Protein 2XT2 (pdb70)

Radius of gyration: 32.08 Å; Cα contacts (8 Å, |Δi|>4): 1287; chains: 2; bounding box: 48×105×35 Å

Secondary structure (DSSP, 8-state):
-PPP--SEEES-EEES-B-TT-EEES-EEES-EEES-B-TT-EEES-EEEEEEEES-B-TT-B-TT-EEEEEEEES-B-TT-BGGGS---SS--TTSEEEES-B-TT-B-TT-B-TT-EEES-B-TT-B-TT-B-TT-B-TT-B-TT-B-SS-B-TT-B-TT-BS----TTSSB-TT-EE-TTGGGGGGGGS--EE-/---SEEES-EEES-B-TT-EEES-EEES-EEES-B-TT-EEES-EEEEEEEES-B-TT-B-TT-EEEEEEEES-B-TT-BGGGSB--SS--TT-EEEES-B-TT-B-TT-B-TT-EEET-B--S-B-TT-B-TT-B-TT-B-TT-BBSS-B-TT-B-TT-BS--B-TTSSB-TT-EE-TTGGGGGGGGGT-EE-

Sequence (391 aa):
AKTLESKDYCGESFVSEDRSGQSLESIRFEDCTFRQCNFTEAELNRCKFRECEFVDCNLSLISIPQTSFMEVRFVDCKMLGVNWTSAQWPSVKMEGALSFERCILNDSLFYGLYLAGVKMVECRIHDANFTEADCEDADFTQSDLKGSTFHNTKLTGASFIDAVNYHIDIFHNDIKRARFSLPEAASLLNSLDIELSLESKDYCGESFVSEDRSGQSLESIRFEDCTFRQCNFTEAELNRCKFRECEFVDCNLSLISIPQTSFMEVRFVDCKMLGVNWTSAQWPSVKMEGALSFERRCILNDSLFYGLYLAGVKMVECRIHDANFTEADCEDADFTQSDLKGSTFHNTKLTGASFIDAVNYHIDIFHNDIKRARFSLPEAASLLNSLDIELS

B-factor: mean 30.06, std 14.11, range [6.53, 158.41]

Structure (mmCIF, N/CA/C/O backbone):
data_2XT2
#
_entry.id   2XT2
#
_cell.length_a   88.710
_cell.length_b   90.242
_cell.length_c   55.983
_cell.angle_alpha   90.00
_cell.angle_beta   100.94
_cell.angle_gamma   90.00
#
_symmetry.space_group_name_H-M   'C 1 2 1'
#
loop_
_entity.id
_entity.type
_entity.pdbx_description
1 polymer 'MCBG-LIKE PROTEIN'
2 non-polymer 'SULFATE ION'
3 water water
#
loop_
_atom_site.group_PDB
_atom_site.id
_atom_site.type_symbol
_atom_site.label_atom_id
_atom_site.label_alt_id
_atom_site.label_comp_id
_atom_site.label_asym_id
_atom_site.label_entity_id
_atom_site.label_seq_id
_atom_site.pdbx_PDB_ins_code
_atom_site.Cartn_x
_atom_site.Cartn_y
_atom_site.Cartn_z
_atom_site.occupancy
_atom_site.B_iso_or_equiv
_atom_site.auth_seq_id
_atom_site.auth_comp_id
_atom_site.auth_asym_id
_atom_site.auth_atom_id
_atom_site.pdbx_PDB_model_num
ATOM 1 N N . ALA A 1 3 ? 13.538 31.556 10.357 1.00 55.32 3 ALA A N 1
ATOM 2 C CA . ALA A 1 3 ? 14.614 31.033 11.202 1.00 52.24 3 ALA A CA 1
ATOM 3 C C . ALA A 1 3 ? 14.098 30.488 12.540 1.00 50.73 3 ALA A C 1
ATOM 4 O O . ALA A 1 3 ? 13.258 31.115 13.207 1.00 43.24 3 ALA A O 1
ATOM 6 N N . LYS A 1 4 ? 14.633 29.328 12.923 1.00 51.95 4 LYS A N 1
ATOM 7 C CA . LYS A 1 4 ? 14.162 28.539 14.069 1.00 50.00 4 LYS A CA 1
ATOM 8 C C . LYS A 1 4 ? 14.076 29.327 15.367 1.00 43.60 4 LYS A C 1
ATOM 9 O O . LYS A 1 4 ? 14.988 30.081 15.709 1.00 39.42 4 LYS A O 1
ATOM 15 N N . THR A 1 5 ? 12.985 29.122 16.096 1.00 42.19 5 THR A N 1
ATOM 16 C CA . THR A 1 5 ? 12.747 29.787 17.370 1.00 42.90 5 THR A CA 1
ATOM 17 C C . THR A 1 5 ? 13.917 29.633 18.345 1.00 43.33 5 THR A C 1
ATOM 18 O O . THR A 1 5 ? 14.434 28.525 18.559 1.00 38.33 5 THR A O 1
ATOM 22 N N . LEU A 1 6 ? 14.347 30.753 18.921 1.00 39.21 6 LEU A N 1
ATOM 23 C CA . LEU A 1 6 ? 15.341 30.713 19.982 1.00 36.46 6 LEU A CA 1
ATOM 24 C C . LEU A 1 6 ? 14.648 30.123 21.199 1.00 37.38 6 LEU A C 1
ATOM 25 O O . LEU A 1 6 ? 13.606 30.634 21.631 1.00 31.23 6 LEU A O 1
ATOM 30 N N . GLU A 1 7 ? 15.198 29.031 21.731 1.00 31.01 7 GLU A N 1
ATOM 31 C CA . GLU A 1 7 ? 14.517 28.298 22.789 1.00 42.61 7 GLU A CA 1
ATOM 32 C C . GLU A 1 7 ? 15.172 28.527 24.147 1.00 42.96 7 GLU A C 1
ATOM 33 O O . GLU A 1 7 ? 14.579 28.242 25.194 1.00 47.88 7 GLU A O 1
ATOM 39 N N . SER A 1 8 ? 16.399 29.034 24.134 1.00 29.60 8 SER A N 1
ATOM 40 C CA . SER A 1 8 ? 17.080 29.327 25.383 1.00 29.84 8 SER A CA 1
ATOM 41 C C . SER A 1 8 ? 16.912 30.805 25.767 1.00 33.61 8 SER A C 1
ATOM 42 O O . SER A 1 8 ? 16.613 31.653 24.911 1.00 35.04 8 SER A O 1
ATOM 45 N N . LYS A 1 9 ? 17.102 31.096 27.053 1.00 42.06 9 LYS A N 1
ATOM 46 C CA . LYS A 1 9 ? 17.050 32.464 27.555 1.00 34.57 9 LYS A CA 1
ATOM 47 C C . LYS A 1 9 ? 18.450 33.050 27.768 1.00 34.28 9 LYS A C 1
ATOM 48 O O . LYS A 1 9 ? 18.587 34.151 28.279 1.00 31.23 9 LYS A O 1
ATOM 54 N N . ASP A 1 10 ? 19.494 32.314 27.391 1.00 30.39 10 ASP A N 1
ATOM 55 C CA . ASP A 1 10 ? 20.829 32.879 27.448 1.00 30.37 10 ASP A CA 1
ATOM 56 C C . ASP A 1 10 ? 21.721 32.345 26.328 1.00 32.39 10 ASP A C 1
ATOM 57 O O . ASP A 1 10 ? 21.672 31.165 25.986 1.00 29.03 10 ASP A O 1
ATOM 62 N N . TYR A 1 11 ? 22.487 33.244 25.722 1.00 27.08 11 TYR A N 1
ATOM 63 C CA . TYR A 1 11 ? 23.403 32.894 24.645 1.00 32.41 11 TYR A CA 1
ATOM 64 C C . TYR A 1 11 ? 24.693 33.645 24.894 1.00 35.83 11 TYR A C 1
ATOM 65 O O . TYR A 1 11 ? 24.666 34.861 25.089 1.00 37.37 11 TYR A O 1
ATOM 74 N N . CYS A 1 12 ? 25.819 32.933 24.904 1.00 33.25 12 CYS A N 1
ATOM 75 C CA . CYS A 1 12 ? 27.113 33.568 25.113 1.00 31.14 12 CYS A CA 1
ATOM 76 C C . CYS A 1 12 ? 28.136 33.090 24.086 1.00 36.84 12 CYS A C 1
ATOM 77 O O . CYS A 1 12 ? 28.267 31.890 23.853 1.00 34.15 12 CYS A O 1
ATOM 80 N N . GLY A 1 13 ? 28.861 34.026 23.484 1.00 39.57 13 GLY A N 1
ATOM 81 C CA . GLY A 1 13 ? 29.901 33.681 22.531 1.00 43.43 13 GLY A CA 1
ATOM 82 C C . GLY A 1 13 ? 29.354 33.149 21.219 1.00 47.23 13 GLY A C 1
ATOM 83 O O . GLY A 1 13 ? 30.035 32.434 20.491 1.00 57.64 13 GLY A O 1
ATOM 84 N N . GLU A 1 14 ? 28.118 33.510 20.899 1.00 39.59 14 GLU A N 1
ATOM 85 C CA . GLU A 1 14 ? 27.444 32.910 19.758 1.00 36.23 14 GLU A CA 1
ATOM 86 C C . GLU A 1 14 ? 27.361 33.843 18.542 1.00 36.64 14 GLU A C 1
ATOM 87 O O . GLU A 1 14 ? 27.242 35.055 18.699 1.00 32.12 14 GLU A O 1
ATOM 93 N N . SER A 1 15 ? 27.417 33.280 17.335 1.00 30.25 15 SER A N 1
ATOM 94 C CA . SER A 1 15 ? 27.207 34.064 16.112 1.00 35.27 15 SER A CA 1
ATOM 95 C C . SER A 1 15 ? 25.929 33.628 15.398 1.00 39.21 15 SER A C 1
ATOM 96 O O . SER A 1 15 ? 25.724 32.436 15.158 1.00 40.83 15 SER A O 1
ATOM 99 N N . PHE A 1 16 ? 25.059 34.590 15.096 1.00 31.68 16 PHE A N 1
ATOM 100 C CA . PHE A 1 16 ? 23.818 34.340 14.367 1.00 31.06 16 PHE A CA 1
ATOM 101 C C . PHE A 1 16 ? 23.977 34.908 12.970 1.00 34.84 16 PHE A C 1
ATOM 102 O O . PHE A 1 16 ? 24.202 36.106 12.810 1.00 35.87 16 PHE A O 1
ATOM 110 N N . VAL A 1 17 ? 23.883 34.066 11.949 1.00 24.00 17 VAL A N 1
ATOM 111 C CA . VAL A 1 17 ? 24.224 34.532 10.608 1.00 29.50 17 VAL A CA 1
ATOM 112 C C . VAL A 1 17 ? 23.090 34.277 9.622 1.00 33.57 17 VAL A C 1
ATOM 113 O O . VAL A 1 17 ? 22.533 33.186 9.582 1.00 33.76 17 VAL A O 1
ATOM 117 N N . SER A 1 18 ? 22.737 35.305 8.853 1.00 38.08 18 SER A N 1
ATOM 118 C CA . SER A 1 18 ? 21.753 35.183 7.779 1.00 38.81 18 SER A CA 1
ATOM 119 C C . SER A 1 18 ? 20.400 34.635 8.238 1.00 39.96 18 SER A C 1
ATOM 120 O O . SER A 1 18 ? 19.762 33.866 7.521 1.00 39.78 18 SER A O 1
ATOM 123 N N . GLU A 1 19 ? 19.960 35.043 9.425 1.00 37.23 19 GLU A N 1
ATOM 124 C CA . GLU A 1 19 ? 18.726 34.530 9.978 1.00 33.63 19 GLU A CA 1
ATOM 125 C C . GLU A 1 19 ? 17.619 35.567 9.830 1.00 36.01 19 GLU A C 1
ATOM 126 O O . GLU A 1 19 ? 17.779 36.727 10.231 1.00 30.70 19 GLU A O 1
ATOM 132 N N . ASP A 1 20 ? 16.495 35.154 9.251 1.00 31.37 20 ASP A N 1
ATOM 133 C CA . ASP A 1 20 ? 15.345 36.047 9.139 1.00 34.22 20 ASP A CA 1
ATOM 134 C C . ASP A 1 20 ? 14.461 35.866 10.367 1.00 34.41 20 ASP A C 1
ATOM 135 O O . ASP A 1 20 ? 13.705 34.896 10.472 1.00 36.26 20 ASP A O 1
ATOM 140 N N . ARG A 1 21 ? 14.588 36.795 11.308 1.00 27.17 21 ARG A N 1
ATOM 141 C CA . ARG A 1 21 ? 13.763 36.803 12.505 1.00 28.19 21 ARG A CA 1
ATOM 142 C C . ARG A 1 21 ? 12.760 37.940 12.477 1.00 28.90 21 ARG A C 1
ATOM 143 O O . ARG A 1 21 ? 12.250 38.366 13.520 1.00 28.48 21 ARG A O 1
ATOM 151 N N . SER A 1 22 ? 12.441 38.413 11.279 1.00 27.30 22 SER A N 1
ATOM 152 C CA . SER A 1 22 ? 11.451 39.480 11.152 1.00 28.11 22 SER A CA 1
ATOM 153 C C . SER A 1 22 ? 10.112 39.096 11.815 1.00 33.28 22 SER A C 1
ATOM 154 O O . SER A 1 22 ? 9.677 37.947 11.757 1.00 26.64 22 SER A O 1
ATOM 157 N N . GLY A 1 23 ? 9.488 40.054 12.488 1.00 25.81 23 GLY A N 1
ATOM 158 C CA . GLY A 1 23 ? 8.220 39.819 13.164 1.00 25.37 23 GLY A CA 1
ATOM 159 C C . GLY A 1 23 ? 8.257 38.908 14.381 1.00 29.59 23 GLY A C 1
ATOM 160 O O . GLY A 1 23 ? 7.234 38.744 15.035 1.00 35.04 23 GLY A O 1
ATOM 161 N N . GLN A 1 24 ? 9.414 38.320 14.693 1.00 28.23 24 GLN A N 1
ATOM 162 C CA . GLN A 1 24 ? 9.540 37.423 15.855 1.00 29.12 24 GLN A CA 1
ATOM 163 C C . GLN A 1 24 ? 9.548 38.170 17.190 1.00 29.96 24 GLN A C 1
ATOM 164 O O . GLN A 1 24 ? 10.085 39.294 17.296 1.00 27.97 24 GLN A O 1
ATOM 170 N N . SER A 1 25 ? 8.921 37.562 18.195 1.00 21.66 25 SER A N 1
ATOM 171 C CA . SER A 1 25 ? 8.950 38.082 19.560 1.00 25.24 25 SER A CA 1
ATOM 172 C C . SER A 1 25 ? 9.984 37.334 20.381 1.00 29.62 25 SER A C 1
ATOM 173 O O . SER A 1 25 ? 9.927 36.116 20.494 1.00 30.96 25 SER A O 1
ATOM 176 N N . LEU A 1 26 ? 10.935 38.064 20.949 1.00 25.83 26 LEU A N 1
ATOM 177 C CA . LEU A 1 26 ? 11.944 37.478 21.814 1.00 21.57 26 LEU A CA 1
ATOM 178 C C . LEU A 1 26 ? 11.785 38.026 23.230 1.00 29.99 26 LEU A C 1
ATOM 179 O O . LEU A 1 26 ? 11.802 39.236 23.436 1.00 23.36 26 LEU A O 1
ATOM 184 N N . GLU A 1 27 ? 11.629 37.148 24.214 1.00 30.21 27 GLU A N 1
ATOM 185 C CA . GLU A 1 27 ? 11.346 37.605 25.572 1.00 30.08 27 GLU A CA 1
ATOM 186 C C . GLU A 1 27 ? 12.365 37.121 26.589 1.00 32.42 27 GLU A C 1
ATOM 187 O O . GLU A 1 27 ? 12.617 35.916 26.705 1.00 30.35 27 GLU A O 1
ATOM 193 N N . SER A 1 28 ? 12.922 38.088 27.319 1.00 22.01 28 SER A N 1
ATOM 194 C CA . SER A 1 28 ? 13.957 37.900 28.338 1.00 27.07 28 SER A CA 1
ATOM 195 C C . SER A 1 28 ? 15.073 36.969 27.911 1.00 32.38 28 SER A C 1
ATOM 196 O O . SER A 1 28 ? 15.486 36.101 28.670 1.00 34.78 28 SER A O 1
ATOM 199 N N . ILE A 1 29 ? 15.593 37.181 26.707 1.00 28.12 29 ILE A N 1
ATOM 200 C CA . ILE A 1 29 ? 16.784 36.449 26.296 1.00 25.13 29 ILE A CA 1
ATOM 201 C C . ILE A 1 29 ? 17.976 37.341 26.597 1.00 28.51 29 ILE A C 1
ATOM 202 O O . ILE A 1 29 ? 17.998 38.539 26.246 1.00 24.93 29 ILE A O 1
ATOM 207 N N . ARG A 1 30 ? 18.938 36.780 27.312 1.00 27.53 30 ARG A N 1
ATOM 208 C CA . ARG A 1 30 ? 20.175 37.472 27.577 1.00 24.88 30 ARG A CA 1
ATOM 209 C C . ARG A 1 30 ? 21.239 37.035 26.562 1.00 30.78 30 ARG A C 1
ATOM 210 O O . ARG A 1 30 ? 21.588 35.860 26.490 1.00 29.48 30 ARG A O 1
ATOM 218 N N . PHE A 1 31 ? 21.741 37.980 25.774 1.00 27.71 31 PHE A N 1
ATOM 219 C CA . PHE A 1 31 ? 22.807 37.698 24.825 1.00 29.96 31 PHE A CA 1
ATOM 220 C C . PHE A 1 31 ? 24.081 38.378 25.313 1.00 31.47 31 PHE A C 1
ATOM 221 O O . PHE A 1 31 ? 24.098 39.592 25.530 1.00 25.72 31 PHE A O 1
ATOM 229 N N . GLU A 1 32 ? 25.152 37.613 25.476 1.00 28.02 32 GLU A N 1
ATOM 230 C CA . GLU A 1 32 ? 26.425 38.205 25.874 1.00 29.75 32 GLU A CA 1
ATOM 231 C C . GLU A 1 32 ? 27.521 37.821 24.877 1.00 32.64 32 GLU A C 1
ATOM 232 O O . GLU A 1 32 ? 27.587 36.678 24.450 1.00 29.10 32 GLU A O 1
ATOM 238 N N . ASP A 1 33 ? 28.364 38.779 24.501 1.00 30.86 33 ASP A N 1
ATOM 239 C CA . ASP A 1 33 ? 29.451 38.487 23.563 1.00 35.87 33 ASP A CA 1
ATOM 240 C C . ASP A 1 33 ? 28.888 37.674 22.382 1.00 35.14 33 ASP A C 1
ATOM 241 O O . ASP A 1 33 ? 29.447 36.648 21.984 1.00 32.67 33 ASP A O 1
ATOM 246 N N . CYS A 1 34 ? 27.740 38.099 21.855 1.00 25.99 34 CYS A N 1
ATOM 247 C CA . CYS A 1 34 ? 27.255 37.539 20.583 1.00 26.52 34 CYS A CA 1
ATOM 248 C C . CYS A 1 34 ? 27.418 38.494 19.397 1.00 30.38 34 CYS A C 1
ATOM 249 O O . CYS A 1 34 ? 27.483 39.721 19.563 1.00 31.48 34 CYS A O 1
ATOM 252 N N . THR A 1 35 ? 27.413 37.930 18.196 1.00 24.81 35 THR A N 1
ATOM 253 C CA . THR A 1 35 ? 27.414 38.744 16.988 1.00 29.44 35 THR A CA 1
ATOM 254 C C . THR A 1 35 ? 26.260 38.341 16.096 1.00 30.87 35 THR A C 1
ATOM 255 O O . THR A 1 35 ? 25.939 37.147 16.018 1.00 28.55 35 THR A O 1
ATOM 259 N N . PHE A 1 36 ? 25.598 39.334 15.491 1.00 27.49 36 PHE A N 1
ATOM 260 C CA . PHE A 1 36 ? 24.505 39.094 14.546 1.00 23.83 36 PHE A CA 1
ATOM 261 C C . PHE A 1 36 ? 24.927 39.688 13.221 1.00 26.22 36 PHE A C 1
ATOM 262 O O . PHE A 1 36 ? 25.249 40.864 13.134 1.00 32.03 36 PHE A O 1
ATOM 270 N N . ARG A 1 37 ? 24.914 38.875 12.178 1.00 24.10 37 ARG A N 1
ATOM 271 C CA . ARG A 1 37 ? 25.497 39.277 10.922 1.00 26.84 37 ARG A CA 1
ATOM 272 C C . ARG A 1 37 ? 24.492 38.941 9.824 1.00 31.67 37 ARG A C 1
ATOM 273 O O . ARG A 1 37 ? 24.065 37.794 9.694 1.00 28.12 37 ARG A O 1
ATOM 281 N N . GLN A 1 38 ? 24.089 39.939 9.051 1.00 28.20 38 GLN A N 1
ATOM 282 C CA . GLN A 1 38 ? 23.130 39.711 7.972 1.00 31.75 38 GLN A CA 1
ATOM 283 C C . GLN A 1 38 ? 21.813 39.116 8.460 1.00 33.37 38 GLN A C 1
ATOM 284 O O . GLN A 1 38 ? 21.217 38.275 7.791 1.00 35.76 38 GLN A O 1
ATOM 290 N N . CYS A 1 39 ? 21.353 39.572 9.624 1.00 24.91 39 CYS A N 1
ATOM 291 C CA . CYS A 1 39 ? 20.086 39.101 10.189 1.00 26.20 39 CYS A CA 1
ATOM 292 C C . CYS A 1 39 ? 18.971 40.103 9.959 1.00 27.23 39 CYS A C 1
ATOM 293 O O . CYS A 1 39 ? 19.175 41.313 10.068 1.00 29.56 39 CYS A O 1
ATOM 296 N N . ASN A 1 40 ? 17.788 39.607 9.639 1.00 23.17 40 ASN A N 1
ATOM 297 C CA . ASN A 1 40 ? 16.645 40.482 9.474 1.00 26.44 40 ASN A CA 1
ATOM 298 C C . ASN A 1 40 ? 15.818 40.462 10.762 1.00 30.03 40 ASN A C 1
ATOM 299 O O . ASN A 1 40 ? 15.296 39.404 11.144 1.00 30.47 40 ASN A O 1
ATOM 304 N N . PHE A 1 41 ? 15.737 41.604 11.458 1.00 20.11 41 PHE A N 1
ATOM 305 C CA . PHE A 1 41 ? 14.866 41.731 12.637 1.00 21.56 41 PHE A CA 1
ATOM 306 C C . PHE A 1 41 ? 13.723 42.722 12.410 1.00 20.58 41 PHE A C 1
ATOM 307 O O . PHE A 1 41 ? 13.163 43.260 13.364 1.00 22.72 41 PHE A O 1
ATOM 315 N N . THR A 1 42 ? 13.371 42.961 11.151 1.00 25.02 42 THR A N 1
ATOM 316 C CA . THR A 1 42 ? 12.326 43.931 10.840 1.00 23.77 42 THR A CA 1
ATOM 317 C C . THR A 1 42 ? 11.076 43.672 11.674 1.00 27.24 42 THR A C 1
ATOM 318 O O . THR A 1 42 ? 10.498 42.600 11.603 1.00 26.79 42 THR A O 1
ATOM 322 N N . GLU A 1 43 ? 10.681 44.664 12.465 1.00 21.13 43 GLU A N 1
ATOM 323 C CA . GLU A 1 43 ? 9.477 44.608 13.292 1.00 25.94 43 GLU A CA 1
ATOM 324 C C . GLU A 1 43 ? 9.448 43.489 14.329 1.00 25.80 43 GLU A C 1
ATOM 325 O O . GLU A 1 43 ? 8.377 43.114 14.809 1.00 20.66 43 GLU A O 1
ATOM 331 N N . ALA A 1 44 ? 10.615 42.969 14.686 1.00 25.54 44 ALA A N 1
ATOM 332 C CA . ALA A 1 44 ? 10.687 42.031 15.803 1.00 24.06 44 ALA A CA 1
ATOM 333 C C . ALA A 1 44 ? 10.411 42.791 17.103 1.00 26.96 44 ALA A C 1
ATOM 334 O O . ALA A 1 44 ? 10.502 44.030 17.158 1.00 26.43 44 ALA A O 1
ATOM 336 N N . GLU A 1 45 ? 10.061 42.051 18.145 1.00 17.83 45 GLU A N 1
ATOM 337 C CA . GLU A 1 45 ? 9.902 42.613 19.464 1.00 21.93 45 GLU A CA 1
ATOM 338 C C . GLU A 1 45 ? 10.936 41.977 20.351 1.00 28.08 45 GLU A C 1
ATOM 339 O O . GLU A 1 45 ? 11.022 40.750 20.440 1.00 35.42 45 GLU A O 1
ATOM 345 N N . LEU A 1 46 ? 11.768 42.804 20.966 1.00 20.58 46 LEU A N 1
ATOM 346 C CA . LEU A 1 46 ? 12.749 42.305 21.924 1.00 18.20 46 LEU A CA 1
ATOM 347 C C . LEU A 1 46 ? 12.228 42.790 23.250 1.00 24.67 46 LEU A C 1
ATOM 348 O O . LEU A 1 46 ? 12.433 43.960 23.602 1.00 22.49 46 LEU A O 1
ATOM 353 N N . ASN A 1 47 ? 11.525 41.906 23.964 1.00 21.32 47 ASN A N 1
ATOM 354 C CA . ASN A 1 47 ? 10.834 42.280 25.202 1.00 19.28 47 ASN A CA 1
ATOM 355 C C . ASN A 1 47 ? 11.622 41.883 26.438 1.00 20.80 47 ASN A C 1
ATOM 356 O O . ASN A 1 47 ? 11.769 40.691 26.734 1.00 26.73 47 ASN A O 1
ATOM 361 N N . ARG A 1 48 ? 12.144 42.882 27.139 1.00 17.75 48 ARG A N 1
ATOM 362 C CA . ARG A 1 48 ? 12.925 42.662 28.350 1.00 20.21 48 ARG A CA 1
ATOM 363 C C . ARG A 1 48 ? 14.090 41.708 28.079 1.00 23.38 48 ARG A C 1
ATOM 364 O O . ARG A 1 48 ? 14.390 40.831 28.899 1.00 24.79 48 ARG A O 1
ATOM 372 N N . CYS A 1 49 ? 14.743 41.870 26.928 1.00 25.16 49 CYS A N 1
ATOM 373 C CA . CYS A 1 49 ? 15.993 41.149 26.667 1.00 25.31 49 CYS A CA 1
ATOM 374 C C . CYS A 1 49 ? 17.178 41.930 27.207 1.00 26.16 49 CYS A C 1
ATOM 375 O O . CYS A 1 49 ? 17.021 43.053 27.699 1.00 25.29 49 CYS A O 1
ATOM 378 N N . LYS A 1 50 ? 18.367 41.338 27.107 1.00 18.34 50 LYS A N 1
ATOM 379 C CA . LYS A 1 50 ? 19.594 42.025 27.477 1.00 24.58 50 LYS A CA 1
ATOM 380 C C . LYS A 1 50 ? 20.694 41.698 26.492 1.00 27.67 50 LYS A C 1
ATOM 381 O O . LYS A 1 50 ? 20.864 40.546 26.065 1.00 25.76 50 LYS A O 1
ATOM 387 N N . PHE A 1 51 ? 21.422 42.735 26.119 1.00 24.18 51 PHE A N 1
ATOM 388 C CA . PHE A 1 51 ? 22.555 42.608 25.227 1.00 27.91 51 PHE A CA 1
ATOM 389 C C . PHE A 1 51 ? 23.750 43.233 25.925 1.00 29.98 51 PHE A C 1
ATOM 390 O O . PHE A 1 51 ? 23.698 44.394 26.349 1.00 30.27 51 PHE A O 1
ATOM 398 N N . ARG A 1 52 ? 24.806 42.443 26.067 1.00 29.25 52 ARG A N 1
ATOM 399 C CA . ARG A 1 52 ? 26.066 42.885 26.657 1.00 27.69 52 ARG A CA 1
ATOM 400 C C . ARG A 1 52 ? 27.199 42.505 25.713 1.00 26.61 52 ARG A C 1
ATOM 401 O O . ARG A 1 52 ? 27.328 41.337 25.340 1.00 27.14 52 ARG A O 1
ATOM 409 N N . GLU A 1 53 ? 28.023 43.477 25.338 1.00 31.18 53 GLU A N 1
ATOM 410 C CA . GLU A 1 53 ? 29.184 43.205 24.487 1.00 36.66 53 GLU A CA 1
ATOM 411 C C . GLU A 1 53 ? 28.745 42.496 23.235 1.00 36.11 53 GLU A C 1
ATOM 412 O O . GLU A 1 53 ? 29.284 41.446 22.905 1.00 35.45 53 GLU A O 1
ATOM 418 N N . CYS A 1 54 ? 27.743 43.035 22.551 1.00 33.51 54 CYS A N 1
ATOM 419 C CA . CYS A 1 54 ? 27.309 42.421 21.303 1.00 32.76 54 CYS A CA 1
ATOM 420 C C . CYS A 1 54 ? 27.583 43.304 20.105 1.00 29.28 54 CYS A C 1
ATOM 421 O O . CYS A 1 54 ? 27.694 44.524 20.236 1.00 27.61 54 CYS A O 1
ATOM 424 N N . GLU A 1 55 ? 27.687 42.687 18.931 1.00 24.52 55 GLU A N 1
ATOM 425 C CA . GLU A 1 55 ? 27.797 43.448 17.695 1.00 27.55 55 GLU A CA 1
ATOM 426 C C . GLU A 1 55 ? 26.755 42.982 16.689 1.00 28.75 55 GLU A C 1
ATOM 427 O O . GLU A 1 55 ? 26.496 41.781 16.562 1.00 27.82 55 GLU A O 1
ATOM 433 N N . PHE A 1 56 ? 26.155 43.945 15.999 1.00 22.98 56 PHE A N 1
ATOM 434 C CA . PHE A 1 56 ? 25.239 43.710 14.885 1.00 24.39 56 PHE A CA 1
ATOM 435 C C . PHE A 1 56 ? 25.910 44.283 13.631 1.00 25.48 56 PHE A C 1
ATOM 436 O O . PHE A 1 56 ? 26.180 45.480 13.551 1.00 24.71 56 PHE A O 1
ATOM 444 N N . VAL A 1 57 ? 26.143 43.430 12.645 1.00 23.97 57 VAL A N 1
ATOM 445 C CA . VAL A 1 57 ? 26.789 43.832 11.402 1.00 26.00 57 VAL A CA 1
ATOM 446 C C . VAL A 1 57 ? 25.878 43.551 10.227 1.00 26.81 57 VAL A C 1
ATOM 447 O O . VAL A 1 57 ? 25.430 42.423 10.038 1.00 32.72 57 VAL A O 1
ATOM 451 N N . ASP A 1 58 ? 25.615 44.570 9.420 1.00 22.55 58 ASP A N 1
ATOM 452 C CA . ASP A 1 58 ? 24.796 44.376 8.229 1.00 26.73 58 ASP A CA 1
ATOM 453 C C . ASP A 1 58 ? 23.443 43.709 8.551 1.00 29.75 58 ASP A C 1
ATOM 454 O O . ASP A 1 58 ? 23.025 42.782 7.849 1.00 28.81 58 ASP A O 1
ATOM 459 N N . CYS A 1 59 ? 22.771 44.190 9.603 1.00 25.97 59 CYS A N 1
ATOM 460 C CA . CYS A 1 59 ? 21.432 43.720 9.983 1.00 25.76 59 CYS A CA 1
ATOM 461 C C . CYS A 1 59 ? 20.330 44.722 9.666 1.00 31.30 59 CYS A C 1
ATOM 462 O O . CYS A 1 59 ? 20.555 45.934 9.657 1.00 24.75 59 CYS A O 1
ATOM 465 N N . ASN A 1 60 ? 19.133 44.219 9.394 1.00 30.30 60 ASN A N 1
ATOM 466 C CA . ASN A 1 60 ? 17.993 45.110 9.266 1.00 28.60 60 ASN A CA 1
ATOM 467 C C . ASN A 1 60 ? 17.217 45.096 10.580 1.00 30.60 60 ASN A C 1
ATOM 468 O O . ASN A 1 60 ? 16.582 44.107 10.902 1.00 27.84 60 ASN A O 1
ATOM 473 N N . LEU A 1 61 ? 17.273 46.179 11.351 1.00 23.93 61 LEU A N 1
ATOM 474 C CA . LEU A 1 61 ? 16.523 46.226 12.601 1.00 17.98 61 LEU A CA 1
ATOM 475 C C . LEU A 1 61 ? 15.423 47.269 12.523 1.00 20.91 61 LEU A C 1
ATOM 476 O O . LEU A 1 61 ? 14.972 47.786 13.557 1.00 20.51 61 LEU A O 1
ATOM 481 N N . SER A 1 62 ? 14.951 47.539 11.309 1.00 18.95 62 SER A N 1
ATOM 482 C CA . SER A 1 62 ? 13.910 48.557 11.126 1.00 22.67 62 SER A CA 1
ATOM 483 C C . SER A 1 62 ? 12.634 48.269 11.906 1.00 26.02 62 SER A C 1
ATOM 484 O O . SER A 1 62 ? 12.117 47.147 11.907 1.00 22.21 62 SER A O 1
ATOM 487 N N . LEU A 1 63 ? 12.148 49.305 12.578 1.00 22.10 63 LEU A N 1
ATOM 488 C CA . LEU A 1 63 ? 10.889 49.264 13.313 1.00 19.27 63 LEU A CA 1
ATOM 489 C C . LEU A 1 63 ? 10.843 48.184 14.405 1.00 22.48 63 LEU A C 1
ATOM 490 O O . LEU A 1 63 ? 9.772 47.741 14.786 1.00 20.35 63 LEU A O 1
ATOM 495 N N . ILE A 1 64 ? 12.003 47.778 14.909 1.00 19.38 64 ILE A N 1
ATOM 496 C CA . ILE A 1 64 ? 12.063 46.857 16.051 1.00 20.16 64 ILE A CA 1
ATOM 497 C C . ILE A 1 64 ? 11.519 47.539 17.315 1.00 24.32 64 ILE A C 1
ATOM 498 O O . ILE A 1 64 ? 11.686 48.756 17.487 1.00 25.69 64 ILE A O 1
ATOM 503 N N . SER A 1 65 ? 10.811 46.779 18.157 1.00 17.72 65 SER A N 1
ATOM 504 C CA . SER A 1 65 ? 10.287 47.279 19.448 1.00 17.47 65 SER A CA 1
ATOM 505 C C . SER A 1 65 ? 11.178 46.735 20.535 1.00 19.77 65 SER A C 1
ATOM 506 O O . SER A 1 65 ? 11.492 45.543 20.522 1.00 22.04 65 SER A O 1
ATOM 509 N N . ILE A 1 66 ? 11.564 47.562 21.501 1.00 15.47 66 ILE A N 1
ATOM 510 C CA . ILE A 1 66 ? 12.546 47.111 22.499 1.00 15.15 66 ILE A CA 1
ATOM 511 C C . ILE A 1 66 ? 12.170 47.437 23.949 1.00 18.73 66 ILE A C 1
ATOM 512 O O . ILE A 1 66 ? 13.033 47.767 24.758 1.00 19.74 66 ILE A O 1
ATOM 517 N N . PRO A 1 67 ? 10.874 47.293 24.298 1.00 22.35 67 PRO A N 1
ATOM 518 C CA . PRO A 1 67 ? 10.446 47.641 25.662 1.00 18.86 67 PRO A CA 1
ATOM 519 C C . PRO A 1 67 ? 11.216 46.898 26.755 1.00 18.29 67 PRO A C 1
ATOM 520 O O . PRO A 1 67 ? 11.356 45.663 26.703 1.00 19.89 67 PRO A O 1
ATOM 524 N N . GLN A 1 68 ? 11.691 47.652 27.747 1.00 15.96 68 GLN A N 1
ATOM 525 C CA . GLN A 1 68 ? 12.402 47.090 28.895 1.00 16.84 68 GLN A CA 1
ATOM 526 C C . GLN A 1 68 ? 13.641 46.284 28.517 1.00 18.35 68 GLN A C 1
ATOM 527 O O . GLN A 1 68 ? 14.178 45.555 29.358 1.00 18.74 68 GLN A O 1
ATOM 533 N N . THR A 1 69 ? 14.107 46.437 27.277 1.00 23.17 69 THR A N 1
ATOM 534 C CA . THR A 1 69 ? 15.360 45.789 26.831 1.00 21.66 69 THR A CA 1
ATOM 535 C C . THR A 1 69 ? 16.589 46.668 27.070 1.00 22.51 69 THR A C 1
ATOM 536 O O . THR A 1 69 ? 16.558 47.901 26.892 1.00 22.76 69 THR A O 1
ATOM 540 N N . SER A 1 70 ? 17.655 46.008 27.503 1.00 20.59 70 SER A N 1
ATOM 541 C CA . SER A 1 70 ? 18.879 46.653 27.925 1.00 28.07 70 SER A CA 1
ATOM 542 C C . SER A 1 70 ? 19.983 46.438 26.896 1.00 31.67 70 SER A C 1
ATOM 543 O O . SER A 1 70 ? 20.218 45.311 26.438 1.00 26.94 70 SER A O 1
ATOM 546 N N . PHE A 1 71 ? 20.664 47.519 26.523 1.00 31.74 71 PHE A N 1
ATOM 547 C CA . PHE A 1 71 ? 21.849 47.410 25.667 1.00 28.53 71 PHE A CA 1
ATOM 548 C C . PHE A 1 71 ? 23.045 48.049 26.354 1.00 35.46 71 PHE A C 1
ATOM 549 O O . PHE A 1 71 ? 23.010 49.238 26.665 1.00 26.88 71 PHE A O 1
ATOM 557 N N . MET A 1 72 ? 24.108 47.274 26.571 1.00 33.17 72 MET A N 1
ATOM 558 C CA . MET A 1 72 ? 25.325 47.813 27.161 1.00 30.79 72 MET A CA 1
ATOM 559 C C . MET A 1 72 ? 26.501 47.278 26.372 1.00 33.71 72 MET A C 1
ATOM 560 O O . MET A 1 72 ? 26.641 46.056 26.222 1.00 31.48 72 MET A O 1
ATOM 565 N N . GLU A 1 73 ? 27.335 48.179 25.858 1.00 32.30 73 GLU A N 1
ATOM 566 C CA . GLU A 1 73 ? 28.465 47.777 25.027 1.00 31.39 73 GLU A CA 1
ATOM 567 C C . GLU A 1 73 ? 27.943 47.053 23.803 1.00 30.15 73 GLU A C 1
ATOM 568 O O . GLU A 1 73 ? 28.336 45.905 23.492 1.00 26.07 73 GLU A O 1
ATOM 574 N N . VAL A 1 74 ? 27.023 47.718 23.118 1.00 27.10 74 VAL A N 1
ATOM 575 C CA . VAL A 1 74 ? 26.484 47.186 21.883 1.00 26.99 74 VAL A CA 1
ATOM 576 C C . VAL A 1 74 ? 26.906 48.089 20.726 1.00 33.74 74 VAL A C 1
ATOM 577 O O . VAL A 1 74 ? 26.790 49.327 20.780 1.00 29.66 74 VAL A O 1
ATOM 581 N N . ARG A 1 75 ? 27.441 47.448 19.696 1.00 26.93 75 ARG A N 1
ATOM 582 C CA . ARG A 1 75 ? 27.881 48.140 18.500 1.00 27.32 75 ARG A CA 1
ATOM 583 C C . ARG A 1 75 ? 27.033 47.681 17.322 1.00 30.83 75 ARG A C 1
ATOM 584 O O . ARG A 1 75 ? 26.798 46.478 17.128 1.00 24.11 75 ARG A O 1
ATOM 592 N N . PHE A 1 76 ? 26.550 48.657 16.569 1.00 19.06 76 PHE A N 1
ATOM 593 C CA . PHE A 1 76 ? 25.796 48.445 15.344 1.00 21.11 76 PHE A CA 1
ATOM 594 C C . PHE A 1 76 ? 26.623 49.012 14.182 1.00 28.75 76 PHE A C 1
ATOM 595 O O . PHE A 1 76 ? 27.002 50.187 14.193 1.00 27.49 76 PHE A O 1
ATOM 603 N N . VAL A 1 77 ? 26.894 48.180 13.185 1.00 22.98 77 VAL A N 1
ATOM 604 C CA . VAL A 1 77 ? 27.680 48.583 12.006 1.00 26.95 77 VAL A CA 1
ATOM 605 C C . VAL A 1 77 ? 26.966 48.221 10.706 1.00 22.23 77 VAL A C 1
ATOM 606 O O . VAL A 1 77 ? 26.557 47.079 10.530 1.00 25.77 77 VAL A O 1
ATOM 610 N N . ASP A 1 78 ? 26.796 49.191 9.814 1.00 19.74 78 ASP A N 1
ATOM 611 C CA . ASP A 1 78 ? 26.171 48.927 8.522 1.00 27.24 78 ASP A CA 1
ATOM 612 C C . ASP A 1 78 ? 24.747 48.401 8.682 1.00 29.52 78 ASP A C 1
ATOM 613 O O . ASP A 1 78 ? 24.299 47.576 7.890 1.00 31.73 78 ASP A O 1
ATOM 618 N N . CYS A 1 79 ? 24.029 48.887 9.691 1.00 23.31 79 CYS A N 1
ATOM 619 C CA . CYS A 1 79 ? 22.656 48.435 9.957 1.00 22.56 79 CYS A CA 1
ATOM 620 C C . CYS A 1 79 ? 21.560 49.415 9.531 1.00 24.94 79 CYS A C 1
ATOM 621 O O . CYS A 1 79 ? 21.707 50.627 9.692 1.00 27.33 79 CYS A O 1
ATOM 624 N N . LYS A 1 80 ? 20.455 48.893 9.004 1.00 26.83 80 LYS A N 1
ATOM 625 C CA . LYS A 1 80 ? 19.271 49.728 8.783 1.00 26.85 80 LYS A CA 1
ATOM 626 C C . LYS A 1 80 ? 18.478 49.661 10.076 1.00 27.15 80 LYS A C 1
ATOM 627 O O . LYS A 1 80 ? 18.101 48.566 10.510 1.00 24.74 80 LYS A O 1
ATOM 633 N N . MET A 1 81 ? 18.242 50.811 10.710 1.00 15.25 81 MET A N 1
ATOM 634 C CA . MET A 1 81 ? 17.545 50.827 11.991 1.00 14.52 81 MET A CA 1
ATOM 635 C C . MET A 1 81 ? 16.518 51.941 12.055 1.00 19.39 81 MET A C 1
ATOM 636 O O . MET A 1 81 ? 16.524 52.718 13.007 1.00 18.80 81 MET A O 1
ATOM 641 N N . LEU A 1 82 ? 15.619 51.987 11.072 1.00 15.18 82 LEU A N 1
ATOM 642 C CA . LEU A 1 82 ? 14.647 53.072 10.953 1.00 17.39 82 LEU A CA 1
ATOM 643 C C . LEU A 1 82 ? 13.593 53.055 12.057 1.00 16.14 82 LEU A C 1
ATOM 644 O O . LEU A 1 82 ? 13.120 51.986 12.444 1.00 17.12 82 LEU A O 1
ATOM 649 N N . GLY A 1 83 ? 13.204 54.241 12.526 1.00 18.01 83 GLY A N 1
ATOM 650 C CA . GLY A 1 83 ? 11.969 54.410 13.289 1.00 22.21 83 GLY A CA 1
ATOM 651 C C . GLY A 1 83 ? 11.932 53.749 14.665 1.00 26.54 83 GLY A C 1
ATOM 652 O O . GLY A 1 83 ? 10.867 53.518 15.208 1.00 26.87 83 GLY A O 1
ATOM 653 N N . VAL A 1 84 ? 13.089 53.446 15.238 1.00 22.56 84 VAL A N 1
ATOM 654 C CA . VAL A 1 84 ? 13.120 52.737 16.522 1.00 23.04 84 VAL A CA 1
ATOM 655 C C . VAL A 1 84 ? 12.819 53.686 17.678 1.00 22.94 84 VAL A C 1
ATOM 656 O O . VAL A 1 84 ? 13.397 54.770 17.760 1.00 20.61 84 VAL A O 1
ATOM 660 N N . ASN A 1 85 ? 11.911 53.278 18.565 1.00 20.00 85 ASN A N 1
ATOM 661 C CA . ASN A 1 85 ? 11.639 54.043 19.771 1.00 17.46 85 ASN A CA 1
ATOM 662 C C . ASN A 1 85 ? 12.569 53.610 20.893 1.00 20.18 85 ASN A C 1
ATOM 663 O O . ASN A 1 85 ? 12.262 52.692 21.635 1.00 19.31 85 ASN A O 1
ATOM 668 N N . TRP A 1 86 ? 13.715 54.272 21.017 1.00 17.68 86 TRP A N 1
ATOM 669 C CA . TRP A 1 86 ? 14.650 53.932 22.079 1.00 14.90 86 TRP A CA 1
ATOM 670 C C . TRP A 1 86 ? 14.156 54.306 23.477 1.00 14.69 86 TRP A C 1
ATOM 671 O O . TRP A 1 86 ? 14.726 53.869 24.486 1.00 16.25 86 TRP A O 1
ATOM 682 N N . THR A 1 87 ? 13.125 55.139 23.558 1.00 16.80 87 THR A N 1
ATOM 683 C CA . THR A 1 87 ? 12.708 55.645 24.873 1.00 14.32 87 THR A CA 1
ATOM 684 C C . THR A 1 87 ? 12.019 54.588 25.714 1.00 17.40 87 THR A C 1
ATOM 685 O O . THR A 1 87 ? 11.830 54.763 26.910 1.00 18.18 87 THR A O 1
ATOM 689 N N . SER A 1 88 ? 11.625 53.480 25.115 1.00 20.00 88 SER A N 1
ATOM 690 C CA . SER A 1 88 ? 10.923 52.484 25.944 1.00 24.18 88 SER A CA 1
ATOM 691 C C . SER A 1 88 ? 11.850 51.340 26.386 1.00 24.09 88 SER A C 1
ATOM 692 O O . SER A 1 88 ? 11.430 50.397 27.093 1.00 24.45 88 SER A O 1
ATOM 695 N N . ALA A 1 89 ? 13.116 51.438 25.968 1.00 20.75 89 ALA A N 1
ATOM 696 C CA . ALA A 1 89 ? 14.139 50.496 26.389 1.00 21.18 89 ALA A CA 1
ATOM 697 C C . ALA A 1 89 ? 14.447 50.713 27.874 1.00 28.67 89 ALA A C 1
ATOM 698 O O . ALA A 1 89 ? 14.108 51.769 28.458 1.00 23.07 89 ALA A O 1
ATOM 700 N N . GLN A 1 90 ? 15.059 49.707 28.496 1.00 27.96 90 GLN A N 1
ATOM 701 C CA . GLN A 1 90 ? 15.517 49.830 29.876 1.00 27.08 90 GLN A CA 1
ATOM 702 C C . GLN A 1 90 ? 16.866 50.528 29.885 1.00 31.81 90 GLN A C 1
ATOM 703 O O . GLN A 1 90 ? 17.802 50.091 29.203 1.00 35.33 90 GLN A O 1
ATOM 709 N N . TRP A 1 91 ? 16.960 51.623 30.636 1.00 31.72 91 TRP A N 1
ATOM 710 C CA . TRP A 1 91 ? 18.211 52.385 30.741 1.00 37.57 91 TRP A CA 1
ATOM 711 C C . TRP A 1 91 ? 18.722 52.351 32.190 1.00 46.47 91 TRP A C 1
ATOM 712 O O . TRP A 1 91 ? 17.975 52.644 33.132 1.00 44.86 91 TRP A O 1
ATOM 723 N N . PRO A 1 92 ? 19.998 51.983 32.370 1.00 49.61 92 PRO A N 1
ATOM 724 C CA . PRO A 1 92 ? 20.522 51.723 33.711 1.00 57.46 92 PRO A CA 1
ATOM 725 C C . PRO A 1 92 ? 20.536 52.977 34.577 1.00 63.99 92 PRO A C 1
ATOM 726 O O . PRO A 1 92 ? 20.528 54.100 34.061 1.00 63.37 92 PRO A O 1
ATOM 730 N N . SER A 1 93 ? 20.536 52.771 35.890 1.00 71.28 93 SER A N 1
ATOM 731 C CA . SER A 1 93 ? 20.735 53.844 36.851 1.00 79.66 93 SER A CA 1
ATOM 732 C C . SER A 1 93 ? 22.187 54.317 36.739 1.00 83.99 93 SER A C 1
ATOM 733 O O . SER A 1 93 ? 22.478 55.520 36.748 1.00 79.40 93 SER A O 1
ATOM 736 N N . VAL A 1 94 ? 23.090 53.347 36.622 1.00 90.17 94 VAL A N 1
ATOM 737 C CA . VAL A 1 94 ? 24.497 53.616 36.378 1.00 94.50 94 VAL A CA 1
ATOM 738 C C . VAL A 1 94 ? 24.616 54.481 35.134 1.00 91.05 94 VAL A C 1
ATOM 739 O O . VAL A 1 94 ? 24.132 54.119 34.065 1.00 91.81 94 VAL A O 1
ATOM 743 N N . LYS A 1 95 ? 25.261 55.629 35.276 1.00 88.03 95 LYS A N 1
ATOM 744 C CA . LYS A 1 95 ? 25.374 56.566 34.175 1.00 86.05 95 LYS A CA 1
ATOM 745 C C . LYS A 1 95 ? 26.756 56.465 33.542 1.00 82.66 95 LYS A C 1
ATOM 746 O O . LYS A 1 95 ? 27.675 57.185 33.928 1.00 83.19 95 LYS A O 1
ATOM 752 N N . MET A 1 96 ? 26.903 55.566 32.573 1.00 76.14 96 MET A N 1
ATOM 753 C CA . MET A 1 96 ? 28.191 55.380 31.912 1.00 73.15 96 MET A CA 1
ATOM 754 C C . MET A 1 96 ? 28.177 55.764 30.431 1.00 59.21 96 MET A C 1
ATOM 755 O O . MET A 1 96 ? 27.287 55.349 29.681 1.00 51.45 96 MET A O 1
ATOM 760 N N . GLU A 1 97 ? 29.171 56.561 30.030 1.00 51.99 97 GLU A N 1
ATOM 761 C CA . GLU A 1 97 ? 29.358 56.971 28.641 1.00 50.93 97 GLU A CA 1
ATOM 762 C C . GLU A 1 97 ? 29.679 55.789 27.732 1.00 51.54 97 GLU A C 1
ATOM 763 O O . GLU A 1 97 ? 30.199 54.775 28.188 1.00 55.03 97 GLU A O 1
ATOM 769 N N . GLY A 1 98 ? 29.375 55.926 26.445 1.00 47.00 98 GLY A N 1
ATOM 770 C CA . GLY A 1 98 ? 29.785 54.946 25.450 1.00 47.81 98 GLY A CA 1
ATOM 771 C C . GLY A 1 98 ? 29.014 53.629 25.403 1.00 48.60 98 GLY A C 1
ATOM 772 O O . GLY A 1 98 ? 29.486 52.667 24.801 1.00 50.19 98 GLY A O 1
ATOM 773 N N . ALA A 1 99 ? 27.830 53.582 26.006 1.00 40.00 99 ALA A N 1
ATOM 774 C CA . ALA A 1 99 ? 27.044 52.345 26.054 1.00 42.67 99 ALA A CA 1
ATOM 775 C C . ALA A 1 99 ? 26.681 51.807 24.669 1.00 43.62 99 ALA A C 1
ATOM 776 O O . ALA A 1 99 ? 26.560 50.587 24.475 1.00 38.35 99 ALA A O 1
ATOM 778 N N . LEU A 1 100 ? 26.491 52.722 23.721 1.00 30.52 100 LEU A N 1
ATOM 779 C CA . LEU A 1 100 ? 26.084 52.379 22.367 1.00 23.86 100 LEU A CA 1
ATOM 780 C C . LEU A 1 100 ? 26.998 53.020 21.337 1.00 30.27 100 LEU A C 1
ATOM 781 O O . LEU A 1 100 ? 27.516 54.130 21.524 1.00 33.47 100 LEU A O 1
ATOM 786 N N . SER A 1 101 ? 27.140 52.336 20.215 1.00 24.76 101 SER A N 1
ATOM 787 C CA . SER A 1 101 ? 27.915 52.844 19.112 1.00 25.98 101 SER A CA 1
ATOM 788 C C . SER A 1 101 ? 27.270 52.417 17.797 1.00 23.63 101 SER A C 1
ATOM 789 O O . SER A 1 101 ? 26.908 51.257 17.613 1.00 25.67 101 SER A O 1
ATOM 792 N N . PHE A 1 102 ? 27.120 53.360 16.888 1.00 21.84 102 PHE A N 1
ATOM 793 C CA . PHE A 1 102 ? 26.520 53.107 15.592 1.00 23.56 102 PHE A CA 1
ATOM 794 C C . PHE A 1 102 ? 27.504 53.605 14.557 1.00 29.97 102 PHE A C 1
ATOM 795 O O . PHE A 1 102 ? 27.990 54.751 14.652 1.00 27.92 102 PHE A O 1
ATOM 803 N N . GLU A 1 103 ? 27.798 52.783 13.561 1.00 23.94 103 GLU A N 1
ATOM 804 C CA . GLU A 1 103 ? 28.718 53.226 12.503 1.00 24.00 103 GLU A CA 1
ATOM 805 C C . GLU A 1 103 ? 28.107 52.852 11.161 1.00 27.06 103 GLU A C 1
ATOM 806 O O . GLU A 1 103 ? 27.688 51.707 10.962 1.00 20.73 103 GLU A O 1
ATOM 812 N N . ARG A 1 104 ? 28.008 53.831 10.261 1.00 24.10 104 ARG A N 1
ATOM 813 C CA . ARG A 1 104 ? 27.405 53.600 8.950 1.00 25.62 104 ARG A CA 1
ATOM 814 C C . ARG A 1 104 ? 26.027 52.924 9.028 1.00 28.03 104 ARG A C 1
ATOM 815 O O . ARG A 1 104 ? 25.723 52.022 8.235 1.00 26.88 104 ARG A O 1
ATOM 823 N N . CYS A 1 105 ? 25.203 53.385 9.979 1.00 21.07 105 CYS A N 1
ATOM 824 C CA . CYS A 1 105 ? 23.813 52.955 10.124 1.00 21.03 105 CYS A CA 1
ATOM 825 C C . CYS A 1 105 ? 22.810 53.950 9.576 1.00 26.34 105 CYS A C 1
ATOM 826 O O . CYS A 1 105 ? 23.077 55.160 9.516 1.00 26.78 105 CYS A O 1
ATOM 829 N N . ILE A 1 106 ? 21.650 53.442 9.180 1.00 24.88 106 ILE A N 1
ATOM 830 C CA . ILE A 1 106 ? 20.531 54.311 8.835 1.00 23.15 106 ILE A CA 1
ATOM 831 C C . ILE A 1 106 ? 19.636 54.451 10.046 1.00 23.30 106 ILE A C 1
ATOM 832 O O . ILE A 1 106 ? 18.957 53.505 10.446 1.00 24.41 106 ILE A O 1
ATOM 837 N N . LEU A 1 107 ? 19.661 55.634 10.656 1.00 19.80 107 LEU A N 1
ATOM 838 C CA . LEU A 1 107 ? 18.903 55.864 11.899 1.00 18.07 107 LEU A CA 1
ATOM 839 C C . LEU A 1 107 ? 17.644 56.726 11.729 1.00 20.88 107 LEU A C 1
ATOM 840 O O . LEU A 1 107 ? 17.069 57.213 12.724 1.00 19.04 107 LEU A O 1
ATOM 845 N N . ASN A 1 108 ? 17.205 56.908 10.485 1.00 18.69 108 ASN A N 1
ATOM 846 C CA . ASN A 1 108 ? 16.060 57.788 10.189 1.00 19.19 108 ASN A CA 1
ATOM 847 C C . ASN A 1 108 ? 14.865 57.535 11.127 1.00 20.23 108 ASN A C 1
ATOM 848 O O . ASN A 1 108 ? 14.528 56.383 11.406 1.00 21.17 108 ASN A O 1
ATOM 853 N N . ASP A 1 109 ? 14.230 58.611 11.607 1.00 17.28 109 ASP A N 1
ATOM 854 C CA . ASP A 1 109 ? 12.971 58.520 12.369 1.00 19.22 109 ASP A CA 1
ATOM 855 C C . ASP A 1 109 ? 13.118 57.944 13.777 1.00 19.32 109 ASP A C 1
ATOM 856 O O . ASP A 1 109 ? 12.124 57.706 14.463 1.00 21.69 109 ASP A O 1
ATOM 861 N N . SER A 1 110 ? 14.350 57.794 14.243 1.00 17.83 110 SER A N 1
ATOM 862 C CA . SER A 1 110 ? 14.555 57.307 15.608 1.00 18.08 110 SER A CA 1
ATOM 863 C C . SER A 1 110 ? 14.081 58.264 16.670 1.00 22.80 110 SER A C 1
ATOM 864 O O . SER A 1 110 ? 14.194 59.497 16.523 1.00 18.43 110 SER A O 1
ATOM 867 N N . LEU A 1 111 ? 13.595 57.688 17.771 1.00 15.87 111 LEU A N 1
ATOM 868 C CA . LEU A 1 111 ? 13.183 58.483 18.895 1.00 15.27 111 LEU A CA 1
ATOM 869 C C . LEU A 1 111 ? 14.241 58.354 19.976 1.00 16.45 111 LEU A C 1
ATOM 870 O O . LEU A 1 111 ? 14.403 57.285 20.563 1.00 20.77 111 LEU A O 1
ATOM 875 N N . PHE A 1 112 ? 14.952 59.458 20.233 1.00 16.46 112 PHE A N 1
ATOM 876 C CA . PHE A 1 112 ? 16.020 59.502 21.222 1.00 17.13 112 PHE A CA 1
ATOM 877 C C . PHE A 1 112 ? 15.708 60.498 22.337 1.00 17.11 112 PHE A C 1
ATOM 878 O O . PHE A 1 112 ? 16.542 60.766 23.202 1.00 20.97 112 PHE A O 1
ATOM 886 N N . TYR A 1 113 ? 14.507 61.045 22.329 1.00 17.97 113 TYR A N 1
ATOM 887 C CA . TYR A 1 113 ? 14.249 62.192 23.202 1.00 18.35 113 TYR A CA 1
ATOM 888 C C . TYR A 1 113 ? 14.372 61.877 24.694 1.00 22.01 113 TYR A C 1
ATOM 889 O O . TYR A 1 113 ? 13.972 60.798 25.156 1.00 20.12 113 TYR A O 1
ATOM 898 N N . GLY A 1 114 ? 14.978 62.807 25.423 1.00 18.16 114 GLY A N 1
ATOM 899 C CA . GLY A 1 114 ? 15.165 62.688 26.862 1.00 25.21 114 GLY A CA 1
ATOM 900 C C . GLY A 1 114 ? 16.090 61.588 27.368 1.00 28.45 114 GLY A C 1
ATOM 901 O O . GLY A 1 114 ? 16.215 61.395 28.578 1.00 27.91 114 GLY A O 1
ATOM 902 N N . LEU A 1 115 ? 16.785 60.902 26.466 1.00 20.34 115 LEU A N 1
ATOM 903 C CA . LEU A 1 115 ? 17.639 59.782 26.867 1.00 23.09 115 LEU A CA 1
ATOM 904 C C . LEU A 1 115 ? 19.065 60.167 27.199 1.00 28.73 115 LEU A C 1
ATOM 905 O O . LEU A 1 115 ? 19.632 61.106 26.632 1.00 25.24 115 LEU A O 1
ATOM 910 N N . TYR A 1 116 ? 19.655 59.400 28.105 1.00 24.71 116 TYR A N 1
ATOM 911 C CA . TYR A 1 116 ? 21.067 59.534 28.396 1.00 25.05 116 TYR A CA 1
ATOM 912 C C . TYR A 1 116 ? 21.904 58.835 27.335 1.00 26.87 116 TYR A C 1
ATOM 913 O O . TYR A 1 116 ? 21.908 57.600 27.236 1.00 24.60 116 TYR A O 1
ATOM 922 N N . LEU A 1 117 ? 22.600 59.643 26.537 1.00 25.22 117 LEU A N 1
ATOM 923 C CA . LEU A 1 117 ? 23.398 59.171 25.406 1.00 27.19 117 LEU A CA 1
ATOM 924 C C . LEU A 1 117 ? 24.825 59.718 25.438 1.00 24.01 117 LEU A C 1
ATOM 925 O O . LEU A 1 117 ? 25.475 59.851 24.395 1.00 26.34 117 LEU A O 1
ATOM 930 N N . ALA A 1 118 ? 25.335 60.006 26.630 1.00 26.35 118 ALA A N 1
ATOM 931 C CA . ALA A 1 118 ? 26.682 60.578 26.726 1.00 23.46 118 ALA A CA 1
ATOM 932 C C . ALA A 1 118 ? 27.697 59.658 26.074 1.00 30.77 118 ALA A C 1
ATOM 933 O O . ALA A 1 118 ? 27.643 58.434 26.246 1.00 33.94 118 ALA A O 1
ATOM 935 N N . GLY A 1 119 ? 28.616 60.246 25.319 1.00 31.65 119 GLY A N 1
ATOM 936 C CA . GLY A 1 119 ? 29.672 59.492 24.674 1.00 30.81 119 GLY A CA 1
ATOM 937 C C . GLY A 1 119 ? 29.220 58.532 23.587 1.00 31.79 119 GLY A C 1
ATOM 938 O O . GLY A 1 119 ? 30.012 57.707 23.139 1.00 35.46 119 GLY A O 1
ATOM 939 N N . VAL A 1 120 ? 27.971 58.626 23.138 1.00 29.70 120 VAL A N 1
ATOM 940 C CA . VAL A 1 120 ? 27.509 57.701 22.104 1.00 32.18 120 VAL A CA 1
ATOM 941 C C . VAL A 1 120 ? 28.079 58.105 20.753 1.00 32.21 120 VAL A C 1
ATOM 942 O O . VAL A 1 120 ? 28.159 59.287 20.444 1.00 26.63 120 VAL A O 1
ATOM 946 N N . LYS A 1 121 ? 28.521 57.113 19.983 1.00 27.65 121 LYS A N 1
ATOM 947 C CA . LYS A 1 121 ? 28.972 57.312 18.611 1.00 26.06 121 LYS A CA 1
ATOM 948 C C . LYS A 1 121 ? 27.827 57.073 17.633 1.00 22.42 121 LYS A C 1
ATOM 949 O O . LYS A 1 121 ? 27.178 56.009 17.655 1.00 22.88 121 LYS A O 1
ATOM 955 N N . MET A 1 122 ? 27.587 58.045 16.767 1.00 23.64 122 MET A N 1
ATOM 956 C CA . MET A 1 122 ? 26.732 57.862 15.604 1.00 22.68 122 MET A CA 1
ATOM 957 C C . MET A 1 122 ? 27.498 58.452 14.436 1.00 25.62 122 MET A C 1
ATOM 958 O O . MET A 1 122 ? 27.244 59.586 14.018 1.00 30.40 122 MET A O 1
ATOM 963 N N . VAL A 1 123 ? 28.447 57.665 13.927 1.00 20.43 123 VAL A N 1
ATOM 964 C CA . VAL A 1 123 ? 29.455 58.117 12.973 1.00 24.45 123 VAL A CA 1
ATOM 965 C C . VAL A 1 123 ? 29.175 57.624 11.550 1.00 27.44 123 VAL A C 1
ATOM 966 O O . VAL A 1 123 ? 28.912 56.439 11.332 1.00 27.90 123 VAL A O 1
ATOM 970 N N . GLU A 1 124 ? 29.252 58.528 10.578 1.00 25.21 124 GLU A N 1
ATOM 971 C CA . GLU A 1 124 ? 28.944 58.179 9.195 1.00 21.63 124 GLU A CA 1
ATOM 972 C C . GLU A 1 124 ? 27.569 57.552 9.053 1.00 25.92 124 GLU A C 1
ATOM 973 O O . GLU A 1 124 ? 27.387 56.614 8.275 1.00 21.64 124 GLU A O 1
ATOM 979 N N . CYS A 1 125 ? 26.611 58.051 9.830 1.00 23.44 125 CYS A N 1
ATOM 980 C CA . CYS A 1 125 ? 25.246 57.560 9.786 1.00 20.79 125 CYS A CA 1
ATOM 981 C C . CYS A 1 125 ? 24.358 58.483 8.976 1.00 23.33 125 CYS A C 1
ATOM 982 O O . CYS A 1 125 ? 24.621 59.689 8.865 1.00 22.99 125 CYS A O 1
ATOM 985 N N . ARG A 1 126 ? 23.324 57.909 8.381 1.00 19.45 126 ARG A N 1
ATOM 986 C CA . ARG A 1 126 ? 22.225 58.702 7.885 1.00 19.38 126 ARG A CA 1
ATOM 987 C C . ARG A 1 126 ? 21.248 58.839 9.052 1.00 19.15 126 ARG A C 1
ATOM 988 O O . ARG A 1 126 ? 20.739 57.841 9.565 1.00 21.20 126 ARG A O 1
ATOM 996 N N . ILE A 1 127 ? 20.998 60.063 9.487 1.00 19.29 127 ILE A N 1
ATOM 997 C CA . ILE A 1 127 ? 20.136 60.282 10.642 1.00 14.00 127 ILE A CA 1
ATOM 998 C C . ILE A 1 127 ? 19.077 61.316 10.261 1.00 19.54 127 ILE A C 1
ATOM 999 O O . ILE A 1 127 ? 19.103 62.440 10.743 1.00 18.47 127 ILE A O 1
ATOM 1004 N N . HIS A 1 128 ? 18.169 60.952 9.368 1.00 20.10 128 HIS A N 1
ATOM 1005 C CA . HIS A 1 128 ? 17.171 61.912 8.908 1.00 15.39 128 HIS A CA 1
ATOM 1006 C C . HIS A 1 128 ? 15.974 61.901 9.857 1.00 19.60 128 HIS A C 1
ATOM 1007 O O . HIS A 1 128 ? 15.527 60.849 10.281 1.00 18.48 128 HIS A O 1
ATOM 1014 N N . ASP A 1 129 ? 15.467 63.078 10.192 1.00 16.62 129 ASP A N 1
ATOM 1015 C CA . ASP A 1 129 ? 14.198 63.185 10.883 1.00 17.72 129 ASP A CA 1
ATOM 1016 C C . ASP A 1 129 ? 14.133 62.474 12.229 1.00 19.05 129 ASP A C 1
ATOM 1017 O O . ASP A 1 129 ? 13.065 62.026 12.615 1.00 18.85 129 ASP A O 1
ATOM 1022 N N . ALA A 1 130 ? 15.247 62.404 12.950 1.00 13.88 130 ALA A N 1
ATOM 1023 C CA . ALA A 1 130 ? 15.251 61.797 14.284 1.00 15.20 130 ALA A CA 1
ATOM 1024 C C . ALA A 1 130 ? 15.041 62.855 15.343 1.00 18.96 130 ALA A C 1
ATOM 1025 O O . ALA A 1 130 ? 15.254 64.027 15.094 1.00 22.65 130 ALA A O 1
ATOM 1027 N N . ASN A 1 131 ? 14.599 62.452 16.534 1.00 18.74 131 ASN A N 1
ATOM 1028 C CA . ASN A 1 131 ? 14.294 63.430 17.555 1.00 15.60 131 ASN A CA 1
ATOM 1029 C C . ASN A 1 131 ? 15.226 63.311 18.745 1.00 18.43 131 ASN A C 1
ATOM 1030 O O . ASN A 1 131 ? 15.179 62.316 19.472 1.00 16.78 131 ASN A O 1
ATOM 1035 N N . PHE A 1 132 ? 16.082 64.314 18.942 1.00 11.96 132 PHE A N 1
ATOM 1036 C CA . PHE A 1 132 ? 17.026 64.316 20.075 1.00 13.13 132 PHE A CA 1
ATOM 1037 C C . PHE A 1 132 ? 16.610 65.303 21.175 1.00 14.28 132 PHE A C 1
ATOM 1038 O O . PHE A 1 132 ? 17.426 65.622 22.049 1.00 15.45 132 PHE A O 1
ATOM 1046 N N . THR A 1 133 ? 15.379 65.806 21.121 1.00 13.84 133 THR A N 1
ATOM 1047 C CA . THR A 1 133 ? 14.932 66.825 22.107 1.00 12.29 133 THR A CA 1
ATOM 1048 C C . THR A 1 133 ? 15.263 66.353 23.521 1.00 21.11 133 THR A C 1
ATOM 1049 O O . THR A 1 133 ? 14.993 65.215 23.876 1.00 23.45 133 THR A O 1
ATOM 1053 N N . GLU A 1 134 ? 15.899 67.215 24.304 1.00 17.87 134 GLU A N 1
ATOM 1054 C CA . GLU A 1 134 ? 16.170 66.940 25.711 1.00 20.25 134 GLU A CA 1
ATOM 1055 C C . GLU A 1 134 ? 17.111 65.762 26.014 1.00 24.53 134 GLU A C 1
ATOM 1056 O O . GLU A 1 134 ? 17.291 65.399 27.178 1.00 23.59 134 GLU A O 1
ATOM 1062 N N . ALA A 1 135 ? 17.748 65.190 24.992 1.00 16.93 135 ALA A N 1
ATOM 1063 C CA . ALA A 1 135 ? 18.679 64.085 25.256 1.00 16.95 135 ALA A CA 1
ATOM 1064 C C . ALA A 1 135 ? 19.991 64.654 25.784 1.00 23.65 135 ALA A C 1
ATOM 1065 O O . ALA A 1 135 ? 20.354 65.791 25.471 1.00 24.65 135 ALA A O 1
ATOM 1067 N N . ASP A 1 136 ? 20.675 63.883 26.619 1.00 19.14 136 ASP A N 1
ATOM 1068 C CA . ASP A 1 136 ? 22.033 64.217 27.024 1.00 22.54 136 ASP A CA 1
ATOM 1069 C C . ASP A 1 136 ? 23.023 63.564 26.069 1.00 27.13 136 ASP A C 1
ATOM 1070 O O . ASP A 1 136 ? 23.300 62.3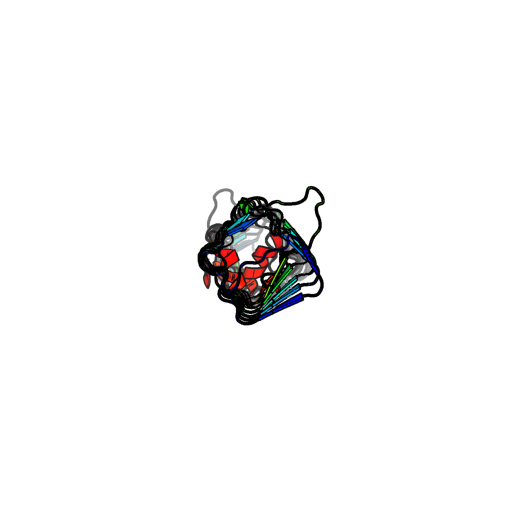80 26.191 1.00 23.92 136 ASP A O 1
ATOM 1075 N N . CYS A 1 137 ? 23.544 64.337 25.115 1.00 28.72 137 CYS A N 1
ATOM 1076 C CA . CYS A 1 137 ? 24.526 63.844 24.159 1.00 23.24 137 CYS A CA 1
ATOM 1077 C C . CYS A 1 137 ? 25.915 64.415 24.445 1.00 25.91 137 CYS A C 1
ATOM 1078 O O . CYS A 1 137 ? 26.728 64.602 23.528 1.00 23.10 137 CYS A O 1
ATOM 1081 N N . GLU A 1 138 ? 26.190 64.699 25.714 1.00 25.68 138 GLU A N 1
ATOM 1082 C CA . GLU A 1 138 ? 27.522 65.187 26.072 1.00 28.27 138 GLU A CA 1
ATOM 1083 C C . GLU A 1 138 ? 28.593 64.224 25.546 1.00 28.54 138 GLU A C 1
ATOM 1084 O O . GLU A 1 138 ? 28.502 63.005 25.748 1.00 33.40 138 GLU A O 1
ATOM 1090 N N . ASP A 1 139 ? 29.601 64.769 24.866 1.00 31.67 139 ASP A N 1
ATOM 1091 C CA . ASP A 1 139 ? 30.699 63.965 24.311 1.00 32.61 139 ASP A CA 1
ATOM 1092 C C . ASP A 1 139 ? 30.279 62.973 23.215 1.00 30.63 139 ASP A C 1
ATOM 1093 O O . ASP A 1 139 ? 31.023 62.045 22.911 1.00 33.66 139 ASP A O 1
ATOM 1098 N N . ALA A 1 140 ? 29.090 63.130 22.645 1.00 29.74 140 ALA A N 1
ATOM 1099 C CA . ALA A 1 140 ? 28.662 62.226 21.585 1.00 27.52 140 ALA A CA 1
ATOM 1100 C C . ALA A 1 140 ? 29.531 62.496 20.374 1.00 30.84 140 ALA A C 1
ATOM 1101 O O . ALA A 1 140 ? 30.154 63.541 20.291 1.00 31.42 140 ALA A O 1
ATOM 1103 N N . ASP A 1 141 ? 29.561 61.556 19.438 1.00 27.98 141 ASP A N 1
ATOM 1104 C CA . ASP A 1 141 ? 30.298 61.706 18.197 1.00 29.61 141 ASP A CA 1
ATOM 1105 C C . ASP A 1 141 ? 29.372 61.523 17.002 1.00 29.80 141 ASP A C 1
ATOM 1106 O O . ASP A 1 141 ? 28.922 60.409 16.731 1.00 29.34 141 ASP A O 1
ATOM 1111 N N . PHE A 1 142 ? 29.092 62.621 16.298 1.00 23.16 142 PHE A N 1
ATOM 1112 C CA . PHE A 1 142 ? 28.293 62.623 15.072 1.00 21.48 142 PHE A CA 1
ATOM 1113 C C . PHE A 1 142 ? 29.167 62.793 13.803 1.00 27.79 142 PHE A C 1
ATOM 1114 O O . PHE A 1 142 ? 28.655 63.117 12.727 1.00 24.97 142 PHE A O 1
ATOM 1122 N N . THR A 1 143 ? 30.476 62.554 13.918 1.00 28.51 143 THR A N 1
ATOM 1123 C CA . THR A 1 143 ? 31.390 62.763 12.772 1.00 30.20 143 THR A CA 1
ATOM 1124 C C . THR A 1 143 ? 30.864 62.175 11.466 1.00 28.57 143 THR A C 1
ATOM 1125 O O . THR A 1 143 ? 30.488 61.011 11.413 1.00 30.88 143 THR A O 1
ATOM 1129 N N . GLN A 1 144 ? 30.847 62.990 10.422 1.00 24.94 144 GLN A N 1
ATOM 1130 C CA . GLN A 1 144 ? 30.432 62.574 9.084 1.00 28.42 144 GLN A CA 1
ATOM 1131 C C . GLN A 1 144 ? 28.967 62.152 8.926 1.00 29.90 144 GLN A C 1
ATOM 1132 O O . GLN A 1 144 ? 28.583 61.634 7.876 1.00 25.36 144 GLN A O 1
ATOM 1138 N N . SER A 1 145 ? 28.135 62.398 9.931 1.00 27.14 145 SER A N 1
ATOM 1139 C CA . SER A 1 145 ? 26.739 62.013 9.796 1.00 24.85 145 SER A CA 1
ATOM 1140 C C . SER A 1 145 ? 25.860 63.061 9.109 1.00 25.97 145 SER A C 1
ATOM 1141 O O . SER A 1 145 ? 26.130 64.275 9.182 1.00 24.29 145 SER A O 1
ATOM 1144 N N . ASP A 1 146 ? 24.818 62.572 8.431 1.00 20.34 146 ASP A N 1
ATOM 1145 C CA . ASP A 1 146 ? 23.806 63.398 7.758 1.00 18.46 146 ASP A CA 1
ATOM 1146 C C . ASP A 1 146 ? 22.571 63.521 8.656 1.00 23.41 146 ASP A C 1
ATOM 1147 O O . ASP A 1 146 ? 21.792 62.560 8.813 1.00 19.45 146 ASP A O 1
ATOM 1152 N N . LEU A 1 147 ? 22.402 64.703 9.251 1.00 21.50 147 LEU A N 1
ATOM 1153 C CA . LEU A 1 147 ? 21.379 64.933 10.275 1.00 20.69 147 LEU A CA 1
ATOM 1154 C C . LEU A 1 147 ? 20.123 65.631 9.748 1.00 23.20 147 LEU A C 1
ATOM 1155 O O . LEU A 1 147 ? 19.334 66.160 10.519 1.00 19.89 147 LEU A O 1
ATOM 1160 N N . LYS A 1 148 ? 19.928 65.619 8.433 1.00 23.25 148 LYS A N 1
ATOM 1161 C CA . LYS A 1 148 ? 18.828 66.369 7.824 1.00 19.71 148 LYS A CA 1
ATOM 1162 C C . LYS A 1 148 ? 17.455 66.142 8.479 1.00 19.70 148 LYS A C 1
ATOM 1163 O O . LYS A 1 148 ? 16.964 65.003 8.560 1.00 17.44 148 LYS A O 1
ATOM 1169 N N . GLY A 1 149 ? 16.841 67.225 8.938 1.00 15.94 149 GLY A N 1
ATOM 1170 C CA . GLY A 1 149 ? 15.513 67.155 9.542 1.00 16.57 149 GLY A CA 1
ATOM 1171 C C . GLY A 1 149 ? 15.493 66.648 10.981 1.00 18.51 149 GLY A C 1
ATOM 1172 O O . GLY A 1 149 ? 14.432 66.651 11.616 1.00 17.58 149 GLY A O 1
ATOM 1173 N N . SER A 1 150 ? 16.639 66.243 11.527 1.00 17.82 150 SER A N 1
ATOM 1174 C CA . SER A 1 150 ? 16.656 65.849 12.957 1.00 18.07 150 SER A CA 1
ATOM 1175 C C . SER A 1 150 ? 16.539 67.053 13.887 1.00 17.13 150 SER A C 1
ATOM 1176 O O . SER A 1 150 ? 17.036 68.137 13.581 1.00 18.18 150 SER A O 1
ATOM 1179 N N . THR A 1 151 ? 15.854 66.868 15.013 1.00 14.99 151 THR A N 1
ATOM 1180 C CA . THR A 1 151 ? 15.624 67.978 15.940 1.00 13.51 151 THR A CA 1
ATOM 1181 C C . THR A 1 151 ? 16.541 67.915 17.140 1.00 20.19 151 THR A C 1
ATOM 1182 O O . THR A 1 151 ? 16.584 66.888 17.849 1.00 18.30 151 THR A O 1
ATOM 1186 N N . PHE A 1 152 ? 17.277 69.011 17.337 1.00 17.67 152 PHE A N 1
ATOM 1187 C CA . PHE A 1 152 ? 18.055 69.267 18.527 1.00 15.79 152 PHE A CA 1
ATOM 1188 C C . PHE A 1 152 ? 17.351 70.418 19.229 1.00 23.32 152 PHE A C 1
ATOM 1189 O O . PHE A 1 152 ? 17.228 71.518 18.683 1.00 18.37 152 PHE A O 1
ATOM 1197 N N . HIS A 1 153 ? 16.854 70.156 20.429 1.00 20.89 153 HIS A N 1
ATOM 1198 C CA . HIS A 1 153 ? 16.077 71.165 21.143 1.00 20.10 153 HIS A CA 1
ATOM 1199 C C . HIS A 1 153 ? 16.243 70.930 22.633 1.00 22.50 153 HIS A C 1
ATOM 1200 O O . HIS A 1 153 ? 15.859 69.861 23.149 1.00 18.45 153 HIS A O 1
ATOM 1207 N N . ASN A 1 154 ? 16.848 71.905 23.312 1.00 18.16 154 ASN A N 1
ATOM 1208 C CA . ASN A 1 154 ? 17.332 71.709 24.681 1.00 18.28 154 ASN A CA 1
ATOM 1209 C C . ASN A 1 154 ? 18.100 70.391 24.791 1.00 23.24 154 ASN A C 1
ATOM 1210 O O . ASN A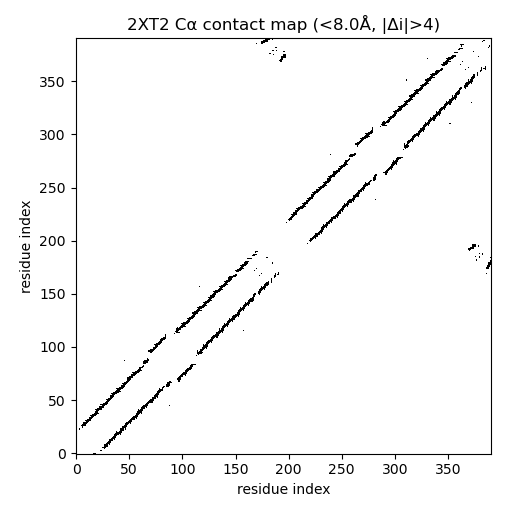 1 154 ? 18.025 69.671 25.788 1.00 24.45 154 ASN A O 1
ATOM 1215 N N . THR A 1 155 ? 18.854 70.078 23.748 1.00 18.40 155 THR A N 1
ATOM 1216 C CA . THR A 1 155 ? 19.693 68.906 23.776 1.00 19.41 155 THR A CA 1
ATOM 1217 C C . THR A 1 155 ? 21.054 69.260 24.360 1.00 24.52 155 THR A C 1
ATOM 1218 O O . THR A 1 155 ? 21.643 70.273 23.980 1.00 21.28 155 THR A O 1
ATOM 1222 N N . LYS A 1 156 ? 21.565 68.441 25.275 1.00 20.66 156 LYS A N 1
ATOM 1223 C CA . LYS A 1 156 ? 22.905 68.700 25.803 1.00 21.54 156 LYS A CA 1
ATOM 1224 C C . LYS A 1 156 ? 23.956 68.192 24.812 1.00 25.28 156 LYS A C 1
ATOM 1225 O O . LYS A 1 156 ? 24.061 66.989 24.584 1.00 23.17 156 LYS A O 1
ATOM 1231 N N . LEU A 1 157 ? 24.708 69.115 24.204 1.00 22.24 157 LEU A N 1
ATOM 1232 C CA . LEU A 1 157 ? 25.689 68.768 23.189 1.00 21.63 157 LEU A CA 1
ATOM 1233 C C . LEU A 1 157 ? 27.089 69.130 23.651 1.00 25.06 157 LEU A C 1
ATOM 1234 O O . LEU A 1 157 ? 28.028 69.193 22.858 1.00 25.31 157 LEU A O 1
ATOM 1239 N N . THR A 1 158 ? 27.226 69.349 24.947 1.00 26.70 158 THR A N 1
ATOM 1240 C CA . THR A 1 158 ? 28.508 69.716 25.523 1.00 27.19 158 THR A CA 1
ATOM 1241 C C . THR A 1 158 ? 29.630 68.801 25.049 1.00 34.57 158 THR A C 1
ATOM 1242 O O . THR A 1 158 ? 29.595 67.586 25.264 1.00 30.23 158 THR A O 1
ATOM 1246 N N . GLY A 1 159 ? 30.619 69.387 24.383 1.00 32.99 159 GLY A N 1
ATOM 1247 C CA . GLY A 1 159 ? 31.761 68.620 23.923 1.00 34.88 159 GLY A CA 1
ATOM 1248 C C . GLY A 1 159 ? 31.469 67.592 22.843 1.00 33.61 159 GLY A C 1
ATOM 1249 O O . GLY A 1 159 ? 32.311 66.748 22.565 1.00 31.83 159 GLY A O 1
ATOM 1250 N N . ALA A 1 160 ? 30.289 67.642 22.227 1.00 30.93 160 ALA A N 1
ATOM 1251 C CA . ALA A 1 160 ? 29.971 66.673 21.177 1.00 27.69 160 ALA A CA 1
ATOM 1252 C C . ALA A 1 160 ? 30.692 67.075 19.905 1.00 32.46 160 ALA A C 1
ATOM 1253 O O . ALA A 1 160 ? 31.034 68.237 19.726 1.00 33.18 160 ALA A O 1
ATOM 1255 N N . SER A 1 161 ? 30.896 66.122 19.006 1.00 26.27 161 SER A N 1
ATOM 1256 C CA . SER A 1 161 ? 31.586 66.416 17.760 1.00 29.67 161 SER A CA 1
ATOM 1257 C C . SER A 1 161 ? 30.687 66.321 16.531 1.00 28.82 161 SER A C 1
ATOM 1258 O O . SER A 1 161 ? 30.039 65.297 16.298 1.00 33.90 161 SER A O 1
ATOM 1261 N N . PHE A 1 162 ? 30.620 67.404 15.767 1.00 22.40 162 PHE A N 1
ATOM 1262 C CA . PHE A 1 162 ? 29.923 67.402 14.480 1.00 24.77 162 PHE A CA 1
ATOM 1263 C C . PHE A 1 162 ? 30.929 67.602 13.328 1.00 28.61 162 PHE A C 1
ATOM 1264 O O . PHE A 1 162 ? 30.566 68.049 12.240 1.00 29.10 162 PHE A O 1
ATOM 1272 N N . ILE A 1 163 ? 32.188 67.255 13.566 1.00 26.60 163 ILE A N 1
ATOM 1273 C CA . ILE A 1 163 ? 33.208 67.406 12.521 1.00 28.69 163 ILE A CA 1
ATOM 1274 C C . ILE A 1 163 ? 32.793 66.671 11.250 1.00 32.05 163 ILE A C 1
ATOM 1275 O O . ILE A 1 163 ? 32.495 65.467 11.265 1.00 29.13 163 ILE A O 1
ATOM 1280 N N . ASP A 1 164 ? 32.735 67.410 10.152 1.00 25.02 164 ASP A N 1
ATOM 1281 C CA . ASP A 1 164 ? 32.377 66.822 8.864 1.00 28.78 164 ASP A CA 1
ATOM 1282 C C . ASP A 1 164 ? 30.925 66.327 8.774 1.00 30.33 164 ASP A C 1
ATOM 1283 O O . ASP A 1 164 ? 30.553 65.742 7.762 1.00 34.59 164 ASP A O 1
ATOM 1288 N N . ALA A 1 165 ? 30.106 66.580 9.798 1.00 31.36 165 ALA A N 1
ATOM 1289 C CA . ALA A 1 165 ? 28.674 66.241 9.728 1.00 28.68 165 ALA A CA 1
ATOM 1290 C C . ALA A 1 165 ? 27.959 67.224 8.807 1.00 30.71 165 ALA A C 1
ATOM 1291 O O . ALA A 1 165 ? 28.426 68.356 8.620 1.00 29.44 165 ALA A O 1
ATOM 1293 N N . VAL A 1 166 ? 26.846 66.797 8.218 1.00 22.03 166 VAL A N 1
ATOM 1294 C CA . VAL A 1 166 ? 26.088 67.663 7.323 1.00 26.17 166 VAL A CA 1
ATOM 1295 C C . VAL A 1 166 ? 24.617 67.809 7.717 1.00 26.66 166 VAL A C 1
ATOM 1296 O O . VAL A 1 166 ? 24.035 66.924 8.346 1.00 28.96 166 VAL A O 1
ATOM 1300 N N . ASN A 1 167 ? 24.028 68.941 7.355 1.00 22.81 167 ASN A N 1
ATOM 1301 C CA . ASN A 1 167 ? 22.584 69.125 7.437 1.00 25.30 167 ASN A CA 1
ATOM 1302 C C . ASN A 1 167 ? 22.036 69.113 8.845 1.00 23.86 167 ASN A C 1
ATOM 1303 O O . ASN A 1 167 ? 20.883 68.726 9.062 1.00 25.53 167 ASN A O 1
ATOM 1308 N N . TYR A 1 168 ? 22.846 69.525 9.810 1.00 22.96 168 TYR A N 1
ATOM 1309 C CA . TYR A 1 168 ? 22.331 69.623 11.177 1.00 24.21 168 TYR A CA 1
ATOM 1310 C C . TYR A 1 168 ? 21.661 70.994 11.363 1.00 25.14 168 TYR A C 1
ATOM 1311 O O . TYR A 1 168 ? 22.161 72.019 10.890 1.00 23.50 168 TYR A O 1
ATOM 1320 N N . HIS A 1 169 ? 20.512 71.005 12.025 1.00 20.34 169 HIS A N 1
ATOM 1321 C CA . HIS A 1 169 ? 19.893 72.262 12.415 1.00 21.33 169 HIS A CA 1
ATOM 1322 C C . HIS A 1 169 ? 20.078 72.424 13.913 1.00 23.16 169 HIS A C 1
ATOM 1323 O O . HIS A 1 169 ? 19.435 71.725 14.699 1.00 19.23 169 HIS A O 1
ATOM 1330 N N . ILE A 1 170 ? 20.950 73.343 14.322 1.00 19.49 170 ILE A N 1
ATOM 1331 C CA . ILE A 1 170 ? 21.209 73.508 15.756 1.00 19.54 170 ILE A CA 1
ATOM 1332 C C . ILE A 1 170 ? 21.128 74.984 16.117 1.00 22.11 170 ILE A C 1
ATOM 1333 O O . ILE A 1 170 ? 21.938 75.788 15.651 1.00 22.87 170 ILE A O 1
ATOM 1338 N N . ASP A 1 171 ? 20.128 75.340 16.914 1.00 17.95 171 ASP A N 1
ATOM 1339 C CA . ASP A 1 171 ? 19.972 76.721 17.366 1.00 18.62 171 ASP A CA 1
ATOM 1340 C C . ASP A 1 171 ? 20.913 76.908 18.549 1.00 20.75 171 ASP A C 1
ATOM 1341 O O . ASP A 1 171 ? 20.728 76.302 19.586 1.00 22.31 171 ASP A O 1
ATOM 1346 N N . ILE A 1 172 ? 21.922 77.762 18.397 1.00 17.38 172 ILE A N 1
ATOM 1347 C CA . ILE A 1 172 ? 22.954 77.904 19.431 1.00 25.83 172 ILE A CA 1
ATOM 1348 C C . ILE A 1 172 ? 22.445 78.540 20.738 1.00 25.71 172 ILE A C 1
ATOM 1349 O O . ILE A 1 172 ? 23.125 78.486 21.764 1.00 29.58 172 ILE A O 1
ATOM 1354 N N . PHE A 1 173 ? 21.262 79.143 20.701 1.00 24.21 173 PHE A N 1
ATOM 1355 C CA . PHE A 1 173 ? 20.670 79.723 21.911 1.00 21.66 173 PHE A CA 1
ATOM 1356 C C . PHE A 1 173 ? 19.644 78.792 22.578 1.00 26.37 173 PHE A C 1
ATOM 1357 O O . PHE A 1 173 ? 19.018 79.165 23.580 1.00 28.46 173 PHE A O 1
ATOM 1365 N N . HIS A 1 174 ? 19.469 77.590 22.028 1.00 22.14 174 HIS A N 1
ATOM 1366 C CA . HIS A 1 174 ? 18.407 76.672 22.518 1.00 24.59 174 HIS A CA 1
ATOM 1367 C C . HIS A 1 174 ? 18.904 75.266 22.815 1.00 21.65 174 HIS A C 1
ATOM 1368 O O . HIS A 1 174 ? 18.107 74.337 23.048 1.00 22.58 174 HIS A O 1
ATOM 1375 N N . ASN A 1 175 ? 20.227 75.126 22.824 1.00 17.22 175 ASN A N 1
ATOM 1376 C CA . ASN A 1 175 ? 20.875 73.880 23.190 1.00 22.08 175 ASN A CA 1
ATOM 1377 C C . ASN A 1 175 ? 22.117 74.199 23.999 1.00 33.47 175 ASN A C 1
ATOM 1378 O O . ASN A 1 175 ? 22.556 75.357 24.045 1.00 34.20 175 ASN A O 1
ATOM 1383 N N . ASP A 1 176 ? 22.679 73.200 24.666 1.00 24.52 176 ASP A N 1
ATOM 1384 C CA . ASP A 1 176 ? 23.955 73.438 25.345 1.00 29.01 176 ASP A CA 1
ATOM 1385 C C . ASP A 1 176 ? 25.059 72.985 24.417 1.00 29.96 176 ASP A C 1
ATOM 1386 O O . ASP A 1 176 ? 25.144 71.789 24.133 1.00 26.19 176 ASP A O 1
ATOM 1391 N N . ILE A 1 177 ? 25.894 73.912 23.931 1.00 21.88 177 ILE A N 1
ATOM 1392 C CA . ILE A 1 177 ? 26.904 73.550 22.957 1.00 23.52 177 ILE A CA 1
ATOM 1393 C C . ILE A 1 177 ? 28.344 73.881 23.371 1.00 25.26 177 ILE A C 1
ATOM 1394 O O . ILE A 1 177 ? 29.245 73.878 22.534 1.00 30.14 177 ILE A O 1
ATOM 1399 N N . LYS A 1 178 ? 28.561 74.166 24.653 1.00 31.52 178 LYS A N 1
ATOM 1400 C CA . LYS A 1 178 ? 29.909 74.484 25.122 1.00 38.17 178 LYS A CA 1
ATOM 1401 C C . LYS A 1 178 ? 30.857 73.372 24.729 1.00 33.02 178 LYS A C 1
ATOM 1402 O O . LYS A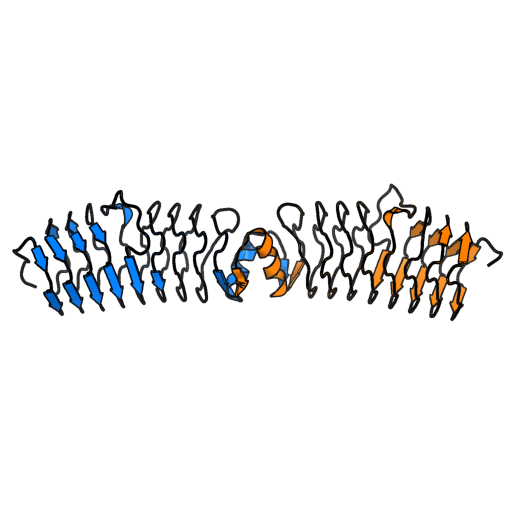 1 178 ? 30.596 72.207 25.031 1.00 30.46 178 LYS A O 1
ATOM 1408 N N . ARG A 1 179 ? 31.938 73.744 24.045 1.00 33.59 179 ARG A N 1
ATOM 1409 C CA . ARG A 1 179 ? 33.026 72.842 23.673 1.00 37.94 179 ARG A CA 1
ATOM 1410 C C . ARG A 1 179 ? 32.680 71.862 22.546 1.00 37.36 179 ARG A C 1
ATOM 1411 O O . ARG A 1 179 ? 33.482 70.996 22.207 1.00 39.35 179 ARG A O 1
ATOM 1419 N N . ALA A 1 180 ? 31.501 72.006 21.952 1.00 31.48 180 ALA A N 1
ATOM 1420 C CA . ALA A 1 180 ? 31.155 71.174 20.799 1.00 28.48 180 ALA A CA 1
ATOM 1421 C C . ALA A 1 180 ? 31.998 71.565 19.597 1.00 32.38 180 ALA A C 1
ATOM 1422 O O . ALA A 1 180 ? 32.367 72.736 19.433 1.00 34.42 180 ALA A O 1
ATOM 1424 N N . ARG A 1 181 ? 32.282 70.585 18.745 1.00 32.96 181 ARG A N 1
ATOM 1425 C CA . ARG A 1 181 ? 33.237 70.743 17.653 1.00 33.92 181 ARG A CA 1
ATOM 1426 C C . ARG A 1 181 ? 32.520 70.754 16.322 1.00 33.27 181 ARG A C 1
ATOM 1427 O O . ARG A 1 181 ? 31.707 69.859 16.038 1.00 30.98 181 ARG A O 1
ATOM 1435 N N . PHE A 1 182 ? 32.831 71.753 15.508 1.00 24.59 182 PHE A N 1
ATOM 1436 C CA . PHE A 1 182 ? 32.197 71.928 14.203 1.00 31.32 182 PHE A CA 1
ATOM 1437 C C . PHE A 1 182 ? 33.220 72.282 13.109 1.00 32.75 182 PHE A C 1
ATOM 1438 O O . PHE A 1 182 ? 34.283 72.813 13.404 1.00 43.61 182 PHE A O 1
ATOM 1446 N N . SER A 1 183 ? 32.866 72.013 11.850 1.00 37.27 183 SER A N 1
ATOM 1447 C CA . SER A 1 183 ? 33.712 72.273 10.688 1.00 39.28 183 SER A CA 1
ATOM 1448 C C . SER A 1 183 ? 33.034 73.195 9.694 1.00 35.73 183 SER A C 1
ATOM 1449 O O . SER A 1 183 ? 31.905 72.932 9.275 1.00 32.22 183 SER A O 1
ATOM 1452 N N . LEU A 1 184 ? 33.746 74.232 9.266 1.00 35.45 184 LEU A N 1
ATOM 1453 C CA . LEU A 1 184 ? 33.356 74.990 8.087 1.00 38.76 184 LEU A CA 1
ATOM 1454 C C . LEU A 1 184 ? 33.600 74.106 6.872 1.00 39.25 184 LEU A C 1
ATOM 1455 O O . LEU A 1 184 ? 34.547 73.313 6.851 1.00 34.97 184 LEU A O 1
ATOM 1460 N N . PRO A 1 185 ? 32.784 74.273 5.826 1.00 35.53 185 PRO A N 1
ATOM 1461 C CA . PRO A 1 185 ? 31.749 75.296 5.650 1.00 34.07 185 PRO A CA 1
ATOM 1462 C C . PRO A 1 185 ? 30.443 75.036 6.402 1.00 28.58 185 PRO A C 1
ATOM 1463 O O . PRO A 1 185 ? 29.674 75.976 6.616 1.00 29.63 185 PRO A O 1
ATOM 1467 N N . GLU A 1 186 ? 30.173 73.789 6.773 1.00 29.46 186 GLU A N 1
ATOM 1468 C CA . G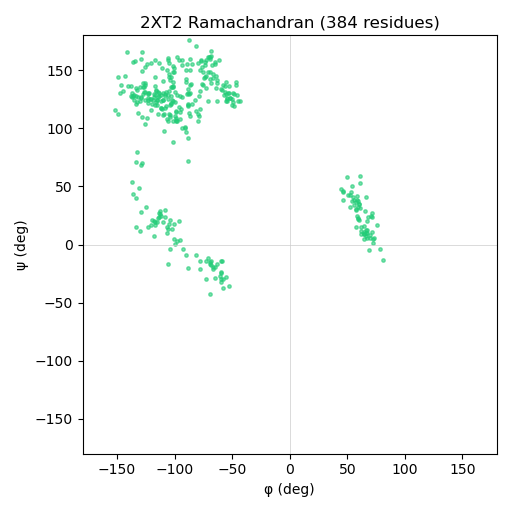LU A 1 186 ? 28.867 73.463 7.351 1.00 28.14 186 GLU A CA 1
ATOM 1469 C C . GLU A 1 186 ? 28.530 74.273 8.606 1.00 31.24 186 GLU A C 1
ATOM 1470 O O . GLU A 1 186 ? 27.373 74.632 8.818 1.00 32.19 186 GLU A O 1
ATOM 1476 N N . ALA A 1 187 ? 29.530 74.537 9.445 1.00 29.68 187 ALA A N 1
ATOM 1477 C CA . ALA A 1 187 ? 29.305 75.237 10.715 1.00 35.22 187 ALA A CA 1
ATOM 1478 C C . ALA A 1 187 ? 28.687 76.632 10.519 1.00 28.11 187 ALA A C 1
ATOM 1479 O O . ALA A 1 187 ? 28.191 77.236 11.454 1.00 26.16 187 ALA A O 1
ATOM 1481 N N . ALA A 1 188 ? 28.706 77.125 9.291 1.00 26.88 188 ALA A N 1
ATOM 1482 C CA . ALA A 1 188 ? 28.119 78.418 8.982 1.00 29.83 188 ALA A CA 1
ATOM 1483 C C . ALA A 1 188 ? 26.647 78.384 9.329 1.00 28.04 188 ALA A C 1
ATOM 1484 O O . ALA A 1 188 ? 26.060 79.415 9.680 1.00 25.92 188 ALA A O 1
ATOM 1486 N N . SER A 1 189 ? 26.043 77.191 9.240 1.00 28.53 189 SER A N 1
ATOM 1487 C CA . SER A 1 189 ? 24.622 77.049 9.560 1.00 30.17 189 SER A CA 1
ATOM 1488 C C . SER A 1 189 ? 24.325 77.468 10.999 1.00 30.95 189 SER A C 1
ATOM 1489 O O . SER A 1 189 ? 23.199 77.817 11.320 1.00 26.46 189 SER A O 1
ATOM 1492 N N . LEU A 1 190 ? 25.334 77.416 11.863 1.00 26.84 190 LEU A N 1
ATOM 1493 C CA . LEU A 1 190 ? 25.159 77.821 13.252 1.00 28.63 190 LEU A CA 1
ATOM 1494 C C . LEU A 1 190 ? 24.832 79.321 13.353 1.00 28.62 190 LEU A C 1
ATOM 1495 O O . LEU A 1 190 ? 24.140 79.764 14.284 1.00 23.38 190 LEU A O 1
ATOM 1500 N N . LEU A 1 191 ? 25.320 80.100 12.388 1.00 19.24 191 LEU A N 1
ATOM 1501 C CA . LEU A 1 191 ? 25.084 81.547 12.377 1.00 23.45 191 LEU A CA 1
ATOM 1502 C C . LEU A 1 191 ? 23.629 81.927 12.056 1.00 24.88 191 LEU A C 1
ATOM 1503 O O . LEU A 1 191 ? 23.236 83.090 12.223 1.00 30.90 191 LEU A O 1
ATOM 1508 N N . ASN A 1 192 ? 22.837 80.955 11.609 1.00 26.28 192 ASN A N 1
ATOM 1509 C CA . ASN A 1 192 ? 21.421 81.203 11.331 1.00 35.09 192 ASN A CA 1
ATOM 1510 C C . ASN A 1 192 ? 20.657 81.562 12.606 1.00 38.73 192 ASN A C 1
ATOM 1511 O O . ASN A 1 192 ? 19.584 82.149 12.541 1.00 43.34 192 ASN A O 1
ATOM 1516 N N . SER A 1 193 ? 21.226 81.225 13.761 1.00 29.45 193 SER A N 1
ATOM 1517 C CA . SER A 1 193 ? 20.643 81.593 15.054 1.00 30.26 193 SER A CA 1
ATOM 1518 C C . SER A 1 193 ? 20.722 83.110 15.296 1.00 33.84 193 SER A C 1
ATOM 1519 O O . SER A 1 193 ? 20.019 83.654 16.155 1.00 32.16 193 SER A O 1
ATOM 1522 N N . LEU A 1 194 ? 21.586 83.791 14.545 1.00 28.11 194 LEU A N 1
ATOM 1523 C CA . LEU A 1 194 ? 21.786 85.228 14.705 1.00 26.16 194 LEU A CA 1
ATOM 1524 C C . LEU A 1 194 ? 21.066 85.983 13.595 1.00 34.36 194 LEU A C 1
ATOM 1525 O O . LEU A 1 194 ? 21.012 85.526 12.459 1.00 39.05 194 LEU A O 1
ATOM 1530 N N . ASP A 1 195 ? 20.514 87.143 13.924 1.00 34.20 195 ASP A N 1
ATOM 1531 C CA . ASP A 1 195 ? 19.850 87.954 12.925 1.00 34.12 195 ASP A CA 1
ATOM 1532 C C . ASP A 1 195 ? 20.884 88.877 12.281 1.00 29.24 195 ASP A C 1
ATOM 1533 O O . ASP A 1 195 ? 20.894 90.074 12.536 1.00 32.15 195 ASP A O 1
ATOM 1538 N N . ILE A 1 196 ? 21.760 88.300 11.461 1.00 31.83 196 ILE A N 1
ATOM 1539 C CA . ILE A 1 196 ? 22.797 89.055 10.760 1.00 32.38 196 ILE A CA 1
ATOM 1540 C C . ILE A 1 196 ? 22.726 88.726 9.283 1.00 34.76 196 ILE A C 1
ATOM 1541 O O . ILE A 1 196 ? 22.078 87.755 8.883 1.00 35.72 196 ILE A O 1
ATOM 1546 N N . GLU A 1 197 ? 23.396 89.539 8.478 1.00 27.18 197 GLU A N 1
ATOM 1547 C CA . GLU A 1 197 ? 23.502 89.278 7.057 1.00 37.63 197 GLU A CA 1
ATOM 1548 C C . GLU A 1 197 ? 24.877 88.716 6.772 1.00 36.15 197 GLU A C 1
ATOM 1549 O O . GLU A 1 197 ? 25.900 89.348 7.044 1.00 34.32 197 GLU A O 1
ATOM 1555 N N . LEU A 1 198 ? 24.890 87.517 6.218 1.00 32.79 198 LEU A N 1
ATOM 1556 C CA . LEU A 1 198 ? 26.125 86.811 5.933 1.00 42.57 198 LEU A CA 1
ATOM 1557 C C . LEU A 1 198 ? 26.360 86.866 4.420 1.00 54.04 198 LEU A C 1
ATOM 1558 O O . LEU A 1 198 ? 25.431 87.133 3.660 1.00 59.36 198 LEU A O 1
ATOM 1563 N N . SER A 1 199 ? 27.592 86.638 3.975 1.00 57.36 199 SER A N 1
ATOM 1564 C CA . SER A 1 199 ? 27.870 86.549 2.536 1.00 57.18 199 SER A CA 1
ATOM 1565 C C . SER A 1 199 ? 29.172 85.810 2.217 1.00 56.72 199 SER A C 1
ATOM 1566 O O . SER A 1 199 ? 29.874 85.346 3.118 1.00 55.49 199 SER A O 1
ATOM 1569 N N . LEU B 1 6 ? 51.041 129.368 13.049 1.00 50.09 6 LEU B N 1
ATOM 1570 C CA . LEU B 1 6 ? 49.788 129.801 12.438 1.00 52.23 6 LEU B CA 1
ATOM 1571 C C . LEU B 1 6 ? 49.145 130.905 13.271 1.00 56.87 6 LEU B C 1
ATOM 1572 O O . LEU B 1 6 ? 48.484 130.633 14.279 1.00 56.32 6 LEU B O 1
ATOM 1577 N N . GLU B 1 7 ? 49.327 132.151 12.844 1.00 59.69 7 GLU B N 1
ATOM 1578 C CA . GLU B 1 7 ? 48.906 133.296 13.653 1.00 65.69 7 GLU B CA 1
ATOM 1579 C C . GLU B 1 7 ? 47.542 133.849 13.275 1.00 58.86 7 GLU B C 1
ATOM 1580 O O . GLU B 1 7 ? 47.214 134.995 13.588 1.00 62.92 7 GLU B O 1
ATOM 1586 N N . SER B 1 8 ? 46.746 133.033 12.603 1.00 46.53 8 SER B N 1
ATOM 1587 C CA . SER B 1 8 ? 45.375 133.409 12.307 1.00 44.23 8 SER B CA 1
ATOM 1588 C C . SER B 1 8 ? 44.413 132.384 12.932 1.00 44.39 8 SER B C 1
ATOM 1589 O O . SER B 1 8 ? 44.785 131.231 13.204 1.00 41.49 8 SER B O 1
ATOM 1592 N N . LYS B 1 9 ? 43.181 132.805 13.179 1.00 41.64 9 LYS B N 1
ATOM 1593 C CA . LYS B 1 9 ? 42.244 131.930 13.858 1.00 40.09 9 LYS B CA 1
ATOM 1594 C C . LYS B 1 9 ? 41.210 131.333 12.895 1.00 28.67 9 LYS B C 1
ATOM 1595 O O . LYS B 1 9 ? 40.386 130.501 13.286 1.00 27.92 9 LYS B O 1
ATOM 1601 N N . ASP B 1 10 ? 41.262 131.757 11.640 1.00 25.71 10 ASP B N 1
ATOM 1602 C CA . ASP B 1 10 ? 40.402 131.199 10.599 1.00 28.52 10 ASP B CA 1
ATOM 1603 C C . ASP B 1 10 ? 41.171 130.931 9.303 1.00 28.13 10 ASP B C 1
ATOM 1604 O O . ASP B 1 10 ? 41.839 131.809 8.779 1.00 25.74 10 ASP B O 1
ATOM 1609 N N . TYR B 1 11 ? 41.054 129.704 8.805 1.00 21.12 11 TYR B N 1
ATOM 1610 C CA . TYR B 1 11 ? 41.608 129.322 7.515 1.00 22.21 11 TYR B CA 1
ATOM 1611 C C . TYR B 1 11 ? 40.491 128.702 6.697 1.00 23.76 11 TYR B C 1
ATOM 1612 O O . TYR B 1 11 ? 39.725 127.880 7.206 1.00 26.97 11 TYR B O 1
ATOM 1621 N N . CYS B 1 12 ? 40.394 129.083 5.435 1.00 21.58 12 CYS B N 1
ATOM 1622 C CA . CYS B 1 12 ? 39.375 128.523 4.548 1.00 20.08 12 CYS B CA 1
ATOM 1623 C C . CYS B 1 12 ? 39.978 128.213 3.189 1.00 21.86 12 CYS B C 1
ATOM 1624 O O . CYS B 1 12 ? 40.601 129.079 2.551 1.00 22.63 12 CYS B O 1
ATOM 1627 N N . GLY B 1 13 ? 39.800 126.977 2.745 1.00 19.30 13 GLY B N 1
ATOM 1628 C CA . GLY B 1 13 ? 40.206 126.584 1.403 1.00 20.18 13 GLY B CA 1
ATOM 1629 C C . GLY B 1 13 ? 41.704 126.492 1.192 1.00 21.34 13 GLY B C 1
ATOM 1630 O O . GLY B 1 13 ? 42.180 126.644 0.060 1.00 17.08 13 GLY B O 1
ATOM 1631 N N . GLU B 1 14 ? 42.442 126.221 2.263 1.00 17.53 14 GLU B N 1
ATOM 1632 C CA . GLU B 1 14 ? 43.889 126.122 2.165 1.00 20.10 14 GLU B CA 1
ATOM 1633 C C . GLU B 1 14 ? 44.413 124.691 2.133 1.00 21.78 14 GLU B C 1
ATOM 1634 O O . GLU B 1 14 ? 43.816 123.812 2.730 1.00 17.92 14 GLU B O 1
ATOM 1640 N N . SER B 1 15 ? 45.535 124.473 1.436 1.00 15.70 15 SER B N 1
ATOM 1641 C CA . SER B 1 15 ? 46.284 123.212 1.547 1.00 18.28 15 SER B CA 1
ATOM 1642 C C . SER B 1 15 ? 47.538 123.464 2.357 1.00 25.21 15 SER B C 1
ATOM 1643 O O . SER B 1 15 ? 48.345 124.347 2.023 1.00 26.30 15 SER B O 1
ATOM 1646 N N . PHE B 1 16 ? 47.710 122.685 3.408 1.00 14.08 16 PHE B N 1
ATOM 1647 C CA . PHE B 1 16 ? 48.932 122.726 4.186 1.00 14.88 16 PHE B CA 1
ATOM 1648 C C . PHE B 1 16 ? 49.736 121.495 3.794 1.00 20.00 16 PHE B C 1
ATOM 1649 O O . PHE B 1 16 ? 49.274 120.338 3.945 1.00 16.63 16 PHE B O 1
ATOM 1657 N N . VAL B 1 17 ? 50.928 121.745 3.271 1.00 11.19 17 VAL B N 1
ATOM 1658 C CA . VAL B 1 17 ? 51.749 120.694 2.654 1.00 14.56 17 VAL B CA 1
ATOM 1659 C C . VAL B 1 17 ? 53.135 120.555 3.278 1.00 19.44 17 VAL B C 1
ATOM 1660 O O . VAL B 1 17 ? 53.890 121.534 3.369 1.00 17.07 17 VAL B O 1
ATOM 1664 N N . SER B 1 18 ? 53.495 119.324 3.629 1.00 15.61 18 SER B N 1
ATOM 1665 C CA . SER B 1 18 ? 54.805 119.001 4.190 1.00 17.79 18 SER B CA 1
ATOM 1666 C C . SER B 1 18 ? 55.188 119.856 5.370 1.00 20.40 18 SER B C 1
ATOM 1667 O O . SER B 1 18 ? 56.331 120.299 5.463 1.00 23.63 18 SER B O 1
ATOM 1670 N N . GLU B 1 19 ? 54.252 120.108 6.277 1.00 15.12 19 GLU B N 1
ATOM 1671 C CA . GLU B 1 19 ? 54.597 120.906 7.447 1.00 18.11 19 GLU B CA 1
ATOM 1672 C C . GLU B 1 19 ? 54.847 119.992 8.643 1.00 23.15 19 GLU B C 1
ATOM 1673 O O . GLU B 1 19 ? 54.048 119.083 8.919 1.00 20.23 19 GLU B O 1
ATOM 1679 N N . ASP B 1 20 ? 55.961 120.221 9.333 1.00 23.18 20 ASP B N 1
ATOM 1680 C CA . ASP B 1 20 ? 56.260 119.527 10.586 1.00 26.87 20 ASP B CA 1
ATOM 1681 C C . ASP B 1 20 ? 55.776 120.349 11.755 1.00 22.82 20 ASP B C 1
ATOM 1682 O O . ASP B 1 20 ? 56.428 121.308 12.155 1.00 23.79 20 ASP B O 1
ATOM 1687 N N . ARG B 1 21 ? 54.620 119.984 12.301 1.00 19.34 21 ARG B N 1
ATOM 1688 C CA . ARG B 1 21 ? 54.085 120.655 13.481 1.00 22.70 21 ARG B CA 1
ATOM 1689 C C . ARG B 1 21 ? 54.099 119.711 14.692 1.00 23.05 21 ARG B C 1
ATOM 1690 O O . ARG B 1 21 ? 53.338 119.888 15.664 1.00 17.41 21 ARG B O 1
ATOM 1698 N N . SER B 1 22 ? 54.993 118.719 14.639 1.00 21.84 22 SER B N 1
ATOM 1699 C CA . SER B 1 22 ? 55.107 117.768 15.745 1.00 21.99 22 SER B CA 1
ATOM 1700 C C . SER B 1 22 ? 55.383 118.510 17.056 1.00 24.67 22 SER B C 1
ATOM 1701 O O . SER B 1 22 ? 56.157 119.474 17.091 1.00 21.43 22 SER B O 1
ATOM 1704 N N . GLY B 1 23 ? 54.695 118.103 18.119 1.00 24.56 23 GLY B N 1
ATOM 1705 C CA . GLY B 1 23 ? 54.898 118.684 19.434 1.00 23.08 23 GLY B CA 1
ATOM 1706 C C . GLY B 1 23 ? 54.367 120.087 19.633 1.00 25.76 23 GLY B C 1
ATOM 1707 O O . GLY B 1 23 ? 54.588 120.686 20.692 1.00 29.42 23 GLY B O 1
ATOM 1708 N N . GLN B 1 24 ? 53.679 120.627 18.630 1.00 29.33 24 GLN B N 1
ATOM 1709 C CA . GLN B 1 24 ? 53.183 122.006 18.722 1.00 29.57 24 GLN B CA 1
ATOM 1710 C C . GLN B 1 24 ? 51.748 122.096 19.250 1.00 31.75 24 GLN B C 1
ATOM 1711 O O . GLN B 1 24 ? 50.972 121.158 19.104 1.00 26.76 24 GLN B O 1
ATOM 1717 N N . SER B 1 25 ? 51.408 123.242 19.846 1.00 28.53 25 SER B N 1
ATOM 1718 C CA . SER B 1 25 ? 50.041 123.534 20.281 1.00 26.08 25 SER B CA 1
ATOM 1719 C C . SER B 1 25 ? 49.383 124.462 19.274 1.00 28.04 25 SER B C 1
ATOM 1720 O O . SER B 1 25 ? 49.922 125.519 18.984 1.00 28.43 25 SER B O 1
ATOM 1723 N N . LEU B 1 26 ? 48.241 124.055 18.726 1.00 28.02 26 LEU B N 1
ATOM 1724 C CA . LEU B 1 26 ? 47.407 124.943 17.925 1.00 27.70 26 LEU B CA 1
ATOM 1725 C C . LEU B 1 26 ? 46.162 125.212 18.750 1.00 32.07 26 LEU B C 1
ATOM 1726 O O . LEU B 1 26 ? 45.448 124.275 19.146 1.00 28.02 26 LEU B O 1
ATOM 1731 N N . GLU B 1 27 ? 45.884 126.484 18.984 1.00 27.14 27 GLU B N 1
ATOM 1732 C CA . GLU B 1 27 ? 44.816 126.849 19.904 1.00 28.68 27 GLU B CA 1
ATOM 1733 C C . GLU B 1 27 ? 43.739 127.707 19.261 1.00 26.00 27 GLU B C 1
ATOM 1734 O O . GLU B 1 27 ? 44.033 128.735 18.686 1.00 22.77 27 GLU B O 1
ATOM 1740 N N . SER B 1 28 ? 42.494 127.254 19.360 1.00 30.96 28 SER B N 1
ATOM 1741 C CA . SER B 1 28 ? 41.325 128.029 18.969 1.00 30.08 28 SER B CA 1
ATOM 1742 C C . SER B 1 28 ? 41.348 128.436 17.506 1.00 27.60 28 SER B C 1
ATOM 1743 O O . SER B 1 28 ? 40.935 129.541 17.156 1.00 28.00 28 SER B O 1
ATOM 1746 N N . ILE B 1 29 ? 41.835 127.544 16.647 1.00 22.89 29 ILE B N 1
ATOM 1747 C CA . ILE B 1 29 ? 41.841 127.827 15.220 1.00 24.76 29 ILE B CA 1
ATOM 1748 C C . ILE B 1 29 ? 40.692 127.085 14.533 1.00 26.85 29 ILE B C 1
ATOM 1749 O O . ILE B 1 29 ? 40.492 125.903 14.782 1.00 20.92 29 ILE B O 1
ATOM 1754 N N . ARG B 1 30 ? 39.979 127.759 13.639 1.00 23.91 30 ARG B N 1
ATOM 1755 C CA . ARG B 1 30 ? 38.949 127.106 12.835 1.00 20.09 30 ARG B CA 1
ATOM 1756 C C . ARG B 1 30 ? 39.432 126.921 11.401 1.00 26.68 30 ARG B C 1
ATOM 1757 O O . ARG B 1 30 ? 39.900 127.871 10.767 1.00 23.57 30 ARG B O 1
ATOM 1765 N N . PHE B 1 31 ? 39.321 125.689 10.906 1.00 23.28 31 PHE B N 1
ATOM 1766 C CA . PHE B 1 31 ? 39.686 125.340 9.545 1.00 20.18 31 PHE B CA 1
ATOM 1767 C C . PHE B 1 31 ? 38.460 124.838 8.800 1.00 24.20 31 PHE B C 1
ATOM 1768 O O . PHE B 1 31 ? 37.816 123.901 9.268 1.00 19.08 31 PHE B O 1
ATOM 1776 N N . GLU B 1 32 ? 38.169 125.423 7.633 1.00 19.62 32 GLU B N 1
ATOM 1777 C CA . GLU B 1 32 ? 37.080 124.960 6.781 1.00 18.71 32 GLU B CA 1
ATOM 1778 C C . GLU B 1 32 ? 37.546 124.706 5.344 1.00 20.96 32 GLU B C 1
ATOM 1779 O O . GLU B 1 32 ? 38.260 125.533 4.767 1.00 19.80 32 GLU B O 1
ATOM 1785 N N . ASP B 1 33 ? 37.117 123.585 4.756 1.00 15.15 33 ASP B N 1
ATOM 1786 C CA . ASP B 1 33 ? 37.505 123.240 3.384 1.00 14.78 33 ASP B CA 1
ATOM 1787 C C . ASP B 1 33 ? 39.011 123.171 3.236 1.00 18.49 33 ASP B C 1
ATOM 1788 O O . ASP B 1 33 ? 39.530 123.431 2.145 1.00 20.88 33 ASP B O 1
ATOM 1793 N N . CYS B 1 34 ? 39.723 122.815 4.308 1.00 16.48 34 CYS B N 1
ATOM 1794 C CA . CYS B 1 34 ? 41.190 122.700 4.190 1.00 12.91 34 CYS B CA 1
ATOM 1795 C C . CYS B 1 34 ? 41.669 121.275 3.983 1.00 15.91 34 CYS B C 1
ATOM 1796 O O . CYS B 1 34 ? 40.964 120.318 4.290 1.00 15.15 34 CYS B O 1
ATOM 1799 N N . THR B 1 35 ? 42.893 121.134 3.489 1.00 16.60 35 THR B N 1
ATOM 1800 C CA . THR B 1 35 ? 43.498 119.817 3.366 1.00 12.05 35 THR B CA 1
ATOM 1801 C C . THR B 1 35 ? 44.889 119.852 3.975 1.00 16.78 35 THR B C 1
ATOM 1802 O O . THR B 1 35 ? 45.647 120.804 3.744 1.00 18.49 35 THR B O 1
ATOM 1806 N N . PHE B 1 36 ? 45.226 118.836 4.768 1.00 12.62 36 PHE B N 1
ATOM 1807 C CA . PHE B 1 36 ? 46.575 118.704 5.317 1.00 12.93 36 PHE B CA 1
ATOM 1808 C C . PHE B 1 36 ? 47.184 117.458 4.698 1.00 15.24 36 PHE B C 1
ATOM 1809 O O . PHE B 1 36 ? 46.580 116.373 4.723 1.00 14.00 36 PHE B O 1
ATOM 1817 N N . ARG B 1 37 ? 48.367 117.591 4.115 1.00 12.52 37 ARG B N 1
ATOM 1818 C CA . ARG B 1 37 ? 49.010 116.412 3.529 1.00 16.58 37 ARG B CA 1
ATOM 1819 C C . ARG B 1 37 ? 50.518 116.409 3.702 1.00 17.53 37 ARG B C 1
ATOM 1820 O O . ARG B 1 37 ? 51.165 117.454 3.659 1.00 14.05 37 ARG B O 1
ATOM 1828 N N . GLN B 1 38 ? 51.059 115.213 3.893 1.00 12.53 38 GLN B N 1
ATOM 1829 C CA . GLN B 1 38 ? 52.470 115.042 4.235 1.00 13.54 38 GLN B CA 1
ATOM 1830 C C . GLN B 1 38 ? 52.888 115.889 5.433 1.00 18.54 38 GLN B C 1
ATOM 1831 O O . GLN B 1 38 ?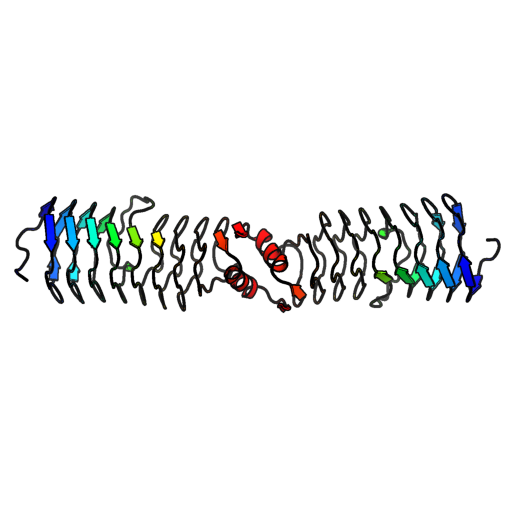 54.041 116.331 5.524 1.00 19.04 38 GLN B O 1
ATOM 1837 N N . CYS B 1 39 ? 51.957 116.094 6.367 1.00 13.23 39 CYS B N 1
ATOM 1838 C CA . CYS B 1 39 ? 52.256 116.861 7.583 1.00 15.03 39 CYS B CA 1
ATOM 1839 C C . CYS B 1 39 ? 52.513 115.972 8.791 1.00 18.10 39 CYS B C 1
ATOM 1840 O O . CYS B 1 39 ? 51.913 114.895 8.938 1.00 19.03 39 CYS B O 1
ATOM 1843 N N . ASN B 1 40 ? 53.366 116.447 9.686 1.00 17.08 40 ASN B N 1
ATOM 1844 C CA . ASN B 1 40 ? 53.641 115.721 10.915 1.00 17.97 40 ASN B CA 1
ATOM 1845 C C . ASN B 1 40 ? 52.999 116.452 12.087 1.00 19.27 40 ASN B C 1
ATOM 1846 O O . ASN B 1 40 ? 53.325 117.610 12.352 1.00 18.56 40 ASN B O 1
ATOM 1851 N N . PHE B 1 41 ? 52.052 115.802 12.765 1.00 15.15 41 PHE B N 1
ATOM 1852 C CA . PHE B 1 41 ? 51.415 116.387 13.952 1.00 15.47 41 PHE B CA 1
ATOM 1853 C C . PHE B 1 41 ? 51.680 115.483 15.156 1.00 17.90 41 PHE B C 1
ATOM 1854 O O . PHE B 1 41 ? 50.948 115.517 16.144 1.00 20.74 41 PHE B O 1
ATOM 1862 N N . THR B 1 42 ? 52.720 114.652 15.065 1.00 16.39 42 THR B N 1
ATOM 1863 C CA . THR B 1 42 ? 53.018 113.720 16.155 1.00 15.40 42 THR B CA 1
ATOM 1864 C C . THR B 1 42 ? 53.102 114.461 17.468 1.00 19.02 42 THR B C 1
ATOM 1865 O O . THR B 1 42 ? 53.857 115.406 17.567 1.00 22.00 42 THR B O 1
ATOM 1869 N N . GLU B 1 43 ? 52.331 114.028 18.470 1.00 17.85 43 GLU B N 1
ATOM 1870 C CA . GLU B 1 43 ? 52.357 114.635 19.803 1.00 22.71 43 GLU B CA 1
ATOM 1871 C C . GLU B 1 43 ? 51.948 116.107 19.831 1.00 26.60 43 GLU B C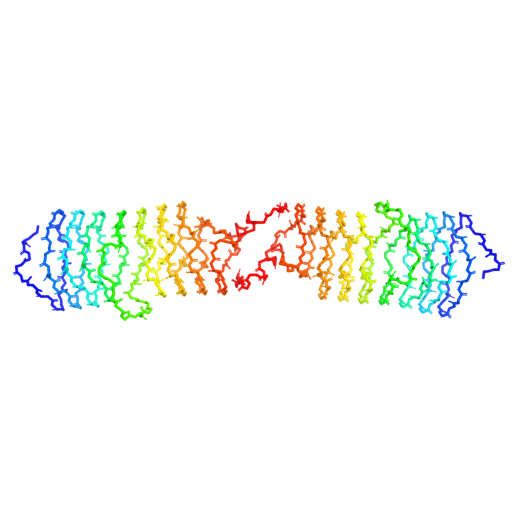 1
ATOM 1872 O O . GLU B 1 43 ? 52.200 116.789 20.808 1.00 21.69 43 GLU B O 1
ATOM 1878 N N . ALA B 1 44 ? 51.325 116.593 18.762 1.00 21.96 44 ALA B N 1
ATOM 1879 C CA . ALA B 1 44 ? 50.785 117.936 18.769 1.00 21.49 44 ALA B CA 1
ATOM 1880 C C . ALA B 1 44 ? 49.543 118.036 19.679 1.00 24.72 44 ALA B C 1
ATOM 1881 O O . ALA B 1 44 ? 48.921 117.030 20.036 1.00 24.98 44 ALA B O 1
ATOM 1883 N N . GLU B 1 45 ? 49.192 119.247 20.075 1.00 22.79 45 GLU B N 1
ATOM 1884 C CA . GLU B 1 45 ? 47.950 119.448 20.796 1.00 24.97 45 GLU B CA 1
ATOM 1885 C C . GLU B 1 45 ? 47.073 120.380 19.995 1.00 28.90 45 GLU B C 1
ATOM 1886 O O . GLU B 1 45 ? 47.477 121.506 19.686 1.00 31.77 45 GLU B O 1
ATOM 1892 N N . LEU B 1 46 ? 45.886 119.903 19.639 1.00 21.99 46 LEU B N 1
ATOM 1893 C CA . LEU B 1 46 ? 44.866 120.760 19.037 1.00 22.00 46 LEU B CA 1
ATOM 1894 C C . LEU B 1 46 ? 43.860 121.109 20.137 1.00 21.75 46 LEU B C 1
ATOM 1895 O O . LEU B 1 46 ? 43.090 120.270 20.560 1.00 23.86 46 LEU B O 1
ATOM 1900 N N . ASN B 1 47 ? 43.912 122.342 20.614 1.00 20.57 47 ASN B N 1
ATOM 1901 C CA . ASN B 1 47 ? 43.164 122.747 21.796 1.00 25.16 47 ASN B CA 1
ATOM 1902 C C . ASN B 1 47 ? 42.036 123.681 21.377 1.00 28.36 47 ASN B C 1
ATOM 1903 O O . ASN B 1 47 ? 42.272 124.797 20.897 1.00 28.13 47 ASN B O 1
ATOM 1908 N N . ARG B 1 48 ? 40.807 123.210 21.522 1.00 25.82 48 ARG B N 1
ATOM 1909 C CA . ARG B 1 48 ? 39.651 124.014 21.156 1.00 26.31 48 ARG B CA 1
ATOM 1910 C C . ARG B 1 48 ? 39.667 124.472 19.699 1.00 27.91 48 ARG B C 1
ATOM 1911 O O . ARG B 1 48 ? 39.134 125.521 19.378 1.00 25.11 48 ARG B O 1
ATOM 1919 N N . CYS B 1 49 ? 40.257 123.682 18.805 1.00 25.22 49 CYS B N 1
ATOM 1920 C CA . CYS B 1 49 ? 40.180 123.999 17.386 1.00 18.06 49 CYS B CA 1
ATOM 1921 C C . CYS B 1 49 ? 38.850 123.533 16.810 1.00 16.04 49 CYS B C 1
ATOM 1922 O O . CYS B 1 49 ? 38.085 122.828 17.466 1.00 18.65 49 CYS B O 1
ATOM 1925 N N . LYS B 1 50 ? 38.565 123.925 15.585 1.00 18.74 50 LYS B N 1
ATOM 1926 C CA . LYS B 1 50 ? 37.382 123.420 14.908 1.00 20.95 50 LYS B CA 1
ATOM 1927 C C . LYS B 1 50 ? 37.805 123.014 13.520 1.00 22.68 50 LYS B C 1
ATOM 1928 O O . LYS B 1 50 ? 38.535 123.742 12.870 1.00 19.35 50 LYS B O 1
ATOM 1934 N N . PHE B 1 51 ? 37.352 121.842 13.086 1.00 20.88 51 PHE B N 1
ATOM 1935 C CA . PHE B 1 51 ? 37.577 121.385 11.728 1.00 17.88 51 PHE B CA 1
ATOM 1936 C C . PHE B 1 51 ? 36.224 121.095 11.084 1.00 17.66 51 PHE B C 1
ATOM 1937 O O . PHE B 1 51 ? 35.437 120.298 11.606 1.00 19.56 51 PHE B O 1
ATOM 1945 N N . ARG B 1 52 ? 35.978 121.737 9.950 1.00 17.25 52 ARG B N 1
ATOM 1946 C CA . ARG B 1 52 ? 34.743 121.582 9.188 1.00 17.03 52 ARG B CA 1
ATOM 1947 C C . ARG B 1 52 ? 35.097 121.301 7.732 1.00 19.72 52 ARG B C 1
ATOM 1948 O O . ARG B 1 52 ? 35.778 122.104 7.099 1.00 20.08 52 ARG B O 1
ATOM 1956 N N . GLU B 1 53 ? 34.605 120.182 7.207 1.00 17.39 53 GLU B N 1
ATOM 1957 C CA . GLU B 1 53 ? 34.867 119.782 5.848 1.00 12.72 53 GLU B CA 1
ATOM 1958 C C . GLU B 1 53 ? 36.382 119.867 5.629 1.00 18.47 53 GLU B C 1
ATOM 1959 O O . GLU B 1 53 ? 36.848 120.603 4.760 1.00 16.44 53 GLU B O 1
ATOM 1965 N N . CYS B 1 54 ? 37.133 119.131 6.441 1.00 15.88 54 CYS B N 1
ATOM 1966 C CA . CYS B 1 54 ? 38.578 119.047 6.278 1.00 15.14 54 CYS B CA 1
ATOM 1967 C C . CYS B 1 54 ? 39.022 117.634 5.960 1.00 17.40 54 CYS B C 1
ATOM 1968 O O . CYS B 1 54 ? 38.316 116.657 6.255 1.00 16.91 54 CYS B O 1
ATOM 1971 N N . GLU B 1 55 ? 40.206 117.524 5.370 1.00 15.37 55 GLU B N 1
ATOM 1972 C CA . GLU B 1 55 ? 40.777 116.214 5.078 1.00 11.29 55 GLU B CA 1
ATOM 1973 C C . GLU B 1 55 ? 42.262 116.181 5.408 1.00 14.65 55 GLU B C 1
ATOM 1974 O O . GLU B 1 55 ? 42.999 117.153 5.140 1.00 14.32 55 GLU B O 1
ATOM 1980 N N . PHE B 1 56 ? 42.680 115.088 6.041 1.00 12.43 56 PHE B N 1
ATOM 1981 C CA . PHE B 1 56 ? 44.089 114.810 6.293 1.00 12.56 56 PHE B CA 1
ATOM 1982 C C . PHE B 1 56 ? 44.478 113.606 5.440 1.00 13.44 56 PHE B C 1
ATOM 1983 O O . PHE B 1 56 ? 43.796 112.554 5.455 1.00 13.92 56 PHE B O 1
ATOM 1991 N N . VAL B 1 57 ? 45.560 113.743 4.684 1.00 13.36 57 VAL B N 1
ATOM 1992 C CA . VAL B 1 57 ? 45.997 112.659 3.818 1.00 8.75 57 VAL B CA 1
ATOM 1993 C C . VAL B 1 57 ? 47.484 112.449 4.026 1.00 14.46 57 VAL B C 1
ATOM 1994 O O . VAL B 1 57 ? 48.254 113.409 3.896 1.00 12.18 57 VAL B O 1
ATOM 1998 N N . ASP B 1 58 ? 47.898 111.218 4.310 1.00 15.89 58 ASP B N 1
ATOM 1999 C CA . ASP B 1 58 ? 49.344 110.928 4.440 1.00 13.54 58 ASP B CA 1
ATOM 2000 C C . ASP B 1 58 ? 49.974 111.802 5.531 1.00 17.47 58 ASP B C 1
ATOM 2001 O O . ASP B 1 58 ? 51.064 112.351 5.337 1.00 19.04 58 ASP B O 1
ATOM 2006 N N . CYS B 1 59 ? 49.271 111.958 6.661 1.00 15.34 59 CYS B N 1
ATOM 2007 C CA . CYS B 1 59 ? 49.803 112.709 7.796 1.00 16.40 59 CYS B CA 1
ATOM 2008 C C . CYS B 1 59 ? 50.105 111.800 8.965 1.00 18.53 59 CYS B C 1
ATOM 2009 O O . CYS B 1 59 ? 49.472 110.758 9.137 1.00 14.05 59 CYS B O 1
ATOM 2012 N N . ASN B 1 60 ? 51.067 112.203 9.780 1.00 18.71 60 ASN B N 1
ATOM 2013 C CA . ASN B 1 60 ? 51.339 111.496 11.024 1.00 18.92 60 ASN B CA 1
ATOM 2014 C C . ASN B 1 60 ? 50.657 112.212 12.173 1.00 18.19 60 ASN B C 1
ATOM 2015 O O . ASN B 1 60 ? 51.108 113.282 12.604 1.00 17.12 60 ASN B O 1
ATOM 2020 N N . LEU B 1 61 ? 49.569 111.623 12.693 1.00 12.20 61 LEU B N 1
ATOM 2021 C CA . LEU B 1 61 ? 48.880 112.226 13.831 1.00 16.15 61 LEU B CA 1
ATOM 2022 C C . LEU B 1 61 ? 49.016 111.371 15.110 1.00 20.14 61 LEU B C 1
ATOM 2023 O O . LEU B 1 61 ? 48.177 111.432 16.028 1.00 19.54 61 LEU B O 1
ATOM 2028 N N . SER B 1 62 ? 50.085 110.591 15.175 1.00 17.50 62 SER B N 1
ATOM 2029 C CA . SER B 1 62 ? 50.307 109.710 16.316 1.00 21.18 62 SER B CA 1
ATOM 2030 C C . SER B 1 62 ? 50.330 110.460 17.629 1.00 21.66 62 SER B C 1
ATOM 2031 O O . SER B 1 62 ? 51.061 111.428 17.777 1.00 20.95 62 SER B O 1
ATOM 2034 N N . LEU B 1 63 ? 49.529 109.983 18.575 1.00 20.37 63 LEU B N 1
ATOM 2035 C CA . LEU B 1 63 ? 49.504 110.536 19.933 1.00 20.92 63 LEU B CA 1
ATOM 2036 C C . LEU B 1 63 ? 49.136 111.994 19.952 1.00 21.68 63 LEU B C 1
ATOM 2037 O O . LEU B 1 63 ? 49.454 112.706 20.894 1.00 22.08 63 LEU B O 1
ATOM 2042 N N . ILE B 1 64 ? 48.451 112.453 18.918 1.00 16.60 64 ILE B N 1
ATOM 2043 C CA . ILE B 1 64 ? 47.959 113.816 18.964 1.00 14.92 64 ILE B CA 1
ATOM 2044 C C . ILE B 1 64 ? 46.945 113.968 20.109 1.00 18.71 64 ILE B C 1
ATOM 2045 O O . ILE B 1 64 ? 46.188 113.048 20.376 1.00 21.31 64 ILE B O 1
ATOM 2050 N N . SER B 1 65 ? 46.970 115.110 20.799 1.00 20.36 65 SER B N 1
ATOM 2051 C CA . SER B 1 65 ? 45.960 115.429 21.818 1.00 25.19 65 SER B CA 1
ATOM 2052 C C . SER B 1 65 ? 44.952 116.389 21.237 1.00 24.52 65 SER B C 1
ATOM 2053 O O . SER B 1 65 ? 45.338 117.376 20.597 1.00 21.22 65 SER B O 1
ATOM 2056 N N . ILE B 1 66 ? 43.672 116.154 21.488 1.00 20.04 66 ILE B N 1
ATOM 2057 C CA . ILE B 1 66 ? 42.634 117.009 20.889 1.00 19.15 66 ILE B CA 1
ATOM 2058 C C . ILE B 1 66 ? 41.570 117.543 21.855 1.00 26.36 66 ILE B C 1
ATOM 2059 O O . ILE B 1 66 ? 40.384 117.521 21.547 1.00 21.67 66 ILE B O 1
ATOM 2064 N N . PRO B 1 67 ? 41.999 118.100 22.994 1.00 27.38 67 PRO B N 1
ATOM 2065 C CA . PRO B 1 67 ? 41.020 118.495 24.015 1.00 27.12 67 PRO B CA 1
ATOM 2066 C C . PRO B 1 67 ? 40.040 119.594 23.557 1.00 26.61 67 PRO B C 1
ATOM 2067 O O . PRO B 1 67 ? 40.434 120.691 23.132 1.00 27.11 67 PRO B O 1
ATOM 2071 N N . GLN B 1 68 ? 38.753 119.282 23.653 1.00 22.66 68 GLN B N 1
ATOM 2072 C CA . GLN B 1 68 ? 37.704 120.242 23.315 1.00 25.96 68 GLN B CA 1
ATOM 2073 C C . GLN B 1 68 ? 37.796 120.724 21.861 1.00 25.81 68 GLN B C 1
ATOM 2074 O O . GLN B 1 68 ? 37.271 121.776 21.500 1.00 23.93 68 GLN B O 1
ATOM 2080 N N . THR B 1 69 ? 38.456 119.939 21.017 1.00 22.68 69 THR B N 1
ATOM 2081 C CA . THR B 1 69 ? 38.469 120.233 19.592 1.00 16.70 69 THR B CA 1
ATOM 2082 C C . THR B 1 69 ? 37.305 119.534 18.900 1.00 20.27 69 THR B C 1
ATOM 2083 O O . THR B 1 69 ? 36.965 118.381 19.217 1.00 24.96 69 THR B O 1
ATOM 2087 N N . SER B 1 70 ? 36.722 120.215 17.923 1.00 19.43 70 SER B N 1
ATOM 2088 C CA . SER B 1 70 ? 35.524 119.730 17.228 1.00 17.44 70 SER B CA 1
ATOM 2089 C C . SER B 1 70 ? 35.834 119.277 15.778 1.00 21.39 70 SER B C 1
ATOM 2090 O O . SER B 1 70 ? 36.466 120.012 15.015 1.00 18.13 70 SER B O 1
ATOM 2093 N N . PHE B 1 71 ? 35.394 118.074 15.402 1.00 22.98 71 PHE B N 1
ATOM 2094 C CA . PHE B 1 71 ? 35.550 117.579 14.029 1.00 23.64 71 PHE B CA 1
ATOM 2095 C C . PHE B 1 71 ? 34.181 117.353 13.415 1.00 24.54 71 PHE B C 1
ATOM 2096 O O . PHE B 1 71 ? 33.407 116.548 13.918 1.00 23.62 71 PHE B O 1
ATOM 2104 N N . MET B 1 72 ? 33.882 118.041 12.323 1.00 20.86 72 MET B N 1
ATOM 2105 C CA . MET B 1 72 ? 32.628 117.797 11.605 1.00 22.50 72 MET B CA 1
ATOM 2106 C C . MET B 1 72 ? 32.905 117.679 10.113 1.00 23.42 72 MET B C 1
ATOM 2107 O O . MET B 1 72 ? 33.431 118.617 9.506 1.00 22.61 72 MET B O 1
ATOM 2112 N N . GLU B 1 73 ? 32.547 116.531 9.539 1.00 14.94 73 GLU B N 1
ATOM 2113 C CA . GLU B 1 73 ? 32.835 116.224 8.145 1.00 15.11 73 GLU B CA 1
ATOM 2114 C C . GLU B 1 73 ? 34.348 116.237 7.937 1.00 22.25 73 GLU B C 1
ATOM 2115 O O . GLU B 1 73 ? 34.878 117.032 7.151 1.00 19.22 73 GLU B O 1
ATOM 2121 N N . VAL B 1 74 ? 35.047 115.383 8.672 1.00 16.09 74 VAL B N 1
ATOM 2122 C CA . VAL B 1 74 ? 36.504 115.321 8.541 1.00 16.10 74 VAL B CA 1
ATOM 2123 C C . VAL B 1 74 ? 36.895 113.943 8.065 1.00 20.70 74 VAL B C 1
ATOM 2124 O O . VAL B 1 74 ? 36.435 112.933 8.622 1.00 19.43 74 VAL B O 1
ATOM 2128 N N . ARG B 1 75 ? 37.712 113.899 7.020 1.00 13.76 75 ARG B N 1
ATOM 2129 C CA . ARG B 1 75 ? 38.202 112.643 6.466 1.00 12.63 75 ARG B CA 1
ATOM 2130 C C . ARG B 1 75 ? 39.684 112.448 6.741 1.00 20.23 75 ARG B C 1
ATOM 2131 O O . ARG B 1 75 ? 40.472 113.404 6.644 1.00 16.47 75 ARG B O 1
ATOM 2139 N N . PHE B 1 76 ? 40.067 111.214 7.056 1.00 14.44 76 PHE B N 1
ATOM 2140 C CA . PHE B 1 76 ? 41.466 110.855 7.225 1.00 15.22 76 PHE B CA 1
ATOM 2141 C C . PHE B 1 76 ? 41.777 109.718 6.275 1.00 15.87 76 PHE B C 1
ATOM 2142 O O . PHE B 1 76 ? 41.065 108.710 6.264 1.00 13.37 76 PHE B O 1
ATOM 2150 N N . VAL B 1 77 ? 42.856 109.856 5.512 1.00 11.98 77 VAL B N 1
ATOM 2151 C CA . VAL B 1 77 ? 43.231 108.835 4.547 1.00 10.91 77 VAL B CA 1
ATOM 2152 C C . VAL B 1 77 ? 44.731 108.637 4.640 1.00 17.10 77 VAL B C 1
ATOM 2153 O O . VAL B 1 77 ? 45.491 109.616 4.609 1.00 11.44 77 VAL B O 1
ATOM 2157 N N . ASP B 1 78 ? 45.162 107.386 4.756 1.00 13.47 78 ASP B N 1
ATOM 2158 C CA . ASP B 1 78 ? 46.586 107.075 4.777 1.00 12.46 78 ASP B CA 1
ATOM 2159 C C . ASP B 1 78 ? 47.269 107.776 5.959 1.00 13.88 78 ASP B C 1
ATOM 2160 O O . ASP B 1 78 ? 48.416 108.186 5.849 1.00 16.72 78 ASP B O 1
ATOM 2165 N N . CYS B 1 79 ? 46.582 107.912 7.095 1.00 14.95 79 CYS B N 1
ATOM 2166 C CA . CYS B 1 79 ? 47.207 108.563 8.254 1.00 15.18 79 CYS B CA 1
ATOM 2167 C C . CYS B 1 79 ? 47.613 107.591 9.329 1.00 16.21 79 CYS B C 1
ATOM 2168 O O . CYS B 1 79 ? 46.889 106.623 9.625 1.00 18.16 79 CYS B O 1
ATOM 2171 N N . LYS B 1 80 ? 48.736 107.889 9.977 1.00 13.52 80 LYS B N 1
ATOM 2172 C CA . LYS B 1 80 ? 49.065 107.221 11.241 1.00 18.50 80 LYS B CA 1
ATOM 2173 C C . LYS B 1 80 ? 48.387 107.943 12.394 1.00 17.17 80 LYS B C 1
ATOM 2174 O O . LYS B 1 80 ? 48.603 109.146 12.603 1.00 15.83 80 LYS B O 1
ATOM 2180 N N . MET B 1 81 ? 47.545 107.232 13.137 1.00 13.95 81 MET B N 1
ATOM 2181 C CA . MET B 1 81 ? 46.736 107.902 14.165 1.00 15.55 81 MET B CA 1
ATOM 2182 C C . MET B 1 81 ? 46.728 107.085 15.461 1.00 16.82 81 MET B C 1
ATOM 2183 O O . MET B 1 81 ? 45.692 106.913 16.111 1.00 18.52 81 MET B O 1
ATOM 2188 N N . LEU B 1 82 ? 47.906 106.589 15.823 1.00 13.38 82 LEU B N 1
ATOM 2189 C CA . LEU B 1 82 ? 48.051 105.712 16.964 1.00 20.45 82 LEU B CA 1
ATOM 2190 C C . LEU B 1 82 ? 47.792 106.450 18.264 1.00 20.83 82 LEU B C 1
ATOM 2191 O O . LEU B 1 82 ? 48.208 107.602 18.425 1.00 21.07 82 LEU B O 1
ATOM 2196 N N . GLY B 1 83 ? 47.089 105.776 19.169 1.00 20.67 83 GLY B N 1
ATOM 2197 C CA . GLY B 1 83 ? 46.972 106.192 20.567 1.00 22.37 83 GLY B CA 1
ATOM 2198 C C . GLY B 1 83 ? 46.189 107.473 20.789 1.00 27.14 83 GLY B C 1
ATOM 2199 O O . GLY B 1 83 ? 46.381 108.165 21.780 1.00 31.05 83 GLY B O 1
ATOM 2200 N N . VAL B 1 84 ? 45.316 107.812 19.854 1.00 23.20 84 VAL B N 1
ATOM 2201 C CA . VAL B 1 84 ? 44.531 109.042 19.983 1.00 15.42 84 VAL B CA 1
ATOM 2202 C C . VAL B 1 84 ? 43.344 108.851 20.954 1.00 24.55 84 VAL B C 1
ATOM 2203 O O . VAL B 1 84 ? 42.560 107.907 20.823 1.00 20.59 84 VAL B O 1
ATOM 2207 N N . ASN B 1 85 ? 43.228 109.732 21.942 1.00 19.68 85 ASN B N 1
ATOM 2208 C CA . ASN B 1 85 ? 42.078 109.673 22.866 1.00 21.30 85 ASN B CA 1
ATOM 2209 C C . ASN B 1 85 ? 40.942 110.520 22.328 1.00 22.13 85 ASN B C 1
ATOM 2210 O O . ASN B 1 85 ? 40.933 111.742 22.501 1.00 22.49 85 ASN B O 1
ATOM 2215 N N . TRP B 1 86 ? 39.994 109.891 21.645 1.00 18.85 86 TRP B N 1
ATOM 2216 C CA . TRP B 1 86 ? 38.941 110.662 20.975 1.00 18.78 86 TRP B CA 1
ATOM 2217 C C . TRP B 1 86 ? 37.905 111.123 21.998 1.00 19.36 86 TRP B C 1
ATOM 2218 O O . TRP B 1 86 ? 37.106 111.999 21.709 1.00 20.23 86 TRP B O 1
ATOM 2229 N N . THR B 1 87 ? 37.935 110.550 23.191 1.00 23.46 87 THR B N 1
ATOM 2230 C CA . THR B 1 87 ? 36.925 110.936 24.188 1.00 27.51 87 THR B CA 1
ATOM 2231 C C . THR B 1 87 ? 37.087 112.384 24.655 1.00 28.55 87 THR B C 1
ATOM 2232 O O . THR B 1 87 ? 36.149 112.964 25.153 1.00 30.66 87 THR B O 1
ATOM 2236 N N . SER B 1 88 ? 38.257 112.992 24.506 1.00 30.68 88 SER B N 1
ATOM 2237 C CA . SER B 1 88 ? 38.377 114.350 25.043 1.00 35.28 88 SER B CA 1
ATOM 2238 C C . SER B 1 88 ? 38.135 115.448 24.018 1.00 28.25 88 SER B C 1
ATOM 2239 O O . SER B 1 88 ? 38.246 116.623 24.331 1.00 30.74 88 SER B O 1
ATOM 2242 N N . ALA B 1 89 ? 37.769 115.056 22.802 1.00 19.82 89 ALA B N 1
ATOM 2243 C CA . ALA B 1 89 ? 37.330 116.003 21.791 1.00 20.85 89 ALA B CA 1
ATOM 2244 C C . ALA B 1 89 ? 35.970 116.603 22.200 1.00 22.09 89 ALA B C 1
ATOM 2245 O O . ALA B 1 89 ? 35.295 116.079 23.083 1.00 22.67 89 ALA B O 1
ATOM 2247 N N . GLN B 1 90 ? 35.561 117.671 21.528 1.00 27.23 90 GLN B N 1
ATOM 2248 C CA . GLN B 1 90 ? 34.239 118.267 21.731 1.00 26.30 90 GLN B CA 1
ATOM 2249 C C . GLN B 1 90 ? 33.237 117.579 20.800 1.00 26.01 90 GLN B C 1
ATOM 2250 O O . GLN B 1 90 ? 33.415 117.586 19.578 1.00 27.80 90 GLN B O 1
ATOM 2256 N N . TRP B 1 91 ? 32.203 116.953 21.362 1.00 17.88 91 TRP B N 1
ATOM 2257 C CA . TRP B 1 91 ? 31.216 116.257 20.539 1.00 21.99 91 TRP B CA 1
ATOM 2258 C C . TRP B 1 91 ? 29.851 116.920 20.725 1.00 26.61 91 TRP B C 1
ATOM 2259 O O . TRP B 1 91 ? 29.533 117.350 21.832 1.00 24.04 91 TRP B O 1
ATOM 2270 N N . PRO B 1 92 ? 29.044 116.980 19.654 1.00 23.18 92 PRO B N 1
ATOM 2271 C CA . PRO B 1 92 ? 27.756 117.677 19.739 1.00 23.65 92 PRO B CA 1
ATOM 2272 C C . PRO B 1 92 ? 26.727 116.779 20.421 1.00 32.72 92 PRO B C 1
ATOM 2273 O O . PRO B 1 92 ? 26.888 115.552 20.405 1.00 28.63 92 PRO B O 1
ATOM 2277 N N . SER B 1 93 ? 25.695 117.367 21.020 1.00 30.24 93 SER B N 1
ATOM 2278 C CA . SER B 1 93 ? 24.654 116.541 21.624 1.00 30.23 93 SER B CA 1
ATOM 2279 C C . SER B 1 93 ? 23.561 116.180 20.611 1.00 34.40 93 SER B C 1
ATOM 2280 O O . SER B 1 93 ? 22.827 115.202 20.798 1.00 40.48 93 SER B O 1
ATOM 2283 N N . VAL B 1 94 ? 23.466 116.947 19.527 1.00 32.55 94 VAL B N 1
ATOM 2284 C CA . VAL B 1 94 ? 22.571 116.573 18.427 1.00 37.68 94 VAL B CA 1
ATOM 2285 C C . VAL B 1 94 ? 23.332 115.660 17.464 1.00 40.82 94 VAL B C 1
ATOM 2286 O O . VAL B 1 94 ? 24.281 116.085 16.813 1.00 32.75 94 VAL B O 1
ATOM 2290 N N . LYS B 1 95 ? 22.912 114.404 17.389 1.00 43.88 95 LYS B N 1
ATOM 2291 C CA . LYS B 1 95 ? 23.649 113.383 16.651 1.00 45.15 95 LYS B CA 1
ATOM 2292 C C . LYS B 1 95 ? 23.490 113.510 15.142 1.00 39.13 95 LYS B C 1
ATOM 2293 O O . LYS B 1 95 ? 22.381 113.721 14.646 1.00 38.60 95 LYS B O 1
ATOM 2299 N N . MET B 1 96 ? 24.599 113.350 14.420 1.00 35.41 96 MET B N 1
ATOM 2300 C CA . MET B 1 96 ? 24.617 113.336 12.952 1.00 39.04 96 MET B CA 1
ATOM 2301 C C . MET B 1 96 ? 25.504 112.177 12.436 1.00 32.38 96 MET B C 1
ATOM 2302 O O . MET B 1 96 ? 26.637 112.050 12.872 1.00 35.01 96 MET B O 1
ATOM 2307 N N . GLU B 1 97 ? 24.989 111.334 11.530 1.00 32.63 97 GLU B N 1
ATOM 2308 C CA . GLU B 1 97 ? 25.711 110.136 11.056 1.00 34.64 97 GLU B CA 1
ATOM 2309 C C . GLU B 1 97 ? 26.868 110.483 10.103 1.00 35.41 97 GLU B C 1
ATOM 2310 O O . GLU B 1 97 ? 26.767 111.405 9.307 1.00 36.96 97 GLU B O 1
ATOM 2316 N N . GLY B 1 98 ? 27.963 109.737 10.191 1.00 33.39 98 GLY B N 1
ATOM 2317 C CA . GLY B 1 98 ? 29.079 109.905 9.272 1.00 33.28 98 GLY B CA 1
ATOM 2318 C C . GLY B 1 98 ? 29.814 111.235 9.392 1.00 29.90 98 GLY B C 1
ATOM 2319 O O . GLY B 1 98 ? 30.199 111.811 8.375 1.00 24.25 98 GLY B O 1
ATOM 2320 N N . ALA B 1 99 ? 30.023 111.696 10.628 1.00 29.74 99 ALA B N 1
ATOM 2321 C CA . ALA B 1 99 ? 30.775 112.925 10.925 1.00 26.90 99 ALA B CA 1
ATOM 2322 C C . ALA B 1 99 ? 32.295 112.782 10.709 1.00 29.49 99 ALA B C 1
ATOM 2323 O O . ALA B 1 99 ? 32.991 113.768 10.443 1.00 31.27 99 ALA B O 1
ATOM 2325 N N . LEU B 1 100 ? 32.799 111.562 10.896 1.00 23.38 100 LEU B N 1
ATOM 2326 C CA . LEU B 1 100 ? 34.213 111.244 10.695 1.00 21.88 100 LEU B CA 1
ATOM 2327 C C . LEU B 1 100 ? 34.323 110.130 9.701 1.00 20.06 100 LEU B C 1
ATOM 2328 O O . LEU B 1 100 ? 33.429 109.298 9.565 1.00 19.95 100 LEU B O 1
ATOM 2333 N N . SER B 1 101 ? 35.469 110.078 9.041 1.00 16.66 101 SER B N 1
ATOM 2334 C CA . SER B 1 101 ? 35.715 109.052 8.064 1.00 19.60 101 SER B CA 1
ATOM 2335 C C . SER B 1 101 ? 37.198 108.701 8.075 1.00 16.57 101 SER B C 1
ATOM 2336 O O . SER B 1 101 ? 38.058 109.595 8.060 1.00 14.83 101 SER B O 1
ATOM 2339 N N . PHE B 1 102 ? 37.487 107.402 8.154 1.00 11.75 102 PHE B N 1
ATOM 2340 C CA . PHE B 1 102 ? 38.857 106.910 8.184 1.00 9.84 102 PHE B CA 1
ATOM 2341 C C . PHE B 1 102 ? 39.006 105.858 7.114 1.00 15.18 102 PHE B C 1
ATOM 2342 O O . PHE B 1 102 ? 38.187 104.909 7.037 1.00 14.91 102 PHE B O 1
ATOM 2350 N N . GLU B 1 103 ? 40.045 106.011 6.292 1.00 13.07 103 GLU B N 1
ATOM 2351 C CA . GLU B 1 103 ? 40.357 105.031 5.259 1.00 14.74 103 GLU B CA 1
ATOM 2352 C C . GLU B 1 103 ? 41.870 104.763 5.196 1.00 16.17 103 GLU B C 1
ATOM 2353 O O . GLU B 1 103 ? 42.669 105.698 5.100 1.00 15.64 103 GLU B O 1
ATOM 2359 N N A ARG B 1 104 ? 42.268 103.491 5.250 0.46 13.57 104 ARG B N 1
ATOM 2360 N N B ARG B 1 104 ? 42.255 103.490 5.282 0.54 13.07 104 ARG B N 1
ATOM 2361 C CA A ARG B 1 104 ? 43.693 103.141 5.218 0.46 15.18 104 ARG B CA 1
ATOM 2362 C CA B ARG B 1 104 ? 43.671 103.124 5.259 0.54 15.86 104 ARG B CA 1
ATOM 2363 C C A ARG B 1 104 ? 44.492 103.877 6.293 0.46 16.69 104 ARG B C 1
ATOM 2364 C C B ARG B 1 104 ? 44.483 103.881 6.293 0.54 16.90 104 ARG B C 1
ATOM 2365 O O A ARG B 1 104 ? 45.603 104.343 6.035 0.46 14.08 104 ARG B O 1
ATOM 2366 O O B ARG B 1 104 ? 45.583 104.360 6.011 0.54 13.81 104 ARG B O 1
ATOM 2381 N N . CYS B 1 105 ? 43.920 103.997 7.491 1.00 15.08 105 CYS B N 1
ATOM 2382 C CA . CYS B 1 105 ? 44.624 104.620 8.607 1.00 11.96 105 CYS B CA 1
ATOM 2383 C C . CYS B 1 105 ? 45.053 103.585 9.639 1.00 15.54 105 CYS B C 1
ATOM 2384 O O . CYS B 1 105 ? 44.484 102.485 9.710 1.00 14.01 105 CYS B O 1
ATOM 2387 N N . ILE B 1 106 ? 46.032 103.944 10.459 1.00 12.83 106 ILE B N 1
ATOM 2388 C CA . ILE B 1 106 ? 46.417 103.099 11.584 1.00 18.45 106 ILE B CA 1
ATOM 2389 C C . ILE B 1 106 ? 45.865 103.711 12.853 1.00 21.01 106 ILE B C 1
ATOM 2390 O O . ILE B 1 106 ? 46.312 104.787 13.264 1.00 13.96 106 ILE B O 1
ATOM 2395 N N . LEU B 1 107 ? 44.884 103.018 13.447 1.00 14.20 107 LEU B N 1
ATOM 2396 C CA . LEU B 1 107 ? 44.120 103.529 14.579 1.00 14.38 107 LEU B CA 1
ATOM 2397 C C . LEU B 1 107 ? 44.494 102.841 15.902 1.00 18.32 107 LEU B C 1
ATOM 2398 O O . LEU B 1 107 ? 43.817 103.037 16.923 1.00 18.07 107 LEU B O 1
ATOM 2403 N N . ASN B 1 108 ? 45.569 102.039 15.889 1.00 19.01 108 ASN B N 1
ATOM 2404 C CA . ASN B 1 108 ? 45.903 101.195 17.056 1.00 20.40 108 ASN B CA 1
ATOM 2405 C C . ASN B 1 108 ? 45.846 101.954 18.374 1.00 21.85 108 ASN B C 1
ATOM 2406 O O . ASN B 1 108 ? 46.276 103.106 18.452 1.00 20.61 108 ASN B O 1
ATOM 2411 N N . ASP B 1 109 ? 45.326 101.302 19.412 1.00 18.89 109 ASP B N 1
ATOM 2412 C CA . ASP B 1 109 ? 45.383 101.847 20.767 1.00 25.34 109 ASP B CA 1
ATOM 2413 C C . ASP B 1 109 ? 44.541 103.114 20.983 1.00 23.92 109 ASP B C 1
ATOM 2414 O O . ASP B 1 109 ? 44.646 103.743 22.026 1.00 28.12 109 ASP B O 1
ATOM 2419 N N . SER B 1 110 ? 43.695 103.482 20.019 1.00 19.91 110 SER B N 1
ATOM 2420 C CA . SER B 1 110 ? 42.831 104.659 20.180 1.00 21.09 110 SER B CA 1
ATOM 2421 C C . SER B 1 110 ? 41.657 104.438 21.156 1.00 22.11 110 SER B C 1
ATOM 2422 O O . SER B 1 110 ? 41.230 103.317 21.378 1.00 22.34 110 SER B O 1
ATOM 2425 N N . LEU B 1 111 ? 41.128 105.513 21.723 1.00 23.49 111 LEU B N 1
ATOM 2426 C CA . LEU B 1 111 ? 40.007 105.375 22.660 1.00 22.93 111 LEU B CA 1
ATOM 2427 C C . LEU B 1 111 ? 38.770 105.965 22.040 1.00 20.38 111 LEU B C 1
ATOM 2428 O O . LEU B 1 111 ? 38.759 107.144 21.776 1.00 21.61 111 LEU B O 1
ATOM 2433 N N . PHE B 1 112 ? 37.732 105.156 21.809 1.00 18.29 112 PHE B N 1
ATOM 2434 C CA . PHE B 1 112 ? 36.469 105.680 21.292 1.00 17.23 112 PHE B CA 1
ATOM 2435 C C . PHE B 1 112 ? 35.369 105.434 22.331 1.00 20.56 112 PHE B C 1
ATOM 2436 O O . PHE B 1 112 ? 34.193 105.428 22.006 1.00 21.31 112 PHE B O 1
ATOM 2444 N N . TYR B 1 113 ? 35.776 105.201 23.571 1.00 20.04 113 TYR B N 1
ATOM 2445 C CA . TYR B 1 113 ? 34.838 104.893 24.653 1.00 17.73 113 TYR B CA 1
ATOM 2446 C C . TYR B 1 113 ? 33.620 105.810 24.676 1.00 15.95 113 TYR B C 1
ATOM 2447 O O . TYR B 1 113 ? 33.747 107.024 24.732 1.00 24.08 113 TYR B O 1
ATOM 2456 N N . GLY B 1 114 ? 32.433 105.216 24.607 1.00 24.43 114 GLY B N 1
ATOM 2457 C CA . GLY B 1 114 ? 31.191 105.935 24.810 1.00 30.57 114 GLY B CA 1
ATOM 2458 C C . GLY B 1 114 ? 30.780 106.934 23.743 1.00 30.19 114 GLY B C 1
ATOM 2459 O O . GLY B 1 114 ? 29.816 107.669 23.939 1.00 25.32 114 GLY B O 1
ATOM 2460 N N . LEU B 1 115 ? 31.485 106.966 22.614 1.00 23.02 115 LEU B N 1
ATOM 2461 C CA . LEU B 1 115 ? 31.225 107.996 21.620 1.00 17.00 115 LEU B CA 1
ATOM 2462 C C . LEU B 1 115 ? 30.166 107.595 20.624 1.00 21.18 115 LEU B C 1
ATOM 2463 O O . LEU B 1 115 ? 29.978 106.413 20.348 1.00 18.83 115 LEU B O 1
ATOM 2468 N N . TYR B 1 116 ? 29.518 108.602 20.044 1.00 20.49 116 TYR B N 1
ATOM 2469 C CA . TYR B 1 116 ? 28.555 108.393 18.982 1.00 22.53 116 TYR B CA 1
ATOM 2470 C C . TYR B 1 116 ? 29.317 108.355 17.670 1.00 28.23 116 TYR B C 1
ATOM 2471 O O . TYR B 1 116 ? 29.838 109.379 17.220 1.00 28.03 116 TYR B O 1
ATOM 2480 N N . LEU B 1 117 ? 29.369 107.172 17.066 1.00 22.26 117 LEU B N 1
ATOM 2481 C CA . LEU B 1 117 ? 30.098 106.932 15.824 1.00 17.70 117 LEU B CA 1
ATOM 2482 C C . LEU B 1 117 ? 29.194 106.318 14.738 1.00 16.85 117 LEU B C 1
ATOM 2483 O O . LEU B 1 117 ? 29.655 105.561 13.883 1.00 18.92 117 LEU B O 1
ATOM 2488 N N . ALA B 1 118 ? 27.913 106.674 14.750 1.00 14.68 118 ALA B N 1
ATOM 2489 C CA . ALA B 1 118 ? 26.969 106.073 13.818 1.00 16.37 118 ALA B CA 1
ATOM 2490 C C . ALA B 1 118 ? 27.335 106.424 12.394 1.00 18.94 118 ALA B C 1
ATOM 2491 O O . ALA B 1 118 ? 27.620 107.573 12.088 1.00 20.95 118 ALA B O 1
ATOM 2493 N N . GLY B 1 119 ? 27.306 105.433 11.517 1.00 16.96 119 GLY B N 1
ATOM 2494 C CA . GLY B 1 119 ? 27.681 105.654 10.127 1.00 21.82 119 GLY B CA 1
ATOM 2495 C C . GLY B 1 119 ? 29.149 106.003 9.905 1.00 17.47 119 GLY B C 1
ATOM 2496 O O . GLY B 1 119 ? 29.528 106.401 8.797 1.00 16.87 119 GLY B O 1
ATOM 2497 N N . VAL B 1 120 ? 29.996 105.890 10.923 1.00 15.23 120 VAL B N 1
ATOM 2498 C CA . VAL B 1 120 ? 31.414 106.237 10.688 1.00 18.15 120 VAL B CA 1
ATOM 2499 C C . VAL B 1 120 ? 32.122 105.188 9.838 1.00 21.86 120 VAL B C 1
ATOM 2500 O O . VAL B 1 120 ? 31.942 103.996 10.060 1.00 19.92 120 VAL B O 1
ATOM 2504 N N . LYS B 1 121 ? 32.899 105.621 8.846 1.00 18.33 121 LYS B N 1
ATOM 2505 C CA . LYS B 1 121 ? 33.750 104.687 8.103 1.00 18.61 121 LYS B CA 1
ATOM 2506 C C . LYS B 1 121 ? 35.090 104.524 8.782 1.00 17.31 121 LYS B C 1
ATOM 2507 O O . LYS B 1 121 ? 35.776 105.507 9.065 1.00 13.73 121 LYS B O 1
ATOM 2513 N N . MET B 1 122 ? 35.473 103.268 8.992 1.00 11.84 122 MET B N 1
ATOM 2514 C CA . MET B 1 122 ? 36.828 102.901 9.385 1.00 15.69 122 MET B CA 1
ATOM 2515 C C . MET B 1 122 ? 37.227 101.734 8.493 1.00 20.47 122 MET B C 1
ATOM 2516 O O . MET B 1 122 ? 37.315 100.602 8.938 1.00 23.96 122 MET B O 1
ATOM 2521 N N . VAL B 1 123 ? 37.454 102.039 7.219 1.00 16.97 123 VAL B N 1
ATOM 2522 C CA . VAL B 1 123 ? 37.576 101.058 6.154 1.00 12.28 123 VAL B CA 1
ATOM 2523 C C . VAL B 1 123 ? 39.035 100.791 5.752 1.00 17.03 123 VAL B C 1
ATOM 2524 O O . VAL B 1 123 ? 39.834 101.725 5.580 1.00 17.09 123 VAL B O 1
ATOM 2528 N N . GLU B 1 124 ? 39.358 99.507 5.595 1.00 11.74 124 GLU B N 1
ATOM 2529 C CA . GLU B 1 124 ? 40.720 99.054 5.328 1.00 17.85 124 GLU B CA 1
ATOM 2530 C C . GLU B 1 124 ? 41.736 99.732 6.251 1.00 20.49 124 GLU B C 1
ATOM 2531 O O . GLU B 1 124 ? 42.807 100.200 5.811 1.00 16.50 124 GLU B O 1
ATOM 2537 N N . CYS B 1 125 ? 41.389 99.771 7.537 1.00 16.51 125 CYS B N 1
ATOM 2538 C CA . CYS B 1 125 ? 42.259 100.350 8.543 1.00 13.61 125 CYS B CA 1
ATOM 2539 C C . CYS B 1 125 ? 42.905 99.257 9.344 1.00 19.44 125 CYS B C 1
ATOM 2540 O O . CYS B 1 125 ? 42.361 98.155 9.455 1.00 15.44 125 CYS B O 1
ATOM 2543 N N . ARG B 1 126 ? 44.043 99.571 9.942 1.00 14.13 126 ARG B N 1
ATOM 2544 C CA . ARG B 1 126 ? 44.619 98.693 10.939 1.00 13.78 126 ARG B CA 1
ATOM 2545 C C . ARG B 1 126 ? 44.135 99.219 12.281 1.00 19.44 126 ARG B C 1
ATOM 2546 O O . ARG B 1 126 ? 44.434 100.349 12.667 1.00 15.20 126 ARG B O 1
ATOM 2554 N N . ILE B 1 127 ? 43.358 98.405 12.995 1.00 16.59 127 ILE B N 1
ATOM 2555 C CA . ILE B 1 127 ? 42.714 98.884 14.208 1.00 16.46 127 ILE B CA 1
ATOM 2556 C C . ILE B 1 127 ? 43.020 97.915 15.334 1.00 23.79 127 ILE B C 1
ATOM 2557 O O . ILE B 1 127 ? 42.138 97.182 15.768 1.00 24.51 127 ILE B O 1
ATOM 2562 N N . HIS B 1 128 ? 44.279 97.888 15.789 1.00 17.92 128 HIS B N 1
ATOM 2563 C CA . HIS B 1 128 ? 44.664 96.973 16.865 1.00 21.90 128 HIS B CA 1
ATOM 2564 C C . HIS B 1 128 ? 44.480 97.600 18.221 1.00 16.93 128 HIS B C 1
ATOM 2565 O O . HIS B 1 128 ? 44.911 98.722 18.453 1.00 24.99 128 HIS B O 1
ATOM 2572 N N . ASP B 1 129 ? 43.791 96.878 19.108 1.00 17.13 129 ASP B N 1
ATOM 2573 C CA . ASP B 1 129 ? 43.708 97.236 20.517 1.00 23.21 129 ASP B CA 1
ATOM 2574 C C . ASP B 1 129 ? 43.053 98.599 20.738 1.00 21.21 129 ASP B C 1
ATOM 2575 O O . ASP B 1 129 ? 43.428 99.325 21.664 1.00 23.19 129 ASP B O 1
ATOM 2580 N N . ALA B 1 130 ? 42.126 98.975 19.856 1.00 19.25 130 ALA B N 1
ATOM 2581 C CA . ALA B 1 130 ? 41.340 100.188 20.075 1.00 16.26 130 ALA B CA 1
ATOM 2582 C C . ALA B 1 130 ? 40.133 99.817 20.933 1.00 20.77 130 ALA B C 1
ATOM 2583 O O . ALA B 1 130 ? 39.736 98.668 20.964 1.00 24.46 130 ALA B O 1
ATOM 2585 N N . ASN B 1 131 ? 39.532 100.797 21.586 1.00 24.16 131 ASN B N 1
ATOM 2586 C CA . ASN B 1 131 ? 38.478 100.498 22.558 1.00 25.67 131 ASN B CA 1
ATOM 2587 C C . ASN B 1 131 ? 37.171 101.180 22.157 1.00 19.02 131 ASN B C 1
ATOM 2588 O O . ASN B 1 131 ? 37.100 102.406 22.059 1.00 21.03 131 ASN B O 1
ATOM 2593 N N . PHE B 1 132 ? 36.169 100.353 21.865 1.00 18.09 132 PHE B N 1
ATOM 2594 C CA . PHE B 1 132 ? 34.850 100.793 21.424 1.00 19.94 132 PHE B CA 1
ATOM 2595 C C . PHE B 1 132 ? 33.793 100.536 22.489 1.00 22.65 132 PHE B C 1
ATOM 2596 O O . PHE B 1 132 ? 32.588 100.524 22.203 1.00 20.08 132 PHE B O 1
ATOM 2604 N N . THR B 1 133 ? 34.240 100.354 23.724 1.00 25.08 133 THR B N 1
ATOM 2605 C CA . THR B 1 133 ? 33.296 100.136 24.824 1.00 25.93 133 THR B CA 1
ATOM 2606 C C . THR B 1 133 ? 32.242 101.257 24.943 1.00 27.48 133 THR B C 1
ATOM 2607 O O . THR B 1 133 ? 32.556 102.456 24.952 1.00 27.63 133 THR B O 1
ATOM 2611 N N . GLU B 1 134 ? 30.979 100.847 25.006 1.00 23.74 134 GLU B N 1
ATOM 2612 C CA . GLU B 1 134 ? 29.852 101.772 25.176 1.00 23.83 134 GLU B CA 1
ATOM 2613 C C . GLU B 1 134 ? 29.640 102.743 24.004 1.00 30.89 134 GLU B C 1
ATOM 2614 O O . GLU B 1 134 ? 28.776 103.619 24.087 1.00 25.83 134 GLU B O 1
ATOM 2620 N N . ALA B 1 135 ? 30.406 102.598 22.920 1.00 24.48 135 ALA B N 1
ATOM 2621 C CA . ALA B 1 135 ? 30.218 103.465 21.746 1.00 21.23 135 ALA B CA 1
ATOM 2622 C C . ALA B 1 135 ? 28.990 103.048 20.952 1.00 21.52 135 ALA B C 1
ATOM 2623 O O . ALA B 1 135 ? 28.591 101.876 20.980 1.00 21.32 135 ALA B O 1
ATOM 2625 N N . ASP B 1 136 ? 28.384 104.001 20.248 1.00 17.73 136 ASP B N 1
ATOM 2626 C CA . ASP B 1 136 ? 27.291 103.693 19.333 1.00 19.86 136 ASP B CA 1
ATOM 2627 C C . ASP B 1 136 ? 27.885 103.627 17.920 1.00 22.76 136 ASP B C 1
ATOM 2628 O O . ASP B 1 136 ? 28.229 104.663 17.351 1.00 20.55 136 ASP B O 1
ATOM 2633 N N . CYS B 1 137 ? 28.002 102.414 17.376 1.00 18.51 137 CYS B N 1
ATOM 2634 C CA . CYS B 1 137 ? 28.601 102.180 16.054 1.00 17.32 137 CYS B CA 1
ATOM 2635 C C . CYS B 1 137 ? 27.568 101.691 15.049 1.00 17.30 137 CYS B C 1
ATOM 2636 O O . CYS B 1 137 ? 27.887 100.981 14.090 1.00 15.90 137 CYS B O 1
ATOM 2639 N N . GLU B 1 138 ? 26.320 102.096 15.254 1.00 17.01 138 GLU B N 1
ATOM 2640 C CA . GLU B 1 138 ? 25.242 101.657 14.382 1.00 18.10 138 GLU B CA 1
ATOM 2641 C C . GLU B 1 138 ? 25.560 102.106 12.974 1.00 18.25 138 GLU B C 1
ATOM 2642 O O . GLU B 1 138 ? 25.985 103.245 12.768 1.00 20.22 138 GLU B O 1
ATOM 2648 N N . ASP B 1 139 ? 25.396 101.208 12.011 1.00 15.21 139 ASP B N 1
ATOM 2649 C CA . ASP B 1 139 ? 25.694 101.529 10.613 1.00 19.89 139 ASP B CA 1
ATOM 2650 C C . ASP B 1 139 ? 27.173 101.895 10.347 1.00 21.51 139 ASP B C 1
ATOM 2651 O O . ASP B 1 139 ? 27.510 102.371 9.259 1.00 20.15 139 ASP B O 1
ATOM 2656 N N . ALA B 1 140 ? 28.056 101.663 11.315 1.00 19.77 140 ALA B N 1
ATOM 2657 C CA . ALA B 1 140 ? 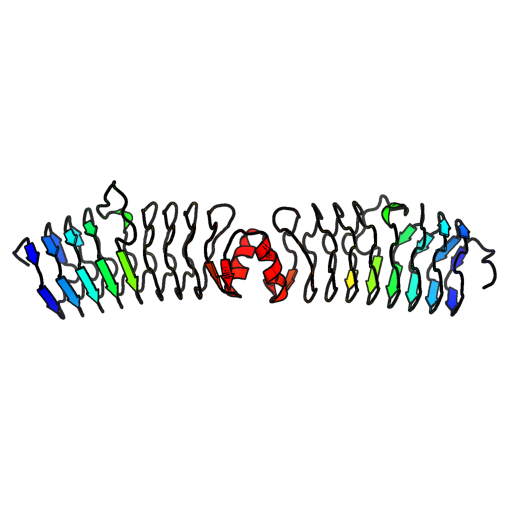29.492 101.868 11.067 1.00 22.40 140 ALA B CA 1
ATOM 2658 C C . ALA B 1 140 ? 30.007 100.960 9.950 1.00 23.65 140 ALA B C 1
ATOM 2659 O O . ALA B 1 140 ? 29.420 99.921 9.646 1.00 21.50 140 ALA B O 1
ATOM 2661 N N . ASP B 1 141 ? 31.122 101.333 9.343 1.00 16.52 141 ASP B N 1
ATOM 2662 C CA . ASP B 1 141 ? 31.636 100.551 8.226 1.00 14.78 141 ASP B CA 1
ATOM 2663 C C . ASP B 1 141 ? 33.072 100.153 8.486 1.00 21.81 141 ASP B C 1
ATOM 2664 O O . ASP B 1 141 ? 33.984 100.979 8.374 1.00 19.41 141 ASP B O 1
ATOM 2669 N N . PHE B 1 142 ? 33.269 98.888 8.853 1.00 18.18 142 PHE B N 1
ATOM 2670 C CA . PHE B 1 142 ? 34.604 98.372 9.161 1.00 13.93 142 PHE B CA 1
ATOM 2671 C C . PHE B 1 142 ? 35.155 97.498 8.035 1.00 14.78 142 PHE B C 1
ATOM 2672 O O . PHE B 1 142 ? 36.058 96.693 8.260 1.00 17.29 142 PHE B O 1
ATOM 2680 N N . THR B 1 143 ? 34.615 97.662 6.832 1.00 16.04 143 THR B N 1
ATOM 2681 C CA . THR B 1 143 ? 34.988 96.811 5.710 1.00 17.24 143 THR B CA 1
ATOM 2682 C C . THR B 1 143 ? 36.493 96.695 5.570 1.00 22.18 143 THR B C 1
ATOM 2683 O O . THR B 1 143 ? 37.195 97.699 5.602 1.00 18.10 143 THR B O 1
ATOM 2687 N N . GLN B 1 144 ? 36.976 95.459 5.470 1.00 17.29 144 GLN B N 1
ATOM 2688 C CA . GLN B 1 144 ? 38.392 95.183 5.216 1.00 15.89 144 GLN B CA 1
ATOM 2689 C C . GLN B 1 144 ? 39.361 95.614 6.308 1.00 21.42 144 GLN B C 1
ATOM 2690 O O . GLN B 1 144 ? 40.574 95.564 6.102 1.00 17.55 144 GLN B O 1
ATOM 2696 N N . SER B 1 145 ? 38.855 96.029 7.463 1.00 21.34 145 SER B N 1
ATOM 2697 C CA . SER B 1 145 ? 39.758 96.420 8.547 1.00 16.55 145 SER B CA 1
ATOM 2698 C C . SER B 1 145 ? 40.246 95.258 9.404 1.00 19.13 145 SER B C 1
ATOM 2699 O O . SER B 1 145 ? 39.595 94.231 9.478 1.00 19.06 145 SER B O 1
ATOM 2702 N N . ASP B 1 146 ? 41.408 95.434 10.035 1.00 16.03 146 ASP B N 1
ATOM 2703 C CA . ASP B 1 146 ? 41.987 94.436 10.914 1.00 14.45 146 ASP B CA 1
ATOM 2704 C C . ASP B 1 146 ? 41.767 94.878 12.371 1.00 20.61 146 ASP B C 1
ATOM 2705 O O . ASP B 1 146 ? 42.351 95.855 12.819 1.00 20.72 146 ASP B O 1
ATOM 2710 N N . LEU B 1 147 ? 40.897 94.166 13.095 1.00 18.78 147 LEU B N 1
ATOM 2711 C CA . LEU B 1 147 ? 40.429 94.623 14.417 1.00 16.24 147 LEU B CA 1
ATOM 2712 C C . LEU B 1 147 ? 41.087 93.917 15.592 1.00 17.83 147 LEU B C 1
ATOM 2713 O O . LEU B 1 147 ? 40.630 94.018 16.742 1.00 18.35 147 LEU B O 1
ATOM 2718 N N . LYS B 1 148 ? 42.175 93.203 15.304 1.00 20.80 148 LYS B N 1
ATOM 2719 C CA . LYS B 1 148 ? 42.847 92.397 1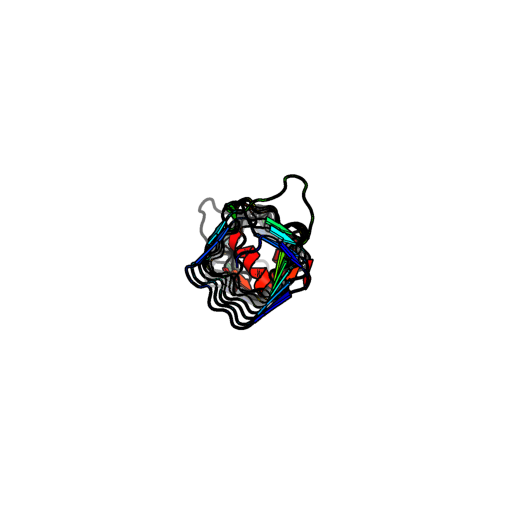6.329 1.00 18.03 148 LYS B CA 1
ATOM 2720 C C . LYS B 1 148 ? 42.989 93.116 17.668 1.00 22.24 148 LYS B C 1
ATOM 2721 O O . LYS B 1 148 ? 43.562 94.206 17.749 1.00 21.70 148 LYS B O 1
ATOM 2727 N N . GLY B 1 149 ? 42.469 92.507 18.729 1.00 23.06 149 GLY B N 1
ATOM 2728 C CA . GLY B 1 149 ? 42.623 93.045 20.077 1.00 19.79 149 GLY B CA 1
ATOM 2729 C C . GLY B 1 149 ? 41.673 94.163 20.460 1.00 14.11 149 GLY B C 1
ATOM 2730 O O . GLY B 1 149 ? 41.576 94.540 21.631 1.00 22.98 149 GLY B O 1
ATOM 2731 N N . SER B 1 150 ? 40.989 94.729 19.472 1.00 13.89 150 SER B N 1
ATOM 2732 C CA . SER B 1 150 ? 40.038 95.808 19.739 1.00 16.86 150 SER B CA 1
ATOM 2733 C C . SER B 1 150 ? 38.870 95.310 20.610 1.00 25.09 150 SER B C 1
ATOM 2734 O O . SER B 1 150 ? 38.432 94.168 20.470 1.00 29.38 150 SER B O 1
ATOM 2737 N N . THR B 1 151 ? 38.371 96.176 21.489 1.00 22.03 151 THR B N 1
ATOM 2738 C CA . THR B 1 151 ? 37.339 95.808 22.468 1.00 25.69 151 THR B CA 1
ATOM 2739 C C . THR B 1 151 ? 35.972 96.321 22.039 1.00 27.25 151 THR B C 1
ATOM 2740 O O . THR B 1 151 ? 35.797 97.515 21.801 1.00 24.34 151 THR B O 1
ATOM 2744 N N . PHE B 1 152 ? 35.034 95.391 21.889 1.00 22.47 152 PHE B N 1
ATOM 2745 C CA . PHE B 1 152 ? 33.612 95.694 21.760 1.00 23.04 152 PHE B CA 1
ATOM 2746 C C . PHE B 1 152 ? 32.914 95.169 23.025 1.00 28.60 152 PHE B C 1
ATOM 2747 O O . PHE B 1 152 ? 32.978 93.960 23.314 1.00 28.73 152 PHE B O 1
ATOM 2755 N N . HIS B 1 153 ? 32.314 96.097 23.783 1.00 30.04 153 HIS B N 1
ATOM 2756 C CA . HIS B 1 153 ? 31.641 95.829 25.064 1.00 25.90 153 HIS B CA 1
ATOM 2757 C C . HIS B 1 153 ? 30.496 96.822 25.243 1.00 26.15 153 HIS B C 1
ATOM 2758 O O . HIS B 1 153 ? 30.729 98.032 25.438 1.00 22.08 153 HIS B O 1
ATOM 2765 N N . ASN B 1 154 ? 29.263 96.322 25.202 1.00 22.26 154 ASN B N 1
ATOM 2766 C CA . ASN B 1 154 ? 28.099 97.210 25.275 1.00 25.09 154 ASN B CA 1
ATOM 2767 C C . ASN B 1 154 ? 28.191 98.216 24.122 1.00 28.12 154 ASN B C 1
ATOM 2768 O O . ASN B 1 154 ? 27.846 99.401 24.249 1.00 22.61 154 ASN B O 1
ATOM 2773 N N . THR B 1 155 ? 28.677 97.722 22.992 1.00 22.04 155 THR B N 1
ATOM 2774 C CA . THR B 1 155 ? 28.808 98.539 21.796 1.00 23.63 155 THR B CA 1
ATOM 2775 C C . THR B 1 155 ? 27.606 98.289 20.895 1.00 22.45 155 THR B C 1
ATOM 2776 O O . THR B 1 155 ? 27.275 97.132 20.595 1.00 21.17 155 THR B O 1
ATOM 2780 N N . LYS B 1 156 ? 26.946 99.358 20.458 1.00 21.36 156 LYS B N 1
ATOM 2781 C CA . LYS B 1 156 ? 25.846 99.190 19.517 1.00 20.91 156 LYS B CA 1
ATOM 2782 C C . LYS B 1 156 ? 26.429 98.946 18.126 1.00 22.10 156 LYS B C 1
ATOM 2783 O O . LYS B 1 156 ? 27.135 99.804 17.580 1.00 17.93 156 LYS B O 1
ATOM 2789 N N . LEU B 1 157 ? 26.173 97.764 17.561 1.00 20.00 157 LEU B N 1
ATOM 2790 C CA . LEU B 1 157 ? 26.739 97.442 16.255 1.00 18.47 157 LEU B CA 1
ATOM 2791 C C . LEU B 1 157 ? 25.681 97.151 15.216 1.00 19.92 157 LEU B C 1
ATOM 2792 O O . LEU B 1 157 ? 25.958 96.578 14.156 1.00 21.56 157 LEU B O 1
ATOM 2797 N N . THR B 1 158 ? 24.465 97.568 15.529 1.00 19.92 158 THR B N 1
ATOM 2798 C CA . THR B 1 158 ? 23.330 97.338 14.645 1.00 21.53 158 THR B CA 1
ATOM 2799 C C . THR B 1 158 ? 23.564 97.848 13.243 1.00 20.57 158 THR B C 1
ATOM 2800 O O . THR B 1 158 ? 23.853 99.031 13.037 1.00 20.39 158 THR B O 1
ATOM 2804 N N . GLY B 1 159 ? 23.406 96.968 12.263 1.00 18.33 159 GLY B N 1
ATOM 2805 C CA . GLY B 1 159 ? 23.507 97.391 10.880 1.00 19.16 159 GLY B CA 1
ATOM 2806 C C . GLY B 1 159 ? 24.934 97.713 10.452 1.00 21.59 159 GLY B C 1
ATOM 2807 O O . GLY B 1 159 ? 25.160 98.094 9.309 1.00 21.20 159 GLY B O 1
ATOM 2808 N N . ALA B 1 160 ? 25.898 97.548 11.353 1.00 23.00 160 ALA B N 1
ATOM 2809 C CA . ALA B 1 160 ? 27.314 97.789 11.003 1.00 21.58 160 ALA B CA 1
ATOM 2810 C C . ALA B 1 160 ? 27.852 96.764 10.002 1.00 25.43 160 ALA B C 1
ATOM 2811 O O . ALA B 1 160 ? 27.363 95.631 9.924 1.00 22.05 160 ALA B O 1
ATOM 2813 N N . SER B 1 161 ? 28.867 97.153 9.233 1.00 19.83 161 SER B N 1
ATOM 2814 C CA . SER B 1 161 ? 29.476 96.218 8.304 1.00 19.02 161 SER B CA 1
ATOM 2815 C C . SER B 1 161 ? 30.866 95.762 8.717 1.00 22.17 161 SER B C 1
ATOM 2816 O O . SER B 1 161 ? 31.760 96.577 9.001 1.00 21.17 161 SER B O 1
ATOM 2819 N N . PHE B 1 162 ? 31.038 94.443 8.750 1.00 20.91 162 PHE B N 1
ATOM 2820 C CA . PHE B 1 162 ? 32.336 93.825 8.976 1.00 18.04 162 PHE B CA 1
ATOM 2821 C C . PHE B 1 162 ? 32.742 92.992 7.770 1.00 15.30 162 PHE B C 1
ATOM 2822 O O . PHE B 1 162 ? 33.616 92.131 7.859 1.00 19.40 162 PHE B O 1
ATOM 2830 N N . ILE B 1 163 ? 32.126 93.276 6.637 1.00 17.46 163 ILE B N 1
ATOM 2831 C CA . ILE B 1 163 ? 32.463 92.566 5.412 1.00 23.18 163 ILE B CA 1
ATOM 2832 C C . ILE B 1 163 ? 33.962 92.598 5.183 1.00 22.21 163 ILE B C 1
ATOM 2833 O O . ILE B 1 163 ? 34.580 93.668 5.185 1.00 21.78 163 ILE B O 1
ATOM 2838 N N . ASP B 1 164 ? 34.540 91.415 5.003 1.00 17.95 164 ASP B N 1
ATOM 2839 C CA . ASP B 1 164 ? 35.970 91.216 4.746 1.00 23.12 164 ASP B CA 1
ATOM 2840 C C . ASP B 1 164 ? 36.891 91.685 5.860 1.00 27.68 164 ASP B C 1
ATOM 2841 O O . ASP B 1 164 ? 38.094 91.739 5.666 1.00 25.91 164 ASP B O 1
ATOM 2846 N N . ALA B 1 165 ? 36.332 92.042 7.010 1.00 23.03 165 ALA B N 1
ATOM 2847 C CA . ALA B 1 165 ? 37.138 92.445 8.160 1.00 16.95 165 ALA B CA 1
ATOM 2848 C C . ALA B 1 165 ? 37.806 91.219 8.739 1.00 22.48 165 ALA B C 1
ATOM 2849 O O . ALA B 1 165 ? 37.334 90.095 8.519 1.00 22.10 165 ALA B O 1
ATOM 2851 N N . VAL B 1 166 ? 38.895 91.412 9.482 1.00 19.40 166 VAL B N 1
ATOM 2852 C CA . VAL B 1 166 ? 39.547 90.281 10.138 1.00 23.69 166 VAL B CA 1
ATOM 2853 C C . VAL B 1 166 ? 39.783 90.550 11.613 1.00 25.34 166 VAL B C 1
ATOM 2854 O O . VAL B 1 166 ? 39.755 91.702 12.051 1.00 25.32 166 VAL B O 1
ATOM 2858 N N . ASN B 1 167 ? 39.975 89.474 12.373 1.00 21.60 167 ASN B N 1
ATOM 2859 C CA . ASN B 1 167 ? 40.370 89.558 13.776 1.00 25.08 167 ASN B CA 1
ATOM 2860 C C . ASN B 1 167 ? 39.456 90.388 14.672 1.00 26.07 167 ASN B C 1
ATOM 2861 O O . ASN B 1 167 ? 39.923 91.026 15.615 1.00 23.31 167 ASN B O 1
ATOM 2866 N N . TYR B 1 168 ? 38.158 90.370 14.395 1.00 24.49 168 TYR B N 1
ATOM 2867 C CA . TYR B 1 168 ? 37.210 90.990 15.306 1.00 24.65 168 TYR B CA 1
ATOM 2868 C C . TYR B 1 168 ? 36.716 90.036 16.386 1.00 27.85 168 TYR B C 1
ATOM 2869 O O . TYR B 1 168 ? 36.307 88.900 16.094 1.00 28.16 168 TYR B O 1
ATOM 2878 N N . HIS B 1 169 ? 36.769 90.492 17.634 1.00 25.59 169 HIS B N 1
ATOM 2879 C CA . HIS B 1 169 ? 36.146 89.737 18.732 1.00 26.30 169 HIS B CA 1
ATOM 2880 C C . HIS B 1 169 ? 34.939 90.465 19.248 1.00 23.27 169 HIS B C 1
ATOM 2881 O O . HIS B 1 169 ? 35.045 91.533 19.864 1.00 27.02 169 HIS B O 1
ATOM 2888 N N . ILE B 1 170 ? 33.778 89.866 18.999 1.00 24.38 170 ILE B N 1
ATOM 2889 C CA . ILE B 1 170 ? 32.520 90.428 19.425 1.00 19.83 170 ILE B CA 1
ATOM 2890 C C . ILE B 1 170 ? 31.733 89.366 20.186 1.00 27.43 170 ILE B C 1
ATOM 2891 O O . ILE B 1 170 ? 31.288 88.382 19.594 1.00 25.44 170 ILE B O 1
ATOM 2896 N N . ASP B 1 171 ? 31.608 89.563 21.498 1.00 25.98 171 ASP B N 1
ATOM 2897 C CA . ASP B 1 171 ? 30.809 88.684 22.368 1.00 23.16 171 ASP B CA 1
ATOM 2898 C C . ASP B 1 171 ? 29.332 89.071 22.220 1.00 27.95 171 ASP B C 1
ATOM 2899 O O . ASP B 1 171 ? 28.887 90.125 22.694 1.00 27.10 171 ASP B O 1
ATOM 2904 N N . ILE B 1 172 ? 28.574 88.236 21.524 1.00 27.64 172 ILE B N 1
ATOM 2905 C CA . ILE B 1 172 ? 27.181 88.546 21.251 1.00 35.56 172 ILE B CA 1
ATOM 2906 C C . ILE B 1 172 ? 26.353 88.712 22.544 1.00 36.83 172 ILE B C 1
ATOM 2907 O O . ILE B 1 172 ? 25.255 89.262 22.522 1.00 36.12 172 ILE B O 1
ATOM 2912 N N . PHE B 1 173 ? 26.901 88.276 23.675 1.00 31.71 173 PHE B N 1
ATOM 2913 C CA . PHE B 1 173 ? 26.175 88.388 24.941 1.00 37.37 173 PHE B CA 1
ATOM 2914 C C . PHE B 1 173 ? 26.282 89.770 25.576 1.00 36.35 173 PHE B C 1
ATOM 2915 O O . PHE B 1 173 ? 25.605 90.050 26.558 1.00 32.78 173 PHE B O 1
ATOM 2923 N N . HIS B 1 174 ? 27.143 90.621 25.024 1.00 29.16 174 HIS B N 1
ATOM 2924 C CA . HIS B 1 174 ? 27.356 91.942 25.579 1.00 27.00 174 HIS B CA 1
ATOM 2925 C C . HIS B 1 174 ? 27.340 93.027 24.492 1.00 28.83 174 HIS B C 1
ATOM 2926 O O . HIS B 1 174 ? 27.765 94.152 24.736 1.00 30.62 174 HIS B O 1
ATOM 2933 N N . ASN B 1 175 ? 26.846 92.686 23.306 1.00 27.25 175 ASN B N 1
ATOM 2934 C CA . ASN B 1 175 ? 26.890 93.610 22.160 1.00 23.19 175 ASN B CA 1
ATOM 2935 C C . ASN B 1 175 ? 25.689 93.345 21.260 1.00 26.74 175 ASN B C 1
ATOM 2936 O O . ASN B 1 175 ? 25.264 92.201 21.116 1.00 31.02 175 ASN B O 1
ATOM 2941 N N . ASP B 1 176 ? 25.136 94.392 20.664 1.00 19.90 176 ASP B N 1
ATOM 2942 C CA . ASP B 1 176 ? 24.014 94.216 19.752 1.00 21.53 176 ASP B CA 1
ATOM 2943 C C . ASP B 1 176 ? 24.485 94.229 18.309 1.00 27.21 176 ASP B C 1
ATOM 2944 O O . ASP B 1 176 ? 24.990 95.251 17.828 1.00 24.30 176 ASP B O 1
ATOM 2949 N N . ILE B 1 177 ? 24.356 93.101 17.612 1.00 22.54 177 ILE B N 1
ATOM 2950 C CA . ILE B 1 177 ? 24.801 93.035 16.218 1.00 20.01 177 ILE B CA 1
ATOM 2951 C C . ILE B 1 177 ? 23.640 92.795 15.249 1.00 24.82 177 ILE B C 1
ATOM 2952 O O . ILE B 1 177 ? 23.840 92.377 14.111 1.00 23.31 177 ILE B O 1
ATOM 2957 N N . LYS B 1 178 ? 22.422 93.072 15.691 1.00 24.88 178 LYS B N 1
ATOM 2958 C CA . LYS B 1 178 ? 21.267 92.857 14.832 1.00 33.94 178 LYS B CA 1
ATOM 2959 C C . LYS B 1 178 ? 21.453 93.491 13.454 1.00 27.68 178 LYS B C 1
ATOM 2960 O O . LYS B 1 178 ? 21.738 94.682 13.351 1.00 27.32 178 LYS B O 1
ATOM 2966 N N . ARG B 1 179 ? 21.308 92.684 12.406 1.00 21.54 179 ARG B N 1
ATOM 2967 C CA . ARG B 1 179 ? 21.377 93.164 11.020 1.00 23.50 179 ARG B CA 1
ATOM 2968 C C . ARG B 1 179 ? 22.788 93.615 10.578 1.00 23.17 179 ARG B C 1
ATOM 2969 O O . ARG B 1 179 ? 22.977 94.126 9.463 1.00 20.95 179 ARG B O 1
ATOM 2977 N N . ALA B 1 180 ? 23.785 93.415 11.428 1.00 21.00 180 ALA B N 1
ATOM 2978 C CA . ALA B 1 180 ? 25.166 93.694 10.991 1.00 20.20 180 ALA B CA 1
ATOM 2979 C C . ALA B 1 180 ? 25.589 92.665 9.934 1.00 25.63 180 ALA B C 1
ATOM 2980 O O . ALA B 1 180 ? 25.005 91.571 9.840 1.00 24.70 180 ALA B O 1
ATOM 2982 N N . ARG B 1 181 ? 26.608 93.004 9.153 1.00 21.64 181 ARG B N 1
ATOM 2983 C CA . ARG B 1 181 ? 27.002 92.215 7.998 1.00 22.31 181 ARG B CA 1
ATOM 2984 C C . ARG B 1 181 ? 28.383 91.663 8.190 1.00 24.81 181 ARG B C 1
ATOM 2985 O O . ARG B 1 181 ? 29.304 92.396 8.580 1.00 21.41 181 ARG B O 1
ATOM 2993 N N . PHE B 1 182 ? 28.514 90.367 7.910 1.00 22.33 182 PHE B N 1
ATOM 2994 C CA . PHE B 1 182 ? 29.760 89.639 8.090 1.00 23.91 182 PHE B CA 1
ATOM 2995 C C . PHE B 1 182 ? 30.058 88.767 6.885 1.00 29.08 182 PHE B C 1
ATOM 2996 O O . PHE B 1 182 ? 29.154 88.429 6.124 1.00 32.71 182 PHE B O 1
ATOM 3004 N N . SER B 1 183 ? 31.333 88.416 6.721 1.00 29.12 183 SER B N 1
ATOM 3005 C CA . SER B 1 183 ? 31.811 87.575 5.629 1.00 25.81 183 SER B CA 1
ATOM 3006 C C . SER B 1 183 ? 32.393 86.301 6.213 1.00 30.92 183 SER B C 1
ATOM 3007 O O . SER B 1 183 ? 33.108 86.360 7.203 1.00 29.20 183 SER B O 1
ATOM 3010 N N . LEU B 1 184 ? 32.074 85.156 5.610 1.00 27.70 184 LEU B N 1
ATOM 3011 C CA . LEU B 1 184 ? 32.719 83.883 5.964 1.00 34.02 184 LEU B CA 1
ATOM 3012 C C . LEU B 1 184 ? 34.123 83.852 5.364 1.00 37.58 184 LEU B C 1
ATOM 3013 O O . LEU B 1 184 ? 34.331 84.386 4.289 1.00 36.65 184 LEU B O 1
ATOM 3018 N N . PRO B 1 185 ? 35.075 83.179 6.025 1.00 36.23 185 PRO B N 1
ATOM 3019 C CA . PRO B 1 185 ? 34.859 82.352 7.215 1.00 31.88 185 PRO B CA 1
ATOM 3020 C C . PRO B 1 185 ? 35.003 83.151 8.505 1.00 28.25 185 PRO B C 1
ATOM 3021 O O . PRO B 1 185 ? 34.719 82.615 9.572 1.00 25.73 185 PRO B O 1
ATOM 3025 N N . GLU B 1 186 ? 35.480 84.393 8.412 1.00 25.15 186 GLU B N 1
ATOM 3026 C CA . GLU B 1 186 ? 35.679 85.227 9.597 1.00 34.93 186 GLU B CA 1
ATOM 3027 C C . GLU B 1 186 ? 34.432 85.358 10.511 1.00 31.91 186 GLU B C 1
ATOM 3028 O O . GLU B 1 186 ? 34.559 85.410 11.743 1.00 27.94 186 GLU B O 1
ATOM 3034 N N . ALA B 1 187 ? 33.247 85.404 9.902 1.00 27.66 187 ALA B N 1
ATOM 3035 C CA . ALA B 1 187 ? 31.983 85.498 10.640 1.00 28.46 187 ALA B CA 1
ATOM 3036 C C . ALA B 1 187 ? 31.858 84.354 11.646 1.00 26.71 187 ALA B C 1
ATOM 3037 O O . ALA B 1 187 ? 31.212 84.481 12.683 1.00 25.57 187 ALA B O 1
ATOM 3039 N N . ALA B 1 188 ? 32.495 83.230 11.359 1.00 21.83 188 ALA B N 1
ATOM 3040 C CA . ALA B 1 188 ? 32.359 82.114 12.284 1.00 25.13 188 ALA B CA 1
ATOM 3041 C C . ALA B 1 188 ? 32.945 82.461 13.664 1.00 29.14 188 ALA B C 1
ATOM 3042 O O . ALA B 1 188 ? 32.621 81.825 14.662 1.00 28.59 188 ALA B O 1
ATOM 3044 N N . SER B 1 189 ? 33.757 83.508 13.734 1.00 27.61 189 SER B N 1
ATOM 3045 C CA . SER B 1 189 ? 34.332 83.894 15.011 1.00 28.12 189 SER B CA 1
ATOM 3046 C C . SER B 1 189 ? 33.261 84.404 15.983 1.00 28.91 189 SER B C 1
ATOM 3047 O O . SER B 1 189 ? 33.495 84.454 17.188 1.00 29.41 189 SER B O 1
ATOM 3050 N N . LEU B 1 190 ? 32.094 84.797 15.473 1.00 24.82 190 LEU B N 1
ATOM 3051 C CA . LEU B 1 190 ? 30.993 85.173 16.376 1.00 28.36 190 LEU B CA 1
ATOM 3052 C C . LEU B 1 190 ? 30.612 83.987 17.281 1.00 28.55 190 LEU B C 1
ATOM 3053 O O . LEU B 1 190 ? 30.089 84.159 18.384 1.00 28.29 190 LEU B O 1
ATOM 3058 N N . LEU B 1 191 ? 30.899 82.780 16.813 1.00 23.55 191 LEU B N 1
ATOM 3059 C CA . LEU B 1 191 ? 30.587 81.574 17.589 1.00 28.67 191 LEU B CA 1
ATOM 3060 C C . LEU B 1 191 ? 31.454 81.425 18.856 1.00 33.99 191 LEU B C 1
ATOM 3061 O O . LEU B 1 191 ? 31.106 80.667 19.770 1.00 30.33 191 LEU B O 1
ATOM 3066 N N . ASN B 1 192 ? 32.563 82.162 18.924 1.00 28.31 192 ASN B N 1
ATOM 3067 C CA . ASN B 1 192 ? 33.468 82.058 20.075 1.00 30.91 192 ASN B CA 1
ATOM 3068 C C . ASN B 1 192 ? 32.835 82.411 21.426 1.00 34.68 192 ASN B C 1
ATOM 3069 O O . ASN B 1 192 ? 33.264 81.909 22.467 1.00 34.83 192 ASN B O 1
ATOM 3074 N N . SER B 1 193 ? 31.811 83.256 21.396 1.00 33.35 193 SER B N 1
ATOM 3075 C CA . SER B 1 193 ? 31.035 83.591 22.591 1.00 43.46 193 SER B CA 1
ATOM 3076 C C . SER B 1 193 ? 30.414 82.352 23.258 1.00 42.38 193 SER B C 1
ATOM 3077 O O . SER B 1 193 ? 30.224 82.336 24.476 1.00 38.17 193 SER B O 1
ATOM 3080 N N . LEU B 1 194 ? 30.105 81.330 22.454 1.00 35.29 194 LEU B N 1
ATOM 3081 C CA . LEU B 1 194 ? 29.439 80.101 22.917 1.00 37.00 194 LEU B CA 1
ATOM 3082 C C . LEU B 1 194 ? 30.456 79.011 23.291 1.00 43.35 194 LEU B C 1
ATOM 3083 O O . LEU B 1 194 ? 30.096 77.937 23.752 1.00 47.39 194 LEU B O 1
ATOM 3088 N N . ASP B 1 195 ? 31.733 79.300 23.077 1.00 44.14 195 ASP B N 1
ATOM 3089 C CA . ASP B 1 195 ? 32.796 78.390 23.454 1.00 47.61 195 ASP B CA 1
ATOM 3090 C C . ASP B 1 195 ? 32.818 77.172 22.553 1.00 47.19 195 ASP B C 1
ATOM 3091 O O . ASP B 1 195 ? 33.301 76.113 22.951 1.00 45.39 195 ASP B O 1
ATOM 3096 N N . ILE B 1 196 ? 32.283 77.290 21.346 1.00 44.34 196 ILE B N 1
ATOM 3097 C CA . ILE B 1 196 ? 32.357 76.133 20.464 1.00 45.60 196 ILE B CA 1
ATOM 3098 C C . ILE B 1 196 ? 33.765 76.048 19.915 1.00 46.67 196 ILE B C 1
ATOM 3099 O O . ILE B 1 196 ? 34.499 77.042 19.902 1.00 45.02 196 ILE B O 1
ATOM 3104 N N . GLU B 1 197 ? 34.137 74.859 19.470 1.00 46.28 197 GLU B N 1
ATOM 3105 C CA . GLU B 1 197 ? 35.469 74.605 18.925 1.00 49.08 197 GLU B CA 1
ATOM 3106 C C . GLU B 1 197 ? 35.396 74.474 17.400 1.00 41.52 197 GLU B C 1
ATOM 3107 O O . GLU B 1 197 ? 34.901 73.477 16.881 1.00 40.43 197 GLU B O 1
ATOM 3113 N N . LEU B 1 198 ? 35.873 75.492 16.687 1.00 32.49 198 LEU B N 1
ATOM 3114 C CA . LEU B 1 198 ? 35.871 75.497 15.219 1.00 45.33 198 LEU B CA 1
ATOM 3115 C C . LEU B 1 198 ? 37.106 74.821 14.603 1.00 55.21 198 LEU B C 1
ATOM 3116 O O . LEU B 1 198 ? 38.238 75.131 14.974 1.00 59.75 198 LEU B O 1
ATOM 3121 N N . SER B 1 199 ? 36.875 73.917 13.652 1.00 54.58 199 SER B N 1
ATOM 3122 C CA . SER B 1 199 ? 37.941 73.220 12.934 1.00 58.89 199 SER B CA 1
ATOM 3123 C C . SER B 1 199 ? 37.897 73.505 11.431 1.00 62.44 199 SER B C 1
ATOM 3124 O O . SER B 1 199 ? 36.954 74.123 10.919 1.00 61.04 199 SER B O 1
#

Foldseek 3Di:
DDDDDDQEAECEEAELAECDQAEAANREYENYEYENYEHHQYEDHLYEYYLYEYYCYENANYEAAQYYAFNYEYELYEYEQYEPVRYNDDPDQDEARYEYEQYEYENYEQDLEEHDNYEDELYEYAQYEHHNYEHAQYEHHLYEHANYDYFQYECHLYECENYARDQDQPVGYHCHNYYYDPPRCVNNCVNPPDDDD/DPDQEDECEEAELAEQDCEEDENHEYENYEYENYEPHQYEDYLYEYYLYEYEHYECDNYHYAQYYQFNYEYENYEHEQYECVRYNDDPDDDEARYEYYQYEHENYECAQAEHDNYENELYEYAQYEQHNYEHANYEHHNYENANYDDFLYEQHLYECENYARDADQVVGYHHHNYYYDPPRVVNNCVNVVDDDD

Solvent-accessible surface area: 17628 Å² total; per-residue (Å²): 65,168,94,29,139,46,114,96,31,86,54,76,80,9,77,78,41,78,8,47,54,46,73,9,91,53,4,87,1,58,87,2,33,2,97,94,3,52,5,36,102,0,74,2,32,168,0,86,3,33,103,5,50,2,23,73,4,46,4,14,96,8,53,2,50,97,0,7,9,65,92,2,82,1,9,62,2,102,1,54,21,0,58,3,40,48,10,78,56,46,110,93,137,138,85,32,25,2,20,1,45,101,1,27,0,22,68,1,53,0,95,50,17,61,3,4,17,4,109,3,18,70,4,113,0,42,87,2,53,0,29,113,1,37,1,46,67,4,36,2,32,96,0,34,0,124,43,4,62,12,78,83,0,71,0,9,19,0,6,1,42,87,1,59,62,2,138,10,59,2,90,95,16,79,3,120,141,0,101,0,12,52,115,51,0,16,34,0,3,122,32,22,82,24,93,60,97,71,188,51,108,93,28,86,56,78,77,11,60,79,51,97,40,45,56,76,65,8,89,61,3,84,0,56,80,2,43,3,100,80,3,49,4,35,96,0,76,2,25,161,1,99,3,40,87,4,48,4,40,74,4,38,4,15,89,12,52,2,51,91,0,6,8,67,81,1,127,3,21,61,2,96,2,56,23,0,57,4,53,46,7,77,58,61,114,118,145,127,94,28,26,3,26,0,67,111,1,37,0,23,82,0,70,0,109,44,16,72,4,3,19,5,107,3,28,84,4,120,0,41,83,1,42,0,15,80,2,32,1,47,64,4,37,2,31,89,0,34,0,118,51,6,61,11,73,73,1,80,0,6,13,0,2,1,41,84,1,55,55,1,130,7,59,23,117,89,16,67,10,100,113,0,92,0,13,68,95,54,0,3,24,0,0,77,26,19,68,11,90,58,87

Nearest PDB structures (foldseek):
  2xt2-assembly1_B  TM=1.005E+00  e=3.409E-38  Xanthomonas albilineans
  2xt4-assembly1_A  TM=9.806E-01  e=3.508E-31  Xanthomonas albilineans
  5dqa-assembly3_C-2  TM=5.389E-01  e=5.517E-11  synthetic construct
  5dn0-assembly1_A-2  TM=5.259E-01  e=4.453E-10  synthetic construct
  5dns-assembly2_A  TM=5.238E-01  e=6.693E-10  synthetic construct

Organism: Xanthomonas albilineans (NCBI:txid29447)

CATH classification: 2.160.20.80

InterPro domains:
  IPR001646 Pentapeptide repeat [PF00805] (125-162)
  IPR001646 Pentapeptide repeat [PF13599] (30-98)
  IPR052949 Peptide antibiotic immunity-related [PTHR42999] (16-196)